Protein AF-0000000072626184 (afdb_homodimer)

Radius of gyration: 29.31 Å; Cα contacts (8 Å, |Δi|>4): 1467; chains: 2; bounding box: 95×82×70 Å

Organism: Meloidogyne incognita (NCBI:txid6306)

Structure (mmCIF, N/CA/C/O backbone):
data_AF-0000000072626184-model_v1
#
loop_
_entity.id
_entity.type
_entity.pdbx_description
1 polymer 'tRNA (guanine(26)-N(2))-dimethyltransferase'
#
loop_
_atom_site.group_PDB
_atom_site.id
_atom_site.type_symbol
_atom_site.label_atom_id
_atom_site.label_alt_id
_atom_site.label_comp_id
_atom_site.label_asym_id
_atom_site.label_entity_id
_atom_site.label_seq_id
_atom_site.pdbx_PDB_ins_code
_atom_site.Cartn_x
_atom_site.Cartn_y
_atom_site.Cartn_z
_atom_site.occupancy
_atom_site.B_iso_or_equiv
_atom_site.auth_seq_id
_atom_site.auth_comp_id
_atom_site.auth_asym_id
_atom_site.auth_atom_id
_atom_site.pdbx_PDB_model_num
ATOM 1 N N . MET A 1 1 ? -29.438 4.004 7.414 1 40.53 1 MET A N 1
ATOM 2 C CA . MET A 1 1 ? -28.516 4.281 6.312 1 40.53 1 MET A CA 1
ATOM 3 C C . MET A 1 1 ? -28.656 3.223 5.219 1 40.53 1 MET A C 1
ATOM 5 O O . MET A 1 1 ? -28.75 3.555 4.039 1 40.53 1 MET A O 1
ATOM 9 N N . ASN A 1 2 ? -28.719 1.87 5.488 1 45.78 2 ASN A N 1
ATOM 10 C CA . ASN A 1 2 ? -28.797 0.812 4.488 1 45.78 2 ASN A CA 1
ATOM 11 C C . ASN A 1 2 ? -30.109 0.854 3.723 1 45.78 2 ASN A C 1
ATOM 13 O O . ASN A 1 2 ? -30.172 0.475 2.553 1 45.78 2 ASN A O 1
ATOM 17 N N . GLU A 1 3 ? -31.094 1.286 4.285 1 46.28 3 GLU A N 1
ATOM 18 C CA . GLU A 1 3 ? -32.438 1.381 3.678 1 46.28 3 GLU A CA 1
ATOM 19 C C . GLU A 1 3 ? -32.5 2.576 2.732 1 46.28 3 GLU A C 1
ATOM 21 O O . GLU A 1 3 ? -33.406 2.641 1.889 1 46.28 3 GLU A O 1
ATOM 26 N N . HIS A 1 4 ? -31.688 3.512 2.84 1 41.91 4 HIS A N 1
ATOM 27 C CA . HIS A 1 4 ? -31.797 4.762 2.098 1 41.91 4 HIS A CA 1
ATOM 28 C C . HIS A 1 4 ? -30.781 4.824 0.971 1 41.91 4 HIS A C 1
ATOM 30 O O . HIS A 1 4 ? -30.125 5.859 0.771 1 41.91 4 HIS A O 1
ATOM 36 N N . ARG A 1 5 ? -30.594 3.789 0.261 1 46.75 5 ARG A N 1
ATOM 37 C CA . ARG A 1 5 ? -29.672 3.725 -0.878 1 46.75 5 ARG A CA 1
ATOM 38 C C . ARG A 1 5 ? -30.344 4.25 -2.143 1 46.75 5 ARG A C 1
ATOM 40 O O . ARG A 1 5 ? -29.672 4.578 -3.119 1 46.75 5 ARG A O 1
ATOM 47 N N . LYS A 1 6 ? -31.75 4.332 -2 1 47.84 6 LYS A N 1
ATOM 48 C CA . LYS A 1 6 ? -32.469 4.898 -3.145 1 47.84 6 LYS A CA 1
ATOM 49 C C . LYS A 1 6 ? -32.219 6.406 -3.242 1 47.84 6 LYS A C 1
ATOM 51 O O . LYS A 1 6 ? -32.281 7.113 -2.234 1 47.84 6 LYS A O 1
ATOM 56 N N . PHE A 1 7 ? -31.891 6.949 -4.379 1 54.44 7 PHE A N 1
ATOM 57 C CA . PHE A 1 7 ? -31.547 8.328 -4.684 1 54.44 7 PHE A CA 1
ATOM 58 C C . PHE A 1 7 ? -32.5 9.297 -3.998 1 54.44 7 PHE A C 1
ATOM 60 O O . PHE A 1 7 ? -32.094 10.336 -3.488 1 54.44 7 PHE A O 1
ATOM 67 N N . SER A 1 8 ? -33.719 8.977 -3.973 1 53.25 8 SER A N 1
ATOM 68 C CA . SER A 1 8 ? -34.75 9.883 -3.494 1 53.25 8 SER A CA 1
ATOM 69 C C . SER A 1 8 ? -34.719 10.016 -1.976 1 53.25 8 SER A C 1
ATOM 71 O O . SER A 1 8 ? -35.281 10.961 -1.414 1 53.25 8 SER A O 1
ATOM 73 N N . LYS A 1 9 ? -33.906 9.234 -1.295 1 63.5 9 LYS A N 1
ATOM 74 C CA . LYS A 1 9 ? -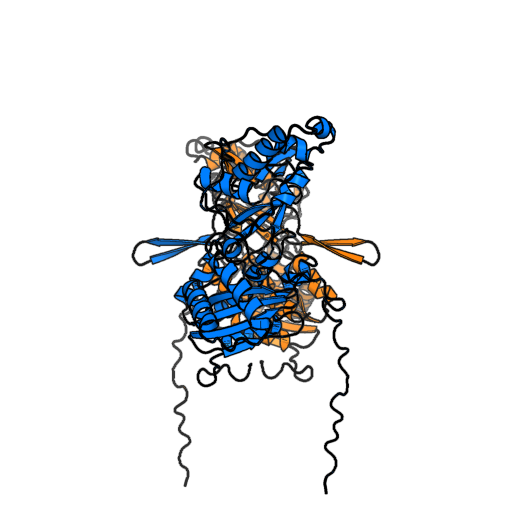33.969 9.227 0.164 1 63.5 9 LYS A CA 1
ATOM 75 C C . LYS A 1 9 ? -32.594 9.57 0.767 1 63.5 9 LYS A C 1
ATOM 77 O O . LYS A 1 9 ? -32.344 9.281 1.935 1 63.5 9 LYS A O 1
ATOM 82 N N . ARG A 1 10 ? -31.875 10.242 0.015 1 74.19 10 ARG A N 1
ATOM 83 C CA . ARG A 1 10 ? -30.531 10.578 0.483 1 74.19 10 ARG A CA 1
ATOM 84 C C . ARG A 1 10 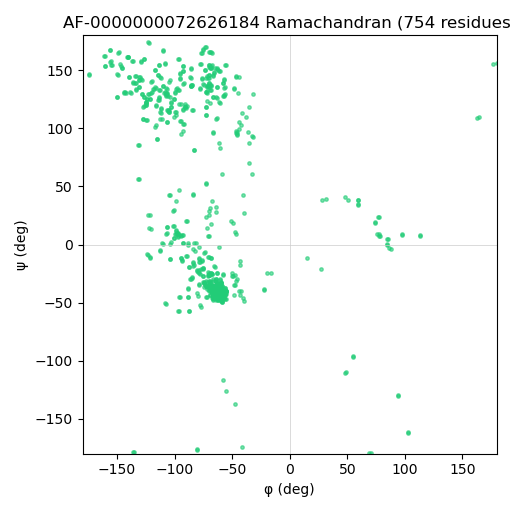? -30.562 11.844 1.338 1 74.19 10 ARG A C 1
ATOM 86 O O . ARG A 1 10 ? -31.5 12.633 1.27 1 74.19 10 ARG A O 1
ATOM 93 N N . PHE A 1 11 ? -29.594 11.984 2.316 1 78 11 PHE A N 1
ATOM 94 C CA . PHE A 1 11 ? -29.5 13.062 3.295 1 78 11 PHE A CA 1
ATOM 95 C C . PHE A 1 11 ? -28.562 14.156 2.816 1 78 11 PHE A C 1
ATOM 97 O O . PHE A 1 11 ? -27.578 13.875 2.123 1 78 11 PHE A O 1
ATOM 104 N N . HIS A 1 12 ? -28.812 15.352 3.146 1 81.44 12 HIS A N 1
ATOM 105 C CA . HIS A 1 12 ? -27.953 16.484 2.814 1 81.44 12 HIS A CA 1
ATOM 106 C C . HIS A 1 12 ? -26.703 16.516 3.686 1 81.44 12 HIS A C 1
ATOM 108 O O . HIS A 1 12 ? -25.656 17.016 3.262 1 81.44 12 HIS A O 1
ATOM 114 N N . ALA A 1 13 ? -26.922 16.062 4.824 1 86.31 13 ALA A N 1
ATOM 115 C CA . ALA A 1 13 ? -25.812 16.016 5.773 1 86.31 13 ALA A CA 1
ATOM 116 C C . ALA A 1 13 ? -25.891 14.773 6.648 1 86.31 13 ALA A C 1
ATOM 118 O O . ALA A 1 13 ? -26.969 14.375 7.082 1 86.31 13 ALA A O 1
ATOM 119 N N . ILE A 1 14 ? -24.781 14.07 6.738 1 87.31 14 ILE A N 1
ATOM 120 C CA . ILE A 1 14 ? -24.672 12.914 7.625 1 87.31 14 ILE A CA 1
ATOM 121 C C . ILE A 1 14 ? -23.531 13.133 8.617 1 87.31 14 ILE A C 1
ATOM 123 O O . ILE A 1 14 ? -22.422 13.531 8.227 1 87.31 14 ILE A O 1
ATOM 127 N N . ASP A 1 15 ? -23.812 13.023 9.875 1 87.25 15 ASP A N 1
ATOM 128 C CA . ASP A 1 15 ? -22.812 13.125 10.945 1 87.25 15 ASP A CA 1
ATOM 129 C C . ASP A 1 15 ? -22.516 11.758 11.555 1 87.25 15 ASP A C 1
ATOM 131 O O . ASP A 1 15 ? -23.359 11.18 12.234 1 87.25 15 ASP A O 1
ATOM 135 N N . LEU A 1 16 ? -21.406 11.188 11.266 1 87.75 16 LEU A N 1
ATOM 136 C CA . LEU A 1 16 ? -20.938 9.938 11.852 1 87.75 16 LEU A CA 1
ATOM 137 C C . LEU A 1 16 ? -20.031 10.211 13.047 1 87.75 16 LEU A C 1
ATOM 139 O O . LEU A 1 16 ? -18.875 10.609 12.875 1 87.75 16 LEU A O 1
ATOM 143 N N . ASP A 1 17 ? -20.516 9.977 14.281 1 84.31 17 ASP A N 1
ATOM 144 C CA . ASP A 1 17 ? -19.734 10.25 15.484 1 84.31 17 ASP A CA 1
ATOM 145 C C . ASP A 1 17 ? -19.766 9.055 16.438 1 84.31 17 ASP A C 1
ATOM 147 O O . ASP A 1 17 ? -20.172 9.188 17.594 1 84.31 17 ASP A O 1
ATOM 151 N N . PRO A 1 18 ? -19.359 7.91 15.922 1 84.31 18 PRO A N 1
ATOM 152 C CA . PRO A 1 18 ? -19.312 6.742 16.812 1 84.31 18 PRO A CA 1
ATOM 153 C C . PRO A 1 18 ? -18.141 6.805 17.797 1 84.31 18 PRO A C 1
ATOM 155 O O . PRO A 1 18 ? -17.188 7.539 17.578 1 84.31 18 PRO A O 1
ATOM 158 N N . TYR A 1 19 ? -18.406 6.188 18.953 1 85.25 19 TYR A N 1
ATOM 159 C CA . TYR A 1 19 ? -17.234 5.938 19.781 1 85.25 19 TYR A CA 1
ATOM 160 C C . TYR A 1 19 ? -16.312 4.93 19.125 1 85.25 19 TYR A C 1
ATOM 162 O O . TYR A 1 19 ? -16.75 3.895 18.625 1 85.25 19 TYR A O 1
ATOM 170 N N . GLY A 1 20 ? -15.094 5.324 19.016 1 91.19 20 GLY A N 1
ATOM 171 C CA . GLY A 1 20 ? -14.141 4.438 18.359 1 91.19 20 GLY A CA 1
ATOM 172 C C . GLY A 1 20 ? -13.977 4.719 16.875 1 91.19 20 GLY A C 1
ATOM 173 O O . GLY A 1 20 ? -13.781 5.871 16.484 1 91.19 20 GLY A O 1
ATOM 174 N N . SER A 1 21 ? -14.086 3.643 16.062 1 94.25 21 SER A N 1
ATOM 175 C CA . SER A 1 21 ? -13.805 3.742 14.641 1 94.25 21 SER A CA 1
ATOM 176 C C . SER A 1 21 ? -15.094 3.885 13.828 1 94.25 21 SER A C 1
ATOM 178 O O . SER A 1 21 ? -16.062 3.15 14.055 1 94.25 21 SER A O 1
ATOM 180 N N . PRO A 1 22 ? -15.164 4.781 12.906 1 95.31 22 PRO A N 1
ATOM 181 C CA . PRO A 1 22 ? -16.312 4.914 12.016 1 95.31 22 PRO A CA 1
ATOM 182 C C . PRO A 1 22 ? -16.281 3.934 10.852 1 95.31 22 PRO A C 1
ATOM 184 O O . PRO A 1 22 ? -17.156 3.959 9.984 1 95.31 22 PRO A O 1
ATOM 187 N N . SER A 1 23 ? -15.312 3.059 10.727 1 94.06 23 SER A N 1
ATOM 188 C CA . SER A 1 23 ? -14.977 2.268 9.547 1 94.06 23 SER A CA 1
ATOM 189 C C . SER A 1 23 ? -16.156 1.437 9.078 1 94.06 23 SER A C 1
ATOM 191 O O . SER A 1 23 ? -16.422 1.333 7.879 1 94.06 23 SER A O 1
ATOM 193 N N . ILE A 1 24 ? -16.969 0.866 9.977 1 92.62 24 ILE A N 1
ATOM 194 C CA . ILE A 1 24 ? -18.031 -0.073 9.609 1 92.62 24 ILE A CA 1
ATOM 195 C C . ILE A 1 24 ? -19.234 0.69 9.07 1 92.62 24 ILE A C 1
ATOM 197 O O . ILE A 1 24 ? -20.125 0.1 8.453 1 92.62 24 ILE A O 1
ATOM 201 N N . PHE A 1 25 ? -19.266 2.061 9.242 1 94 25 PHE A N 1
ATOM 202 C CA . PHE A 1 25 ? -20.422 2.852 8.852 1 94 25 PHE A CA 1
ATOM 203 C C . PHE A 1 25 ? -20.156 3.602 7.555 1 94 25 PHE A C 1
ATOM 205 O O . PHE A 1 25 ? -21.078 4.148 6.949 1 94 25 PHE A O 1
ATOM 212 N N . LEU A 1 26 ? -18.891 3.623 7.148 1 95.88 26 LEU A N 1
ATOM 213 C CA . LEU A 1 26 ? -18.5 4.492 6.043 1 95.88 26 LEU A CA 1
ATOM 214 C C . LEU A 1 26 ? -19.188 4.062 4.746 1 95.88 26 LEU A C 1
ATOM 216 O O . LEU A 1 26 ? -19.594 4.906 3.949 1 95.88 26 LEU A O 1
ATOM 220 N N . ASP A 1 27 ? -19.266 2.748 4.535 1 93.25 27 ASP A N 1
ATOM 221 C CA . ASP A 1 27 ? -19.844 2.24 3.297 1 93.25 27 ASP A CA 1
ATOM 222 C C . ASP A 1 27 ? -21.281 2.729 3.129 1 93.25 27 ASP A C 1
ATOM 224 O O . ASP A 1 27 ? -21.656 3.236 2.066 1 93.25 27 ASP A O 1
ATOM 228 N N . SER A 1 28 ? -22.094 2.586 4.133 1 92.12 28 SER A N 1
ATOM 229 C CA . SER A 1 28 ? -23.484 3.033 4.086 1 92.12 28 SER A CA 1
ATOM 230 C C . SER A 1 28 ? -23.578 4.555 4.023 1 92.12 28 SER A C 1
ATOM 232 O O . SER A 1 28 ? -24.422 5.105 3.324 1 92.12 28 SER A O 1
ATOM 234 N N . ALA A 1 29 ? -22.688 5.254 4.73 1 94.5 29 ALA A N 1
ATOM 235 C CA . ALA A 1 29 ? -22.719 6.711 4.824 1 94.5 29 ALA A CA 1
ATOM 236 C C . ALA A 1 29 ? -22.5 7.355 3.459 1 94.5 29 ALA A C 1
ATOM 238 O O . ALA A 1 29 ? -23.234 8.25 3.061 1 94.5 29 ALA A O 1
ATOM 239 N N . VAL A 1 30 ? -21.547 6.855 2.713 1 95.75 30 VAL A N 1
ATOM 240 C CA . VAL A 1 30 ? -21.188 7.484 1.448 1 95.75 30 VAL A CA 1
ATOM 241 C C . VAL A 1 30 ? -22.297 7.254 0.422 1 95.75 30 VAL A C 1
ATOM 243 O O . VAL A 1 30 ? -22.438 8.023 -0.533 1 95.75 30 VAL A O 1
ATOM 246 N N . GLN A 1 31 ? -23.031 6.191 0.578 1 92.38 31 GLN A N 1
ATOM 247 C CA . GLN A 1 31 ? -24.141 5.898 -0.334 1 92.38 31 GLN A CA 1
ATOM 248 C C . GLN A 1 31 ? -25.375 6.719 0.017 1 92.38 31 GLN A C 1
ATOM 250 O O . GLN A 1 31 ? -26.234 6.953 -0.837 1 92.38 31 GLN A O 1
ATOM 255 N N . SER A 1 32 ? -25.438 7.141 1.244 1 92.94 32 SER A N 1
ATOM 256 C CA . SER A 1 32 ? -26.656 7.742 1.753 1 92.94 32 SER A CA 1
ATOM 257 C C . SER A 1 32 ? -26.625 9.258 1.625 1 92.94 32 SER A C 1
ATOM 259 O O . SER A 1 32 ? -27.641 9.93 1.855 1 92.94 32 SER A O 1
ATOM 261 N N . VAL A 1 33 ? -25.531 9.82 1.334 1 93.94 33 VAL A N 1
ATOM 262 C CA . VAL A 1 33 ? -25.406 11.266 1.177 1 93.94 33 VAL A CA 1
ATOM 263 C C . VAL A 1 33 ? -25.781 11.664 -0.25 1 93.94 33 VAL A C 1
ATOM 265 O O . VAL A 1 33 ? -25.391 10.992 -1.21 1 93.94 33 VAL A O 1
ATOM 268 N N . ILE A 1 34 ? -26.547 12.727 -0.424 1 93 34 ILE A N 1
ATOM 269 C CA . ILE A 1 34 ? -26.891 13.211 -1.757 1 93 34 ILE A CA 1
ATOM 270 C C . ILE A 1 34 ? -25.656 13.797 -2.428 1 93 34 ILE A C 1
ATOM 272 O O . ILE A 1 34 ? -24.656 14.102 -1.759 1 93 34 ILE A O 1
ATOM 276 N N . ASP A 1 35 ? -25.766 13.984 -3.719 1 93.94 35 ASP A N 1
ATOM 277 C CA . ASP A 1 35 ? -24.672 14.625 -4.434 1 93.94 35 ASP A CA 1
ATOM 278 C C . ASP A 1 35 ? -24.469 16.062 -3.949 1 93.94 35 ASP A C 1
ATOM 280 O O . ASP A 1 35 ? -25.406 16.844 -3.904 1 93.94 35 ASP A O 1
ATOM 284 N N . GLY A 1 36 ? -23.281 16.344 -3.588 1 94.56 36 GLY A N 1
ATOM 285 C CA . GLY A 1 36 ? -22.984 17.672 -3.068 1 94.56 36 GLY A CA 1
ATOM 286 C C . GLY A 1 36 ? -23.281 17.797 -1.585 1 94.56 36 GLY A C 1
ATOM 287 O O . GLY A 1 36 ? -23.031 18.859 -0.997 1 94.56 36 GLY A O 1
ATOM 288 N N . GLY A 1 37 ? -23.75 16.719 -1.042 1 95.5 37 GLY A N 1
ATOM 289 C CA . GLY A 1 37 ? -24.016 16.734 0.386 1 95.5 37 GLY A CA 1
ATOM 290 C C . GLY A 1 37 ? -22.766 16.656 1.234 1 95.5 37 GLY A C 1
ATOM 291 O O . GLY A 1 37 ? -21.672 16.406 0.718 1 95.5 37 GLY A O 1
ATOM 292 N N . ILE A 1 38 ? -22.953 16.938 2.602 1 96.38 38 ILE A N 1
ATOM 293 C CA . ILE A 1 38 ? -21.812 16.984 3.512 1 96.38 38 ILE A CA 1
ATOM 294 C C . ILE A 1 38 ? -21.828 15.742 4.406 1 96.38 38 ILE A C 1
ATOM 296 O O . ILE A 1 38 ? -22.859 15.344 4.934 1 96.38 38 ILE A O 1
ATOM 300 N N . LEU A 1 39 ? -20.703 15.102 4.453 1 97.38 39 LEU A N 1
ATOM 301 C CA . LEU A 1 39 ? -20.469 13.992 5.363 1 97.38 39 LEU A CA 1
ATOM 302 C C . LEU A 1 39 ? -19.453 14.367 6.441 1 97.38 39 LEU A C 1
ATOM 304 O O . LEU A 1 39 ? -18.344 14.797 6.129 1 97.38 39 LEU A O 1
ATOM 308 N N . MET A 1 40 ? -19.891 14.352 7.711 1 97.31 40 MET A N 1
ATOM 309 C CA . MET A 1 40 ? -19.031 14.617 8.859 1 97.31 40 MET A CA 1
ATOM 310 C C . MET A 1 40 ? -18.672 13.32 9.57 1 97.31 40 MET A C 1
ATOM 312 O O . MET A 1 40 ? -19.547 12.555 9.977 1 97.31 40 MET A O 1
ATOM 316 N N . VAL A 1 41 ? -17.375 13.055 9.672 1 97.88 41 VAL A N 1
ATOM 317 C CA . VAL A 1 41 ? -16.922 11.797 10.242 1 97.88 41 VAL A CA 1
ATOM 318 C C . VAL A 1 41 ? -15.969 12.062 11.398 1 97.88 41 VAL A C 1
ATOM 320 O O . VAL A 1 41 ? -14.953 12.742 11.234 1 97.88 41 VAL A O 1
ATOM 323 N N . THR A 1 42 ? -16.297 11.57 12.594 1 96.69 42 THR A N 1
ATOM 324 C CA . THR A 1 42 ? -15.453 11.656 13.781 1 96.69 42 THR A CA 1
ATOM 325 C C . THR A 1 42 ? -14.844 10.297 14.117 1 96.69 42 THR A C 1
ATOM 327 O O . THR A 1 42 ? -15.508 9.266 13.984 1 96.69 42 THR A O 1
ATOM 330 N N . SER A 1 43 ? -13.617 10.25 14.398 1 97.38 43 SER A N 1
ATOM 331 C CA . SER A 1 43 ? -12.977 9.047 14.906 1 97.38 43 SER A CA 1
ATOM 332 C C . SER A 1 43 ? -12.266 9.312 16.234 1 97.38 43 SER A C 1
ATOM 334 O O . SER A 1 43 ? -11.445 10.234 16.328 1 97.38 43 SER A O 1
ATOM 336 N N . THR A 1 44 ? -12.617 8.578 17.297 1 95.88 44 THR A N 1
ATOM 337 C CA . THR A 1 44 ? -11.922 8.648 18.578 1 95.88 44 THR A CA 1
ATOM 338 C C . THR A 1 44 ? -10.891 7.527 18.688 1 95.88 44 THR A C 1
ATOM 340 O O . THR A 1 44 ? -10.352 7.285 19.766 1 95.88 44 THR A O 1
ATOM 343 N N . ASP A 1 45 ? -10.703 6.855 17.562 1 94.56 45 ASP A N 1
ATOM 344 C CA . ASP A 1 45 ? -9.75 5.754 17.469 1 94.56 45 ASP A CA 1
ATOM 345 C C . ASP A 1 45 ? -8.336 6.273 17.203 1 94.56 45 ASP A C 1
ATOM 347 O O . ASP A 1 45 ? -7.629 5.754 16.344 1 94.56 45 ASP A O 1
ATOM 351 N N . THR A 1 46 ? -7.926 7.309 17.859 1 93.94 46 THR A N 1
ATOM 352 C CA . THR A 1 46 ? -6.688 8.008 17.547 1 93.94 46 THR A CA 1
ATOM 353 C C . THR A 1 46 ? -5.473 7.141 17.859 1 93.94 46 THR A C 1
ATOM 355 O O . THR A 1 46 ? -4.453 7.211 17.172 1 93.94 46 THR A O 1
ATOM 358 N N . ALA A 1 47 ? -5.527 6.328 18.906 1 93.94 47 ALA A N 1
ATOM 359 C CA . ALA A 1 47 ? -4.402 5.449 19.219 1 93.94 47 ALA A CA 1
ATOM 360 C C . ALA A 1 47 ? -4.066 4.543 18.047 1 93.94 47 ALA A C 1
ATOM 362 O O . ALA A 1 47 ? -2.895 4.336 17.719 1 93.94 47 ALA A O 1
ATOM 363 N N . VAL A 1 48 ? -5.094 4.035 17.359 1 95.75 48 VAL A N 1
ATOM 364 C CA . VAL A 1 48 ? -4.93 3.164 16.203 1 95.75 48 VAL A CA 1
ATOM 365 C C . VAL A 1 48 ? -4.434 3.979 15.016 1 95.75 48 VAL A C 1
ATOM 367 O O . VAL A 1 48 ? -3.463 3.598 14.352 1 95.75 48 VAL A O 1
ATOM 370 N N . LEU A 1 49 ? -5.012 5.105 14.797 1 97.06 49 LEU A N 1
ATOM 371 C CA . LEU A 1 49 ? -4.703 5.941 13.641 1 97.06 49 LEU A CA 1
ATOM 372 C C . LEU A 1 49 ? -3.307 6.543 13.766 1 97.06 49 LEU A C 1
ATOM 374 O O . LEU A 1 49 ? -2.646 6.797 12.75 1 97.06 49 LEU A O 1
ATOM 378 N N . CYS A 1 50 ? -2.852 6.688 14.953 1 95.31 50 CYS A N 1
ATOM 379 C CA . CYS A 1 50 ? -1.553 7.312 15.172 1 95.31 50 CYS A CA 1
ATOM 380 C C . CYS A 1 50 ? -0.449 6.266 15.242 1 95.31 50 CYS A C 1
ATOM 382 O O . CYS A 1 50 ? 0.714 6.598 15.477 1 95.31 50 CYS A O 1
ATOM 384 N N . GLY A 1 51 ? -0.734 5.004 15.078 1 92.25 51 GLY A N 1
ATOM 385 C CA . GLY A 1 51 ? 0.323 4.051 14.781 1 92.25 51 GLY A CA 1
ATOM 386 C C . GLY A 1 51 ? 0.566 3.057 15.898 1 92.25 51 GLY A C 1
ATOM 387 O O . GLY A 1 51 ? 1.492 2.244 15.828 1 92.25 51 GLY A O 1
ATOM 388 N N . ASN A 1 52 ? -0.265 3.004 16.953 1 91.75 52 ASN A N 1
ATOM 389 C CA . ASN A 1 52 ? -0.033 2.09 18.078 1 91.75 52 ASN A CA 1
ATOM 390 C C . ASN A 1 52 ? -0.325 0.645 17.688 1 91.75 52 ASN A C 1
ATOM 392 O O . ASN A 1 52 ? 0.314 -0.28 18.188 1 91.75 52 ASN A O 1
ATOM 396 N N . THR A 1 53 ? -1.258 0.45 16.906 1 94.56 53 THR A N 1
ATOM 397 C CA . THR A 1 53 ? -1.655 -0.871 16.438 1 94.56 53 THR A CA 1
ATOM 398 C C . THR A 1 53 ? -1.82 -0.875 14.914 1 94.56 53 THR A C 1
ATOM 400 O O . THR A 1 53 ? -2.941 -0.806 14.406 1 94.56 53 THR A O 1
ATOM 403 N N . PRO A 1 54 ? -0.702 -1.091 14.219 1 96.69 54 PRO A N 1
ATOM 404 C CA . PRO A 1 54 ? -0.748 -0.98 12.758 1 96.69 54 PRO A CA 1
ATOM 405 C C . PRO A 1 54 ? -1.669 -2.016 12.117 1 96.69 54 PRO A C 1
ATOM 407 O O . PRO A 1 54 ? -2.309 -1.731 11.102 1 96.69 54 PRO A O 1
ATOM 410 N N . GLU A 1 55 ? -1.77 -3.23 12.695 1 96.44 55 GLU A N 1
ATOM 411 C CA . GLU A 1 55 ? -2.648 -4.266 12.164 1 96.44 55 GLU A CA 1
ATOM 412 C C . GLU A 1 55 ? -4.113 -3.844 12.242 1 96.44 55 GLU A C 1
ATOM 414 O O . GLU A 1 55 ? -4.883 -4.082 11.312 1 96.44 55 GLU A O 1
ATOM 419 N N . ALA A 1 56 ? -4.477 -3.246 13.352 1 96.62 56 ALA A N 1
ATOM 420 C CA . ALA A 1 56 ? -5.848 -2.773 13.523 1 96.62 56 ALA A CA 1
ATOM 421 C C . ALA A 1 56 ? -6.16 -1.625 12.57 1 96.62 56 ALA A C 1
ATOM 423 O O . ALA A 1 56 ? -7.258 -1.553 12.016 1 96.62 56 ALA A O 1
ATOM 424 N N . CYS A 1 57 ? -5.203 -0.745 12.438 1 97.81 57 CYS A N 1
ATOM 425 C CA . CYS A 1 57 ? -5.406 0.382 11.531 1 97.81 57 CYS A CA 1
ATOM 426 C C . CYS A 1 57 ? -5.625 -0.098 10.102 1 97.81 57 CYS A C 1
ATOM 428 O O . CYS A 1 57 ? -6.504 0.406 9.406 1 97.81 57 CYS A O 1
ATOM 430 N N . PHE A 1 58 ? -4.832 -1.024 9.727 1 97.94 58 PHE A N 1
ATOM 431 C CA . PHE A 1 58 ? -4.977 -1.551 8.375 1 97.94 58 PHE A CA 1
ATOM 432 C C . PHE A 1 58 ? -6.336 -2.211 8.188 1 97.94 58 PHE A C 1
ATOM 434 O O . PHE A 1 58 ? -6.988 -2.023 7.16 1 97.94 58 PHE A O 1
ATOM 441 N N . ASN A 1 59 ? -6.773 -3.008 9.094 1 96.88 59 ASN A N 1
ATOM 442 C CA . ASN A 1 59 ? -8.055 -3.705 9.008 1 96.88 59 ASN A CA 1
ATOM 443 C C . ASN A 1 59 ? -9.219 -2.727 8.93 1 96.88 59 ASN A C 1
ATOM 445 O O . ASN A 1 59 ? -10.172 -2.949 8.188 1 96.88 59 ASN A O 1
ATOM 449 N N . LYS A 1 60 ? -9.117 -1.676 9.648 1 96.69 60 LYS A N 1
ATOM 450 C CA . LYS A 1 60 ? -10.242 -0.755 9.781 1 96.69 60 LYS A CA 1
ATOM 451 C C . LYS A 1 60 ? -10.234 0.294 8.672 1 96.69 60 LYS A C 1
ATOM 453 O O . LYS A 1 60 ? -11.289 0.662 8.148 1 96.69 60 LYS A O 1
ATOM 458 N N . TYR A 1 61 ? -9.023 0.736 8.336 1 97.69 61 TYR A N 1
ATOM 459 C CA . TYR A 1 61 ? -8.961 1.927 7.5 1 97.69 61 TYR A CA 1
ATOM 460 C C . TYR A 1 61 ? -8.219 1.637 6.199 1 97.69 61 TYR A C 1
ATOM 462 O O . TYR A 1 61 ? -8.203 2.469 5.285 1 97.69 61 TYR A O 1
ATOM 470 N N . GLY A 1 62 ? -7.562 0.473 6.086 1 96.62 62 GLY A N 1
ATOM 471 C CA . GLY A 1 62 ? -6.855 0.105 4.871 1 96.62 62 GLY A CA 1
ATOM 472 C C . GLY A 1 62 ? -5.523 0.817 4.715 1 96.62 62 GLY A C 1
ATOM 473 O O . GLY A 1 62 ? -5.051 1.019 3.596 1 96.62 62 GLY A O 1
ATOM 474 N N . SER A 1 63 ? -4.977 1.245 5.762 1 97.88 63 SER A N 1
ATOM 475 C CA . SER A 1 63 ? -3.711 1.971 5.738 1 97.88 63 SER A CA 1
ATOM 476 C C . SER A 1 63 ? -2.811 1.547 6.895 1 97.88 63 SER A C 1
ATOM 478 O O . SER A 1 63 ? -3.297 1.237 7.984 1 97.88 63 SER A O 1
ATOM 480 N N . ILE A 1 64 ? -1.525 1.504 6.613 1 97.44 64 ILE A N 1
ATOM 481 C CA . ILE A 1 64 ? -0.545 1.275 7.668 1 97.44 64 ILE A CA 1
ATOM 482 C C . ILE A 1 64 ? -0.058 2.615 8.219 1 97.44 64 ILE A C 1
ATOM 484 O O . ILE A 1 64 ? 0.591 3.385 7.508 1 97.44 64 ILE A O 1
ATOM 488 N N . PRO A 1 65 ? -0.32 2.885 9.453 1 96.69 65 PRO A N 1
ATOM 489 C CA . PRO A 1 65 ? 0.123 4.152 10.039 1 96.69 65 PRO A CA 1
ATOM 490 C C . PRO A 1 65 ? 1.611 4.156 10.375 1 96.69 65 PRO A C 1
ATOM 492 O O . PRO A 1 65 ? 2.227 3.094 10.484 1 96.69 65 PRO A O 1
ATOM 495 N N . ILE A 1 66 ? 2.191 5.309 10.422 1 93.12 66 ILE A N 1
ATOM 496 C CA . ILE A 1 66 ? 3.59 5.492 10.797 1 93.12 66 ILE A CA 1
ATOM 497 C C . ILE A 1 66 ? 3.676 6.254 12.117 1 93.12 66 ILE A C 1
ATOM 499 O O . ILE A 1 66 ? 2.977 7.254 12.312 1 93.12 66 ILE A O 1
ATOM 503 N N . LYS A 1 67 ? 4.496 5.727 12.984 1 92.31 67 LYS A N 1
ATOM 504 C CA . LYS A 1 67 ? 4.766 6.469 14.211 1 92.31 67 LYS A CA 1
ATOM 505 C C . LYS A 1 67 ? 5.656 7.68 13.945 1 92.31 67 LYS A C 1
ATOM 507 O O . LYS A 1 67 ? 6.824 7.527 13.57 1 92.31 67 LYS A O 1
ATOM 512 N N . HIS A 1 68 ? 5.133 8.773 14.07 1 94 68 HIS A N 1
ATOM 513 C CA . HIS A 1 68 ? 5.781 10.039 13.75 1 94 68 HIS A CA 1
ATOM 514 C C . HIS A 1 68 ? 5.16 11.188 14.539 1 94 68 HIS A C 1
ATOM 516 O O . HIS A 1 68 ? 4.043 11.062 15.047 1 94 68 HIS A O 1
ATOM 522 N N . LYS A 1 69 ? 5.902 12.281 14.711 1 94.94 69 LYS A N 1
ATOM 523 C CA . LYS A 1 69 ? 5.375 13.445 15.414 1 94.94 69 LYS A CA 1
ATOM 524 C C . LYS A 1 69 ? 4.188 14.047 14.672 1 94.94 69 LYS A C 1
ATOM 526 O O . LYS A 1 69 ? 3.314 14.672 15.273 1 94.94 69 LYS A O 1
ATOM 531 N N . ALA A 1 70 ? 4.129 13.82 13.43 1 96.69 70 ALA A N 1
ATOM 532 C CA . ALA A 1 70 ? 3.014 14.312 12.625 1 96.69 70 ALA A CA 1
ATOM 533 C C . ALA A 1 70 ? 1.876 13.297 12.586 1 96.69 70 ALA A C 1
ATOM 535 O O . ALA A 1 70 ? 1.049 13.312 11.672 1 96.69 70 ALA A O 1
ATOM 536 N N . CYS A 1 71 ? 1.81 12.391 13.5 1 96.38 71 CYS A N 1
ATOM 537 C CA . CYS A 1 71 ? 0.883 11.266 13.477 1 96.38 71 CYS A CA 1
ATOM 538 C C . CYS A 1 71 ? -0.562 11.75 13.469 1 96.38 71 CYS A C 1
ATOM 540 O O . CYS A 1 71 ? -1.436 11.102 12.891 1 96.38 71 CYS A O 1
ATOM 542 N N . HIS A 1 72 ? -0.857 12.906 14.078 1 97.31 72 HIS A N 1
ATOM 543 C CA . HIS A 1 72 ? -2.234 13.391 14.094 1 97.31 72 HIS A CA 1
ATOM 544 C C . HIS A 1 72 ? -2.682 13.836 12.711 1 97.31 72 HIS A C 1
ATOM 546 O O . HIS A 1 72 ? -3.848 13.664 12.344 1 97.31 72 HIS A O 1
ATOM 552 N N . GLU A 1 73 ? -1.818 14.469 12.008 1 97.94 73 GLU A N 1
ATOM 553 C CA . GLU A 1 73 ? -2.174 14.781 10.633 1 97.94 73 GLU A CA 1
ATOM 554 C C . GLU A 1 73 ? -2.252 13.516 9.781 1 97.94 73 GLU A C 1
ATOM 556 O O . GLU A 1 73 ? -3.113 13.406 8.906 1 97.94 73 GLU A O 1
ATOM 561 N N . ILE A 1 74 ? -1.307 12.609 10.016 1 98.19 74 ILE A N 1
ATOM 562 C CA . ILE A 1 74 ? -1.365 11.328 9.312 1 98.19 74 ILE A CA 1
ATOM 563 C C . ILE A 1 74 ? -2.717 10.664 9.562 1 98.19 74 ILE A C 1
ATOM 565 O O . ILE A 1 74 ? -3.322 10.109 8.641 1 98.19 74 ILE A O 1
ATOM 569 N N . ALA A 1 75 ? -3.178 10.773 10.797 1 98.38 75 ALA A N 1
ATOM 570 C CA . ALA A 1 75 ? -4.477 10.211 11.164 1 98.38 75 ALA A CA 1
ATOM 571 C C . ALA A 1 75 ? -5.598 10.82 10.328 1 98.38 75 ALA A C 1
ATOM 573 O O . ALA A 1 75 ? -6.461 10.102 9.82 1 98.38 75 ALA A O 1
ATOM 574 N N . LEU A 1 76 ? -5.617 12.133 10.203 1 98.62 76 LEU A N 1
ATOM 575 C CA . LEU A 1 76 ? -6.605 12.82 9.375 1 98.62 76 LEU A CA 1
ATOM 576 C C . LEU A 1 76 ? -6.562 12.312 7.938 1 98.62 76 LEU A C 1
ATOM 578 O O . LEU A 1 76 ? -7.605 12.039 7.34 1 98.62 76 LEU A O 1
ATOM 582 N N . ARG A 1 77 ? -5.41 12.164 7.469 1 98.81 77 ARG A N 1
ATOM 583 C CA . ARG A 1 77 ? -5.219 11.812 6.066 1 98.81 77 ARG A CA 1
ATOM 584 C C . ARG A 1 77 ? -5.562 10.344 5.816 1 98.81 77 ARG A C 1
ATOM 586 O O . ARG A 1 77 ? -6.043 9.992 4.738 1 98.81 77 ARG A O 1
ATOM 593 N N . ILE A 1 78 ? -5.324 9.477 6.797 1 98.69 78 ILE A N 1
ATOM 594 C CA . ILE A 1 78 ? -5.766 8.086 6.707 1 98.69 78 ILE A CA 1
ATOM 595 C C . ILE A 1 78 ? -7.293 8.031 6.691 1 98.69 78 ILE A C 1
ATOM 597 O O . ILE A 1 78 ? -7.887 7.289 5.906 1 98.69 78 ILE A O 1
ATOM 601 N N . LEU A 1 79 ? -7.91 8.805 7.551 1 98.69 79 LEU A N 1
ATOM 602 C CA . LEU A 1 79 ? -9.367 8.836 7.609 1 98.69 79 LEU A CA 1
ATOM 603 C C . LEU A 1 79 ? -9.953 9.336 6.293 1 98.69 79 LEU A C 1
ATOM 605 O O . LEU A 1 79 ? -10.906 8.742 5.773 1 98.69 79 LEU A O 1
ATOM 609 N N . LEU A 1 80 ? -9.398 10.375 5.777 1 98.81 80 LEU A N 1
ATOM 610 C CA . LEU A 1 80 ? -9.859 10.906 4.504 1 98.81 80 LEU A CA 1
ATOM 611 C C . LEU A 1 80 ? -9.742 9.859 3.4 1 98.81 80 LEU A C 1
ATOM 613 O O . LEU A 1 80 ? -10.664 9.695 2.592 1 98.81 80 LEU A O 1
ATOM 617 N N . ARG A 1 81 ? -8.609 9.203 3.344 1 98.56 81 ARG A N 1
ATOM 618 C CA . ARG A 1 81 ? -8.422 8.141 2.359 1 98.56 81 ARG A CA 1
ATOM 619 C C . ARG A 1 81 ? -9.484 7.059 2.51 1 98.56 81 ARG A C 1
ATOM 621 O O . ARG A 1 81 ? -10.031 6.578 1.516 1 98.56 81 ARG A O 1
ATOM 628 N N . SER A 1 82 ? -9.727 6.648 3.721 1 98.38 82 SER A N 1
ATOM 629 C CA . SER A 1 82 ? -10.711 5.609 3.988 1 98.38 82 SER A CA 1
ATOM 630 C C . SER A 1 82 ? -12.094 6.016 3.486 1 98.38 82 SER A C 1
ATOM 632 O O . SER A 1 82 ? -12.773 5.234 2.816 1 98.38 82 SER A O 1
ATOM 634 N N . ILE A 1 83 ? -12.539 7.254 3.785 1 98.5 83 ILE A N 1
ATOM 635 C CA . ILE A 1 83 ? -13.828 7.758 3.32 1 98.5 83 ILE A CA 1
ATOM 636 C C . ILE A 1 83 ? -13.859 7.754 1.793 1 98.5 83 ILE A C 1
ATOM 638 O O . ILE A 1 83 ? -14.828 7.277 1.19 1 98.5 83 ILE A O 1
ATOM 642 N N . ASP A 1 84 ? -12.797 8.273 1.238 1 98.56 84 ASP A N 1
ATOM 643 C CA . ASP A 1 84 ? -12.719 8.375 -0.216 1 98.56 84 ASP A CA 1
ATOM 644 C C . ASP A 1 84 ? -12.781 6.996 -0.865 1 98.56 84 ASP A C 1
ATOM 646 O O . ASP A 1 84 ? -13.438 6.812 -1.89 1 98.56 84 ASP A O 1
ATOM 650 N N . SER A 1 85 ? -12.07 6.062 -0.338 1 97.75 85 SER A N 1
ATOM 651 C CA . SER A 1 85 ? -12.039 4.703 -0.871 1 97.75 85 SER A CA 1
ATOM 652 C C . SER A 1 85 ? -13.438 4.086 -0.89 1 97.75 85 SER A C 1
ATOM 654 O O . SER A 1 85 ? -13.805 3.398 -1.846 1 97.75 85 SER A O 1
ATOM 656 N N . HIS A 1 86 ? -14.18 4.238 0.149 1 97.44 86 HIS A N 1
ATOM 657 C CA . HIS A 1 86 ? -15.547 3.736 0.198 1 97.44 86 HIS A CA 1
ATOM 658 C C . HIS A 1 86 ? -16.422 4.398 -0.864 1 97.44 86 HIS A C 1
ATOM 660 O O . HIS A 1 86 ? -17.25 3.74 -1.492 1 97.44 86 HIS A O 1
ATOM 666 N N . ALA A 1 87 ? -16.219 5.668 -1.041 1 97.88 87 ALA A N 1
ATOM 667 C CA . ALA A 1 87 ? -16.984 6.395 -2.051 1 97.88 87 ALA A CA 1
ATOM 668 C C . ALA A 1 87 ? -16.625 5.93 -3.457 1 97.88 87 ALA A C 1
ATOM 670 O O . ALA A 1 87 ? -17.5 5.73 -4.297 1 97.88 87 ALA A O 1
ATOM 671 N N . ASN A 1 88 ? -15.359 5.73 -3.672 1 97.62 88 ASN A N 1
ATOM 672 C CA . ASN A 1 88 ? -14.852 5.402 -5 1 97.62 88 ASN A CA 1
ATOM 673 C C . ASN A 1 88 ? -15.461 4.105 -5.527 1 97.62 88 ASN A C 1
ATOM 675 O O . ASN A 1 88 ? -15.664 3.961 -6.734 1 97.62 88 ASN A O 1
ATOM 679 N N . ARG A 1 89 ? -15.719 3.166 -4.719 1 94.31 89 ARG A N 1
ATOM 680 C CA . ARG A 1 89 ? -16.297 1.889 -5.129 1 94.31 89 ARG A CA 1
ATOM 681 C C . ARG A 1 89 ? -17.625 2.09 -5.836 1 94.31 89 ARG A C 1
ATOM 683 O O . ARG A 1 89 ? -18.031 1.262 -6.652 1 94.31 89 ARG A O 1
ATOM 690 N N . TYR A 1 90 ? -18.312 3.174 -5.539 1 94.56 90 TYR A N 1
ATOM 691 C CA . TYR A 1 90 ? -19.641 3.443 -6.086 1 94.56 90 TYR A CA 1
ATOM 692 C C . TYR A 1 90 ? -19.578 4.547 -7.137 1 94.56 90 TYR A C 1
ATOM 694 O O . TYR A 1 90 ? -20.594 5.16 -7.457 1 94.56 90 TYR A O 1
ATOM 702 N N . GLY A 1 91 ? -18.391 4.82 -7.578 1 95.62 91 GLY A N 1
ATOM 703 C CA . GLY A 1 91 ? -18.234 5.867 -8.578 1 95.62 91 GLY A CA 1
ATOM 704 C C . GLY A 1 91 ? -18.391 7.262 -8.008 1 95.62 91 GLY A C 1
ATOM 705 O O . GLY A 1 91 ? -18.766 8.195 -8.727 1 95.62 91 GLY A O 1
ATOM 706 N N . ARG A 1 92 ? -18.266 7.383 -6.723 1 97.69 92 ARG A N 1
ATOM 707 C CA . ARG A 1 92 ? -18.344 8.672 -6.035 1 97.69 92 ARG A CA 1
ATOM 708 C C . ARG A 1 92 ? -16.984 9.086 -5.492 1 97.69 92 ARG A C 1
ATOM 710 O O . ARG A 1 92 ? -16.016 8.336 -5.582 1 97.69 92 ARG A O 1
ATOM 717 N N . TYR A 1 93 ? -16.859 10.367 -5.078 1 98.25 93 TYR A N 1
ATOM 718 C CA . TYR A 1 93 ? -15.602 10.883 -4.555 1 98.25 93 TYR A CA 1
ATOM 719 C C . TYR A 1 93 ? -15.852 11.969 -3.512 1 98.25 93 TYR A C 1
ATOM 721 O O . TYR A 1 93 ? -16.969 12.477 -3.389 1 98.25 93 TYR A O 1
ATOM 729 N N . ILE A 1 94 ? -14.828 12.266 -2.785 1 98.5 94 ILE A N 1
ATOM 730 C CA . ILE A 1 94 ? -15 13.258 -1.727 1 98.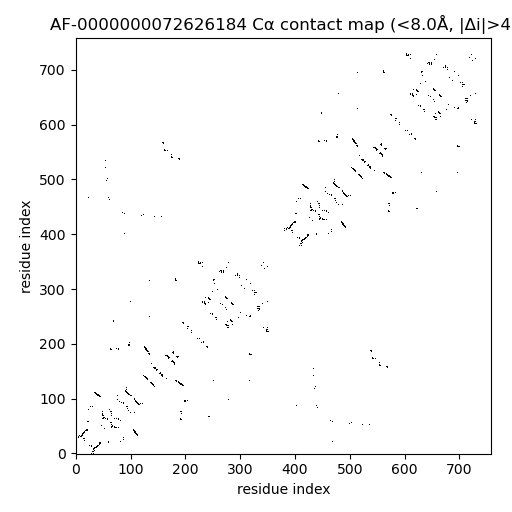5 94 ILE A CA 1
ATOM 731 C C . ILE A 1 94 ? -14.195 14.508 -2.057 1 98.5 94 ILE A C 1
ATOM 733 O O . ILE A 1 94 ? -13.219 14.445 -2.801 1 98.5 94 ILE A O 1
ATOM 737 N N . VAL A 1 95 ? -14.617 15.602 -1.536 1 98.25 95 VAL A N 1
ATOM 738 C CA . VAL A 1 95 ? -13.906 16.875 -1.517 1 98.25 95 VAL A CA 1
ATOM 739 C C . VAL A 1 95 ? -13.766 17.359 -0.078 1 98.25 95 VAL A C 1
ATOM 741 O O . VAL A 1 95 ? -14.734 17.828 0.523 1 98.25 95 VAL A O 1
ATOM 744 N N . PRO A 1 96 ? -12.57 17.281 0.457 1 98.44 96 PRO A N 1
ATOM 745 C CA . PRO A 1 96 ? -12.391 17.734 1.838 1 98.44 96 PRO A CA 1
ATOM 746 C C . PRO A 1 96 ? -12.672 19.234 2.01 1 98.44 96 PRO A C 1
ATOM 748 O O . PRO A 1 96 ? -12.203 20.047 1.207 1 98.44 96 PRO A O 1
ATOM 751 N N . ILE A 1 97 ? -13.391 19.547 3.053 1 97.88 97 ILE A N 1
ATOM 752 C CA . ILE A 1 97 ? -13.727 20.922 3.373 1 97.88 97 ILE A CA 1
ATOM 753 C C . ILE A 1 97 ? -12.93 21.375 4.594 1 97.88 97 ILE A C 1
ATOM 755 O O . ILE A 1 97 ? -12.312 22.453 4.582 1 97.88 97 ILE A O 1
ATOM 759 N N . LEU A 1 98 ? -12.977 20.625 5.598 1 97.69 98 LEU A N 1
ATOM 760 C CA . LEU A 1 98 ? -12.281 20.906 6.852 1 97.69 98 LEU A CA 1
ATOM 761 C C . LEU A 1 98 ? -11.906 19.609 7.562 1 97.69 98 LEU A C 1
ATOM 763 O O . LEU A 1 98 ? -12.742 18.719 7.73 1 97.69 98 LEU A O 1
ATOM 767 N N . SER A 1 99 ? -10.656 19.422 7.918 1 98.38 99 SER A N 1
ATOM 768 C CA . SER A 1 99 ? -10.148 18.281 8.672 1 98.38 99 SER A CA 1
ATOM 769 C C . SER A 1 99 ? -9.367 18.734 9.898 1 98.38 99 SER A C 1
ATOM 771 O O . SER A 1 99 ? -8.328 19.375 9.773 1 98.38 99 SER A O 1
ATOM 773 N N . VAL A 1 100 ? -9.836 18.328 11.125 1 96.94 100 VAL A N 1
ATOM 774 C CA . VAL A 1 100 ? -9.211 18.891 12.312 1 96.94 100 VAL A CA 1
ATOM 775 C C . VAL A 1 100 ? -8.914 17.781 13.32 1 96.94 100 VAL A C 1
ATOM 777 O O . VAL A 1 100 ? -9.672 16.812 13.43 1 96.94 100 VAL A O 1
ATOM 780 N N . SER A 1 101 ? -7.828 17.859 13.906 1 96.06 101 SER A N 1
ATOM 781 C CA . SER A 1 101 ? -7.465 17.078 15.078 1 96.06 101 SER A CA 1
ATOM 782 C C . SER A 1 101 ? -7.648 17.891 16.359 1 96.06 101 SER A C 1
ATOM 784 O O . SER A 1 101 ? -6.992 18.922 16.547 1 96.06 101 SER A O 1
ATOM 786 N N . ILE A 1 102 ? -8.57 17.484 17.172 1 87.88 102 ILE A N 1
ATOM 787 C CA . ILE A 1 102 ? -8.883 18.219 18.391 1 87.88 102 ILE A CA 1
ATOM 788 C C . ILE A 1 102 ? -8.766 17.297 19.594 1 87.88 102 ILE A C 1
ATOM 790 O O . ILE A 1 102 ? -9.477 16.281 19.688 1 87.88 102 ILE A O 1
ATOM 794 N N . ASP A 1 103 ? -7.902 17.625 20.5 1 83.56 103 ASP A N 1
ATOM 795 C CA . ASP A 1 103 ? -7.688 16.891 21.734 1 83.56 103 ASP A CA 1
ATOM 796 C C . ASP A 1 103 ? -7.391 15.422 21.453 1 83.56 103 ASP A C 1
ATOM 798 O O . ASP A 1 103 ? -6.297 15.078 21 1 83.56 103 ASP A O 1
ATOM 802 N N . PHE A 1 104 ? -8.531 14.586 21.547 1 86.25 104 PHE A N 1
ATOM 803 C CA . PHE A 1 104 ? -8.25 13.156 21.453 1 86.25 104 PHE A CA 1
ATOM 804 C C . PHE A 1 104 ? -9.016 12.539 20.297 1 86.25 104 PHE A C 1
ATOM 806 O O . PHE A 1 104 ? -9.195 11.32 20.234 1 86.25 104 PHE A O 1
ATOM 813 N N . TYR A 1 105 ? -9.523 13.367 19.453 1 93.25 105 TYR A N 1
ATOM 814 C CA . TYR A 1 105 ? -10.219 12.797 18.297 1 93.25 105 TYR A CA 1
ATOM 815 C C . TYR A 1 105 ? -9.922 13.586 17.031 1 93.25 105 TYR A C 1
ATOM 817 O O . TYR A 1 105 ? -9.414 14.703 17.094 1 93.25 105 TYR A O 1
ATOM 825 N N . VAL A 1 106 ? -10.164 12.969 15.93 1 97.06 106 VAL A N 1
ATOM 826 C CA . VAL A 1 106 ? -10.062 13.617 14.625 1 97.06 106 VAL A CA 1
ATOM 827 C C . VAL A 1 106 ? -11.438 13.695 13.977 1 97.06 106 VAL A C 1
ATOM 829 O O . VAL A 1 106 ? -12.281 12.82 14.18 1 97.06 106 VAL A O 1
ATOM 832 N N . ARG A 1 107 ? -11.641 14.766 13.25 1 96.69 107 ARG A N 1
ATOM 833 C CA . ARG A 1 107 ? -12.922 14.984 12.578 1 96.69 107 ARG A CA 1
ATOM 834 C C . ARG A 1 107 ? -12.711 15.539 11.172 1 96.69 107 ARG A C 1
ATOM 836 O O . ARG A 1 107 ? -11.953 16.484 10.984 1 96.69 107 ARG A O 1
ATOM 843 N N . CYS A 1 108 ? -13.391 14.906 10.227 1 98.31 108 CYS A N 1
ATOM 844 C CA . CYS A 1 108 ? -13.289 15.328 8.836 1 98.31 108 CYS A CA 1
ATOM 845 C C . CYS A 1 108 ? -14.656 15.734 8.289 1 98.31 108 CYS A C 1
ATOM 847 O O . CYS A 1 108 ? -15.648 15.039 8.523 1 98.31 108 CYS A O 1
ATOM 849 N N . PHE A 1 109 ? -14.727 16.891 7.672 1 97.75 109 PHE A N 1
ATOM 850 C CA . PHE A 1 109 ? -15.875 17.375 6.914 1 97.75 109 PHE A CA 1
ATOM 851 C C . PHE A 1 109 ? -15.609 17.281 5.414 1 97.75 109 PHE A C 1
ATOM 853 O O . PHE A 1 109 ? -14.695 17.938 4.902 1 97.75 109 PHE A O 1
ATOM 860 N N . VAL A 1 110 ? -16.406 16.438 4.75 1 98.56 110 VAL A N 1
ATOM 861 C CA . VAL A 1 110 ? -16.172 16.266 3.32 1 98.56 110 VAL A CA 1
ATOM 862 C C . VAL A 1 110 ? -17.484 16.422 2.553 1 98.56 110 VAL A C 1
ATOM 864 O O . VAL A 1 110 ? -18.547 16.078 3.064 1 98.56 110 VAL A O 1
ATOM 867 N N . ARG A 1 111 ? -17.359 17 1.401 1 98.12 111 ARG A N 1
ATOM 868 C CA . ARG A 1 111 ? -18.453 16.938 0.436 1 98.12 111 ARG A CA 1
ATOM 869 C C . ARG A 1 111 ? -18.375 15.664 -0.404 1 98.12 111 ARG A C 1
ATOM 871 O O . ARG A 1 111 ? -17.297 15.266 -0.835 1 98.12 111 ARG A O 1
ATOM 878 N N . VAL A 1 112 ? -19.516 15.008 -0.617 1 97.75 112 VAL A N 1
ATOM 879 C CA . VAL A 1 112 ? -19.547 13.789 -1.412 1 97.75 112 VAL A CA 1
ATOM 880 C C . VAL A 1 112 ? -20.203 14.07 -2.766 1 97.75 112 VAL A C 1
ATOM 882 O O . VAL A 1 112 ? -21.281 14.672 -2.832 1 97.75 112 VAL A O 1
ATOM 885 N N . GLU A 1 113 ? -19.531 13.695 -3.795 1 97.5 113 GLU A N 1
ATOM 886 C CA . GLU A 1 113 ? -20 13.922 -5.156 1 97.5 113 GLU A CA 1
ATOM 887 C C . GLU A 1 113 ? -19.969 12.641 -5.977 1 97.5 113 GLU A C 1
ATOM 889 O O . GLU A 1 113 ? -19.266 11.688 -5.629 1 97.5 113 GLU A O 1
ATOM 894 N N . SER A 1 114 ? -20.797 12.609 -7.059 1 96.31 114 SER A N 1
ATOM 895 C CA . SER A 1 114 ? -20.797 11.492 -7.992 1 96.31 114 SER A CA 1
ATOM 896 C C . SER A 1 114 ? -20.094 11.859 -9.289 1 96.31 114 SER A C 1
ATOM 898 O O . SER A 1 114 ? -20.203 12.984 -9.773 1 96.31 114 SER A O 1
ATOM 900 N N . GLY A 1 115 ? -19.359 10.977 -9.812 1 96.12 115 GLY A N 1
ATOM 901 C CA . GLY A 1 115 ? -18.641 11.109 -11.07 1 96.12 115 GLY A CA 1
ATOM 902 C C . GLY A 1 115 ? -17.547 10.062 -11.258 1 96.12 115 GLY A C 1
ATOM 903 O O . GLY A 1 115 ? -16.484 10.156 -10.656 1 96.12 115 GLY A O 1
ATOM 904 N N . ALA A 1 116 ? -17.812 9.172 -12.18 1 91.19 116 ALA A N 1
ATOM 905 C CA . ALA A 1 116 ? -16.906 8.039 -12.359 1 91.19 116 ALA A CA 1
ATOM 906 C C . ALA A 1 116 ? -15.523 8.508 -12.82 1 91.19 116 ALA A C 1
ATOM 908 O O . ALA A 1 116 ? -14.5 7.996 -12.367 1 91.19 116 ALA A O 1
ATOM 909 N N . SER A 1 117 ? -15.5 9.445 -13.625 1 91.44 117 SER A N 1
ATOM 910 C CA . SER A 1 117 ? -14.234 9.945 -14.156 1 91.44 117 SER A CA 1
ATOM 911 C C . SER A 1 117 ? -13.398 10.609 -13.07 1 91.44 117 SER A C 1
ATOM 913 O O . SER A 1 117 ? -12.203 10.344 -12.945 1 91.44 117 SER A O 1
ATOM 915 N N . VAL A 1 118 ? -14.047 11.438 -12.281 1 94.12 118 VAL A N 1
ATOM 916 C CA . VAL A 1 118 ? -13.344 12.141 -11.211 1 94.12 118 VAL A CA 1
ATOM 917 C C . VAL A 1 118 ? -12.953 11.156 -10.109 1 94.12 118 VAL A C 1
ATOM 919 O O . VAL A 1 118 ? -11.898 11.297 -9.484 1 94.12 118 VAL A O 1
ATOM 922 N N . ALA A 1 119 ? -13.812 10.188 -9.891 1 96 119 ALA A N 1
ATOM 923 C CA . ALA A 1 119 ? -13.508 9.172 -8.891 1 96 119 ALA A CA 1
ATOM 924 C C . ALA A 1 119 ? -12.227 8.43 -9.242 1 96 119 ALA A C 1
ATOM 926 O O . ALA A 1 119 ? -11.461 8.039 -8.352 1 96 119 ALA A O 1
ATOM 927 N N . LYS A 1 120 ? -11.953 8.266 -10.5 1 94.56 120 LYS A N 1
ATOM 928 C CA . LYS A 1 120 ? -10.734 7.586 -10.938 1 94.56 120 LYS A CA 1
ATOM 929 C C . LYS A 1 120 ? -9.492 8.406 -10.586 1 94.56 120 LYS A C 1
ATOM 931 O O . LYS A 1 120 ? -8.414 7.848 -10.383 1 94.56 120 LYS A O 1
ATOM 936 N N . ASP A 1 121 ? -9.664 9.664 -10.469 1 95.5 121 ASP A N 1
ATOM 937 C CA . ASP A 1 121 ? -8.555 10.562 -10.148 1 95.5 121 ASP A CA 1
ATOM 938 C C . ASP A 1 121 ? -8.188 10.477 -8.672 1 95.5 121 ASP A C 1
ATOM 940 O O . ASP A 1 121 ? -7.125 10.953 -8.266 1 95.5 121 ASP A O 1
ATOM 944 N N . SER A 1 122 ? -9.023 9.883 -7.879 1 96.94 122 SER A N 1
ATOM 945 C CA . SER A 1 122 ? -8.812 9.859 -6.434 1 96.94 122 SER A CA 1
ATOM 946 C C . SER A 1 122 ? -7.488 9.195 -6.078 1 96.94 122 SER A C 1
ATOM 948 O O . SER A 1 122 ? -6.789 9.641 -5.164 1 96.94 122 SER A O 1
ATOM 950 N N . VAL A 1 123 ? -7.125 8.203 -6.816 1 97.38 123 VAL A N 1
ATOM 951 C CA . VAL A 1 123 ? -5.93 7.43 -6.5 1 97.38 123 VAL A CA 1
ATOM 952 C C . VAL A 1 123 ? -4.684 8.281 -6.715 1 97.38 123 VAL A C 1
ATOM 954 O O . VAL A 1 123 ? -3.635 8.023 -6.125 1 97.38 123 VAL A O 1
ATOM 957 N N . THR A 1 124 ? -4.738 9.312 -7.578 1 97.19 124 THR A N 1
ATOM 958 C CA . THR A 1 124 ? -3.607 10.203 -7.824 1 97.19 124 THR A CA 1
ATOM 959 C C . THR A 1 124 ? -3.336 11.086 -6.609 1 97.19 124 THR A C 1
ATOM 961 O O . THR A 1 124 ? -2.283 11.719 -6.516 1 97.19 124 THR A O 1
ATOM 964 N N . LYS A 1 125 ? -4.254 11.086 -5.656 1 97.94 125 LYS A N 1
ATOM 965 C CA . LYS A 1 125 ? -4.129 11.898 -4.453 1 97.94 125 LYS A CA 1
ATOM 966 C C . LYS A 1 125 ? -3.582 11.086 -3.285 1 97.94 125 LYS A C 1
ATOM 968 O O . LYS A 1 125 ? -3.639 11.516 -2.135 1 97.94 125 LYS A O 1
ATOM 973 N N . LEU A 1 126 ? -3.119 9.898 -3.541 1 98.12 126 LEU A N 1
ATOM 974 C CA . LEU A 1 126 ? -2.664 8.992 -2.492 1 98.12 126 LEU A CA 1
ATOM 975 C C . LEU A 1 126 ? -1.178 8.688 -2.643 1 98.12 126 LEU A C 1
ATOM 977 O O . LEU A 1 126 ? -0.647 8.695 -3.756 1 98.12 126 LEU A O 1
ATOM 981 N N . ALA A 1 127 ? -0.538 8.438 -1.517 1 97.44 127 ALA A N 1
ATOM 982 C CA . ALA A 1 127 ? 0.864 8.031 -1.531 1 97.44 127 ALA A CA 1
ATOM 983 C C . ALA A 1 127 ? 1.183 7.117 -0.349 1 97.44 127 ALA A C 1
ATOM 985 O O . ALA A 1 127 ? 0.576 7.238 0.718 1 97.44 127 ALA A O 1
ATOM 986 N N . ASN A 1 128 ? 2.07 6.195 -0.607 1 96.38 128 ASN A N 1
ATOM 987 C CA . ASN A 1 128 ? 2.744 5.531 0.501 1 96.38 128 ASN A CA 1
ATOM 988 C C . ASN A 1 128 ? 3.82 6.422 1.119 1 96.38 128 ASN A C 1
ATOM 990 O O . ASN A 1 128 ? 4.184 7.449 0.547 1 96.38 128 ASN A O 1
ATOM 994 N N . ILE A 1 129 ? 4.262 6.02 2.352 1 95.81 129 ILE A N 1
ATOM 995 C CA . ILE A 1 129 ? 5.246 6.828 3.064 1 95.81 129 ILE A CA 1
ATOM 996 C C . ILE A 1 129 ? 6.418 5.953 3.496 1 95.81 129 ILE A C 1
ATOM 998 O O . ILE A 1 129 ? 6.223 4.863 4.043 1 95.81 129 ILE A O 1
ATOM 1002 N N . PHE A 1 130 ? 7.629 6.402 3.182 1 94.75 130 PHE A N 1
ATOM 1003 C CA . PHE A 1 130 ? 8.844 5.879 3.791 1 94.75 130 PHE A CA 1
ATOM 1004 C C . PHE A 1 130 ? 9.289 6.762 4.953 1 94.75 130 PHE A C 1
ATOM 1006 O O . PHE A 1 130 ? 9.289 7.988 4.844 1 94.75 130 PHE A O 1
ATOM 1013 N N . SER A 1 131 ? 9.609 6.156 6.043 1 95.19 131 SER A N 1
ATOM 1014 C CA . SER A 1 131 ? 10.031 6.941 7.199 1 95.19 131 SER A CA 1
ATOM 1015 C C . SER A 1 131 ? 11.133 6.238 7.977 1 95.19 131 SER A C 1
ATOM 1017 O O . SER A 1 131 ? 11.039 5.043 8.258 1 95.19 131 SER A O 1
ATOM 1019 N N . CYS A 1 132 ? 12.172 6.984 8.266 1 95.56 132 CYS A N 1
ATOM 1020 C CA . CYS A 1 132 ? 13.25 6.453 9.094 1 95.56 132 CYS A CA 1
ATOM 1021 C C . CYS A 1 132 ? 12.867 6.445 10.562 1 95.56 132 CYS A C 1
ATOM 1023 O O . CYS A 1 132 ? 12.359 7.441 11.078 1 95.56 132 CYS A O 1
ATOM 1025 N N . SER A 1 133 ? 13.141 5.379 11.195 1 92.5 133 SER A N 1
ATOM 1026 C CA . SER A 1 133 ? 12.773 5.246 12.602 1 92.5 133 SER A CA 1
ATOM 1027 C C . SER A 1 133 ? 13.703 6.051 13.5 1 92.5 133 SER A C 1
ATOM 1029 O O . SER A 1 133 ? 13.344 6.371 14.633 1 92.5 133 SER A O 1
ATOM 1031 N N . ASN A 1 134 ? 14.812 6.367 13.023 1 92.62 134 ASN A N 1
ATOM 1032 C CA . ASN A 1 134 ? 15.812 7.02 13.867 1 92.62 134 ASN A CA 1
ATOM 1033 C C . ASN A 1 134 ? 15.781 8.539 13.695 1 92.62 134 ASN A C 1
ATOM 1035 O O . ASN A 1 134 ? 15.555 9.273 14.656 1 92.62 134 ASN A O 1
ATOM 1039 N N . CYS A 1 135 ? 15.953 8.977 12.516 1 93.44 135 CYS A N 1
ATOM 1040 C CA . CYS A 1 135 ? 16.031 10.422 12.312 1 93.44 135 CYS A CA 1
ATOM 1041 C C . CYS A 1 135 ? 14.664 10.992 11.953 1 93.44 135 CYS A C 1
ATOM 1043 O O . CYS A 1 135 ? 14.516 12.211 11.828 1 93.44 135 CYS A O 1
ATOM 1045 N N . GLN A 1 136 ? 13.695 10.219 11.617 1 92.25 136 GLN A N 1
ATOM 1046 C CA . GLN A 1 136 ? 12.289 10.57 11.43 1 92.25 136 GLN A CA 1
ATOM 1047 C C . GLN A 1 136 ? 12.062 11.258 10.094 1 92.25 136 GLN A C 1
ATOM 1049 O O . GLN A 1 136 ? 10.992 11.82 9.852 1 92.25 136 GLN A O 1
ATOM 1054 N N . CYS A 1 137 ? 13.109 11.266 9.305 1 95 137 CYS A N 1
ATOM 1055 C CA . CYS A 1 137 ? 12.906 11.781 7.957 1 95 137 CYS A CA 1
ATOM 1056 C C . CYS A 1 137 ? 11.961 10.883 7.164 1 95 137 CYS A C 1
ATOM 1058 O O . CYS A 1 137 ? 11.898 9.672 7.41 1 95 137 CYS A O 1
ATOM 1060 N N . TRP A 1 138 ? 11.234 11.484 6.301 1 95.25 138 TRP A N 1
ATOM 1061 C CA . TRP A 1 138 ? 10.266 10.703 5.539 1 95.25 138 TRP A CA 1
ATOM 1062 C C . TRP A 1 138 ? 10.203 11.172 4.09 1 95.25 138 TRP A C 1
ATOM 1064 O O . TRP A 1 138 ? 10.711 12.25 3.758 1 95.25 138 TRP A O 1
ATOM 1074 N N . SER A 1 139 ? 9.695 10.391 3.211 1 94.44 139 SER A N 1
ATOM 1075 C CA . SER A 1 139 ? 9.438 10.695 1.808 1 94.44 139 SER A CA 1
ATOM 1076 C C . SER A 1 139 ? 8.18 9.984 1.312 1 94.44 139 SER A C 1
ATOM 1078 O O . SER A 1 139 ? 7.789 8.945 1.851 1 94.44 139 SER A O 1
ATOM 1080 N N . PHE A 1 140 ? 7.543 10.586 0.334 1 95.5 140 PHE A N 1
ATOM 1081 C CA . PHE A 1 140 ? 6.32 10.016 -0.225 1 95.5 140 PHE A CA 1
ATOM 1082 C C . PHE A 1 140 ? 6.629 9.188 -1.463 1 95.5 140 PHE A C 1
ATOM 1084 O O . PHE A 1 140 ? 7.539 9.516 -2.227 1 95.5 140 PHE A O 1
ATOM 1091 N N . GLN A 1 141 ? 5.926 8.102 -1.631 1 94.69 141 GLN A N 1
ATOM 1092 C CA . GLN A 1 141 ? 5.824 7.316 -2.855 1 94.69 141 GLN A CA 1
ATOM 1093 C C . GLN A 1 141 ? 4.406 7.344 -3.41 1 94.69 141 GLN A C 1
ATOM 1095 O O . GLN A 1 141 ? 3.584 6.488 -3.07 1 94.69 141 GLN A O 1
ATOM 1100 N N . PRO A 1 142 ? 4.129 8.344 -4.309 1 95.75 142 PRO A N 1
ATOM 1101 C CA . PRO A 1 142 ? 2.787 8.375 -4.898 1 95.75 142 PRO A CA 1
ATOM 1102 C C . PRO A 1 142 ? 2.422 7.074 -5.602 1 95.75 142 PRO A C 1
ATOM 1104 O O . PRO A 1 142 ? 3.303 6.363 -6.094 1 95.75 142 PRO A O 1
ATOM 1107 N N . LEU A 1 143 ? 1.147 6.754 -5.715 1 96.69 143 LEU A N 1
ATOM 1108 C CA . LEU A 1 143 ? 0.718 5.453 -6.223 1 96.69 143 LEU A CA 1
ATOM 1109 C C . LEU A 1 143 ? 0.61 5.477 -7.746 1 96.69 143 LEU A C 1
ATOM 1111 O O . LEU A 1 143 ? 1.21 4.641 -8.422 1 96.69 143 LEU A O 1
ATOM 1115 N N . ILE A 1 144 ? -0.18 6.367 -8.25 1 96.5 144 ILE A N 1
ATOM 1116 C CA . ILE A 1 144 ? -0.515 6.398 -9.672 1 96.5 144 ILE A CA 1
ATOM 1117 C C . ILE A 1 144 ? -0.329 7.812 -10.219 1 96.5 144 ILE A C 1
ATOM 1119 O O . ILE A 1 144 ? -0.564 8.797 -9.508 1 96.5 144 ILE A O 1
ATOM 1123 N N . LYS A 1 145 ? 0.161 7.914 -11.406 1 94.44 145 LYS A N 1
ATOM 1124 C CA . LYS A 1 145 ? 0.26 9.18 -12.125 1 94.44 145 LYS A CA 1
ATOM 1125 C C . LYS A 1 145 ? -0.716 9.227 -13.297 1 94.44 145 LYS A C 1
ATOM 1127 O O . LYS A 1 145 ? -0.919 8.219 -13.977 1 94.44 145 LYS A O 1
ATOM 1132 N N . LYS A 1 146 ? -1.337 10.32 -13.414 1 95.19 146 LYS A N 1
ATOM 1133 C CA . LYS A 1 146 ? -2.23 10.555 -14.547 1 95.19 146 LYS A CA 1
ATOM 1134 C C . LYS A 1 146 ? -1.553 11.406 -15.617 1 95.19 146 LYS A C 1
ATOM 1136 O O . LYS A 1 146 ? -0.95 12.438 -15.312 1 95.19 146 LYS A O 1
ATOM 1141 N N . THR A 1 147 ? -1.516 10.93 -16.797 1 93.12 147 THR A N 1
ATOM 1142 C CA . THR A 1 147 ? -1.031 11.695 -17.938 1 93.12 147 THR A CA 1
ATOM 1143 C C . THR A 1 147 ? -2.166 11.977 -18.922 1 93.12 147 THR A C 1
ATOM 1145 O O . THR A 1 147 ? -2.918 11.07 -19.297 1 93.12 147 THR A O 1
ATOM 1148 N N . THR A 1 148 ? -2.348 13.203 -19.266 1 89.88 148 THR A N 1
ATOM 1149 C CA . THR A 1 148 ? -3.43 13.586 -20.156 1 89.88 148 THR A CA 1
ATOM 1150 C C . THR A 1 148 ? -2.877 14.078 -21.484 1 89.88 148 THR A C 1
ATOM 1152 O O . THR A 1 148 ? -1.997 14.945 -21.531 1 89.88 148 THR A O 1
ATOM 1155 N N . ASN A 1 149 ? -3.033 13.312 -22.484 1 85.88 149 ASN A N 1
ATOM 1156 C CA . ASN A 1 149 ? -2.729 13.75 -23.828 1 85.88 149 ASN A CA 1
ATOM 1157 C C . ASN A 1 149 ? -4 14.055 -24.625 1 85.88 149 ASN A C 1
ATOM 1159 O O . ASN A 1 149 ? -4.723 13.133 -25.016 1 85.88 149 ASN A O 1
ATOM 1163 N N . ASN A 1 150 ? -4.234 15.211 -24.984 1 79.69 150 ASN A N 1
ATOM 1164 C CA . ASN A 1 150 ? -5.418 15.656 -25.703 1 79.69 150 ASN A CA 1
ATOM 1165 C C . ASN A 1 150 ? -6.699 15.133 -25.062 1 79.69 150 ASN A C 1
ATOM 1167 O O . ASN A 1 150 ? -6.93 15.328 -23.875 1 79.69 150 ASN A O 1
ATOM 1171 N N . SER A 1 151 ? -7.406 14.219 -25.688 1 77.5 151 SER A N 1
ATOM 1172 C CA . SER A 1 151 ? -8.719 13.781 -25.219 1 77.5 151 SER A CA 1
ATOM 1173 C C . SER A 1 151 ? -8.641 12.461 -24.469 1 77.5 151 SER A C 1
ATOM 1175 O O . SER A 1 151 ? -9.633 11.984 -23.922 1 77.5 151 SER A O 1
ATOM 1177 N N . ASN A 1 152 ? -7.363 12 -24.266 1 84.69 152 ASN A N 1
ATOM 1178 C CA . ASN A 1 152 ? -7.254 10.695 -23.641 1 84.69 152 ASN A CA 1
ATOM 1179 C C . ASN A 1 152 ? -6.41 10.75 -22.375 1 84.69 152 ASN A C 1
ATOM 1181 O O . ASN A 1 152 ? -5.375 11.422 -22.344 1 84.69 152 ASN A O 1
ATOM 1185 N N . SER A 1 153 ? -6.984 10.281 -21.266 1 89.56 153 SER A N 1
ATOM 1186 C CA . SER A 1 153 ? -6.242 10.18 -20.016 1 89.56 153 SER A CA 1
ATOM 1187 C C . SER A 1 153 ? -5.746 8.758 -19.781 1 89.56 153 SER A C 1
ATOM 1189 O O . SER A 1 153 ? -6.457 7.793 -20.062 1 89.56 153 SER A O 1
ATOM 1191 N N . ARG A 1 154 ? -4.473 8.711 -19.469 1 91.31 154 ARG A N 1
ATOM 1192 C CA . ARG A 1 154 ? -3.875 7.418 -19.125 1 91.31 154 ARG A CA 1
ATOM 1193 C C . ARG A 1 154 ? -3.344 7.418 -17.703 1 91.31 154 ARG A C 1
ATOM 1195 O O . ARG A 1 154 ? -2.768 8.406 -17.234 1 91.31 154 ARG A O 1
ATOM 1202 N N . PHE A 1 155 ? -3.65 6.363 -16.953 1 94.06 155 PHE A N 1
ATOM 1203 C CA . PHE A 1 155 ? -3.162 6.168 -15.594 1 94.06 155 PHE A CA 1
ATOM 1204 C C . PHE A 1 155 ? -2.096 5.082 -15.555 1 94.06 155 PHE A C 1
ATOM 1206 O O . PHE A 1 155 ? -2.271 4.012 -16.141 1 94.06 155 PHE A O 1
ATOM 1213 N N . CYS A 1 156 ? -0.946 5.387 -14.906 1 91.94 156 CYS A N 1
ATOM 1214 C CA . CYS A 1 156 ? 0.133 4.414 -14.773 1 91.94 156 CYS A CA 1
ATOM 1215 C C . CYS A 1 156 ? 0.705 4.422 -13.359 1 91.94 156 CYS A C 1
ATOM 1217 O O . CYS A 1 156 ? 0.824 5.48 -12.742 1 91.94 156 CYS A O 1
ATOM 1219 N N . PRO A 1 157 ? 0.985 3.207 -12.883 1 91.5 157 PRO A N 1
ATOM 1220 C CA . PRO A 1 157 ? 1.689 3.199 -11.594 1 91.5 157 PRO A CA 1
ATOM 1221 C C . PRO A 1 157 ? 3.012 3.963 -11.648 1 91.5 157 PRO A C 1
ATOM 1223 O O . PRO A 1 157 ? 3.73 3.896 -12.648 1 91.5 157 PRO A O 1
ATOM 1226 N N . ILE A 1 158 ? 3.299 4.703 -10.648 1 91.25 158 ILE A N 1
ATOM 1227 C CA . ILE A 1 158 ? 4.531 5.484 -10.578 1 91.25 158 ILE A CA 1
ATOM 1228 C C . ILE A 1 158 ? 5.703 4.562 -10.25 1 91.25 158 ILE A C 1
ATOM 1230 O O . ILE A 1 158 ? 5.578 3.664 -9.414 1 91.25 158 ILE A O 1
ATOM 1234 N N . HIS A 1 159 ? 6.809 4.887 -10.883 1 91.94 159 HIS A N 1
ATOM 1235 C CA . HIS A 1 159 ? 8.023 4.125 -10.609 1 91.94 159 HIS A CA 1
ATOM 1236 C C . HIS A 1 159 ? 8.523 4.387 -9.188 1 91.94 159 HIS A C 1
ATOM 1238 O O . HIS A 1 159 ? 8.266 5.453 -8.625 1 91.94 159 HIS A O 1
ATOM 1244 N N . LEU A 1 160 ? 9.195 3.377 -8.672 1 90.69 160 LEU A N 1
ATOM 1245 C CA . LEU A 1 160 ? 9.781 3.508 -7.344 1 90.69 160 LEU A CA 1
ATOM 1246 C C . LEU A 1 160 ? 10.742 4.688 -7.289 1 90.69 160 LEU A C 1
ATOM 1248 O O . LEU A 1 160 ? 11.617 4.824 -8.148 1 90.69 160 LEU A O 1
ATOM 1252 N N . LYS A 1 161 ? 10.492 5.547 -6.262 1 85.69 161 LYS A N 1
ATOM 1253 C CA . LYS A 1 161 ? 11.352 6.703 -6.031 1 85.69 161 LYS A CA 1
ATOM 1254 C C . LYS A 1 161 ? 11.773 6.797 -4.566 1 85.69 161 LYS A C 1
ATOM 1256 O O . LYS A 1 161 ? 10.961 6.574 -3.668 1 85.69 161 LYS A O 1
ATOM 1261 N N . PHE A 1 162 ? 13.008 7.055 -4.301 1 80.19 162 PHE A N 1
ATOM 1262 C CA . PHE A 1 162 ? 13.484 7.121 -2.926 1 80.19 162 PHE A CA 1
ATOM 1263 C C . PHE A 1 162 ? 13.688 8.57 -2.49 1 80.19 162 PHE A C 1
ATOM 1265 O O . PHE A 1 162 ? 13.812 8.852 -1.296 1 80.19 162 PHE A O 1
ATOM 1272 N N . ASN A 1 163 ? 13.453 9.531 -3.264 1 75.44 163 ASN A N 1
ATOM 1273 C CA . ASN A 1 163 ? 13.531 10.969 -3.004 1 75.44 163 ASN A CA 1
ATOM 1274 C C . ASN A 1 163 ? 14.609 11.289 -1.974 1 75.44 163 ASN A C 1
ATOM 1276 O O . ASN A 1 163 ? 14.359 12.023 -1.017 1 75.44 163 ASN A O 1
ATOM 1280 N N . SER A 1 164 ? 15.75 10.703 -1.919 1 80.06 164 SER A N 1
ATOM 1281 C CA . SER A 1 164 ? 16.969 10.992 -1.166 1 80.06 164 SER A CA 1
ATOM 1282 C C . SER A 1 164 ? 16.922 10.367 0.223 1 80.06 164 SER A C 1
ATOM 1284 O O . SER A 1 164 ? 17.828 10.57 1.029 1 80.06 164 SER A O 1
ATOM 1286 N N . LEU A 1 165 ? 15.859 9.766 0.522 1 90.31 165 LEU A N 1
ATOM 1287 C CA . LEU A 1 165 ? 15.766 9.18 1.852 1 90.31 165 LEU A CA 1
ATOM 1288 C C . LEU A 1 165 ? 16.516 7.852 1.912 1 90.31 165 LEU A C 1
ATOM 1290 O O . LEU A 1 165 ? 17.062 7.488 2.957 1 90.31 165 LEU A O 1
ATOM 1294 N N . ILE A 1 166 ? 16.469 7.168 0.829 1 90.56 166 ILE A N 1
ATOM 1295 C CA . ILE A 1 166 ? 16.922 5.781 0.876 1 90.56 166 ILE A CA 1
ATOM 1296 C C . ILE A 1 166 ? 18.25 5.641 0.136 1 90.56 166 ILE A C 1
ATOM 1298 O O . ILE A 1 166 ? 18.406 6.148 -0.978 1 90.56 166 ILE A O 1
ATOM 1302 N N . ASN A 1 167 ? 19.141 5.027 0.772 1 89.38 167 ASN A N 1
ATOM 1303 C CA . ASN A 1 167 ? 20.422 4.594 0.225 1 89.38 167 ASN A CA 1
ATOM 1304 C C . ASN A 1 167 ? 20.625 3.086 0.378 1 89.38 167 ASN A C 1
ATOM 1306 O O . ASN A 1 167 ? 19.703 2.379 0.807 1 89.38 167 ASN A O 1
ATOM 1310 N N . LEU A 1 168 ? 21.719 2.586 -0.202 1 87.75 168 LEU A N 1
ATOM 1311 C CA . LEU A 1 168 ? 22 1.159 -0.081 1 87.75 168 LEU A CA 1
ATOM 1312 C C . LEU A 1 168 ? 23.344 0.927 0.6 1 87.75 168 LEU A C 1
ATOM 1314 O O . LEU A 1 168 ? 24.281 1.695 0.399 1 87.75 168 LEU A O 1
ATOM 1318 N N . LYS A 1 169 ? 23.312 -0.018 1.389 1 85.75 169 LYS A N 1
ATOM 1319 C CA . LYS A 1 169 ? 24.562 -0.516 1.976 1 85.75 169 LYS A CA 1
ATOM 1320 C C . LYS A 1 169 ? 24.75 -1.997 1.669 1 85.75 169 LYS A C 1
ATOM 1322 O O . LYS A 1 169 ? 23.812 -2.789 1.771 1 85.75 169 LYS A O 1
ATOM 1327 N N . GLU A 1 170 ? 25.906 -2.27 1.18 1 82.62 170 GLU A N 1
ATOM 1328 C CA . GLU A 1 170 ? 26.203 -3.666 0.88 1 82.62 170 GLU A CA 1
ATOM 1329 C C . GLU A 1 170 ? 26.719 -4.398 2.117 1 82.62 170 GLU A C 1
ATOM 1331 O O . GLU A 1 170 ? 27.672 -3.953 2.758 1 82.62 170 GLU A O 1
ATOM 1336 N N . GLU A 1 171 ? 26 -5.312 2.521 1 75.75 171 GLU A N 1
ATOM 1337 C CA . GLU A 1 171 ? 26.422 -6.207 3.596 1 75.75 171 GLU A CA 1
ATOM 1338 C C . GLU A 1 171 ? 26.312 -7.668 3.172 1 75.75 171 GLU A C 1
ATOM 1340 O O . GLU A 1 171 ? 25.234 -8.141 2.82 1 75.75 171 GLU A O 1
ATOM 1345 N N . ASN A 1 172 ? 27.375 -8.539 3.285 1 69.69 172 ASN A N 1
ATOM 1346 C CA . ASN A 1 172 ? 27.422 -9.953 2.941 1 69.69 172 ASN A CA 1
ATOM 1347 C C . ASN A 1 172 ? 26.844 -10.211 1.547 1 69.69 172 ASN A C 1
ATOM 1349 O O . ASN A 1 172 ? 25.984 -11.07 1.371 1 69.69 172 ASN A O 1
ATOM 1353 N N . LYS A 1 173 ? 27.156 -9.344 0.624 1 68.81 173 LYS A N 1
ATOM 1354 C CA . LYS A 1 173 ? 26.828 -9.492 -0.791 1 68.81 173 LYS A CA 1
ATOM 1355 C C . LYS A 1 173 ? 25.359 -9.203 -1.047 1 68.81 173 LYS A C 1
ATOM 1357 O O . LYS A 1 173 ? 24.812 -9.555 -2.1 1 68.81 173 LYS A O 1
ATOM 1362 N N . ILE A 1 174 ? 24.719 -8.688 0.032 1 74.38 174 ILE A N 1
ATOM 1363 C CA . ILE A 1 174 ? 23.328 -8.273 -0.17 1 74.38 174 ILE A CA 1
ATOM 1364 C C . ILE A 1 174 ? 23.203 -6.77 0.039 1 74.38 174 ILE A C 1
ATOM 1366 O O . ILE A 1 174 ? 23.781 -6.215 0.974 1 74.38 174 ILE A O 1
ATOM 1370 N N . LYS A 1 175 ? 22.562 -6.195 -0.794 1 82.38 175 LYS A N 1
ATOM 1371 C CA . LYS A 1 175 ? 22.328 -4.762 -0.674 1 82.38 175 LYS A CA 1
ATOM 1372 C C . LYS A 1 175 ? 21.031 -4.484 0.097 1 82.38 175 LYS A C 1
ATOM 1374 O O . LYS A 1 175 ? 19.969 -4.969 -0.276 1 82.38 175 LYS A O 1
ATOM 1379 N N . GLU A 1 176 ? 21.234 -3.807 1.203 1 87.75 176 GLU A N 1
ATOM 1380 C CA . GLU A 1 176 ? 20.094 -3.49 2.053 1 87.75 176 GLU A CA 1
ATOM 1381 C C . GLU A 1 176 ? 19.812 -1.988 2.078 1 87.75 176 GLU A C 1
ATOM 1383 O O . GLU A 1 176 ? 20.75 -1.184 2.039 1 87.75 176 GLU A O 1
ATOM 1388 N N . PRO A 1 177 ? 18.609 -1.649 2.135 1 90.75 177 PRO A N 1
ATOM 1389 C CA . PRO A 1 177 ? 18.281 -0.223 2.211 1 90.75 177 PRO A CA 1
ATOM 1390 C C . PRO A 1 177 ? 18.672 0.396 3.553 1 90.75 177 PRO A C 1
ATOM 1392 O O . PRO A 1 177 ? 18.484 -0.233 4.602 1 90.75 177 PRO A O 1
ATOM 1395 N N . ILE A 1 178 ? 19.188 1.559 3.523 1 92.31 178 ILE A N 1
ATOM 1396 C CA . ILE A 1 178 ? 19.516 2.332 4.715 1 92.31 178 ILE A CA 1
ATOM 1397 C C . ILE A 1 178 ? 19.094 3.787 4.52 1 92.31 178 ILE A C 1
ATOM 1399 O O . ILE A 1 178 ? 18.906 4.234 3.391 1 92.31 178 ILE A O 1
ATOM 1403 N N . CYS A 1 179 ? 18.906 4.465 5.629 1 94.25 179 CYS A N 1
ATOM 1404 C CA . CYS A 1 179 ? 18.594 5.887 5.57 1 94.25 179 CYS A CA 1
ATOM 1405 C C . CYS A 1 179 ? 19.781 6.695 5.062 1 94.25 179 CYS A C 1
ATOM 1407 O O . CYS A 1 179 ? 20.891 6.543 5.562 1 94.25 179 CYS A O 1
ATOM 1409 N N . SER A 1 180 ? 19.562 7.57 4.145 1 91.81 180 SER A N 1
ATOM 1410 C CA . SER A 1 180 ? 20.609 8.406 3.57 1 91.81 180 SER A CA 1
ATOM 1411 C C . SER A 1 180 ? 21.109 9.438 4.578 1 91.81 180 SER A C 1
ATOM 1413 O O . SER A 1 180 ? 22.219 9.938 4.465 1 91.81 180 SER A O 1
ATOM 1415 N N . PHE A 1 181 ? 20.297 9.75 5.496 1 93.06 181 PHE A N 1
ATOM 1416 C CA . PHE A 1 181 ? 20.625 10.82 6.438 1 93.06 181 PHE A CA 1
ATOM 1417 C C . PHE A 1 181 ? 21.391 10.273 7.633 1 93.06 181 PHE A C 1
ATOM 1419 O O . PHE A 1 181 ? 22.406 10.844 8.039 1 93.06 181 PHE A O 1
ATOM 1426 N N . CYS A 1 182 ? 20.938 9.141 8.203 1 93.62 182 CYS A N 1
ATOM 1427 C CA . CYS A 1 182 ? 21.531 8.719 9.461 1 93.62 182 CYS A CA 1
ATOM 1428 C C . CYS A 1 182 ? 22.094 7.309 9.352 1 93.62 182 CYS A C 1
ATOM 1430 O O . CYS A 1 182 ? 22.688 6.797 10.312 1 93.62 182 CYS A O 1
ATOM 1432 N N . GLY A 1 183 ? 21.828 6.645 8.266 1 91.75 183 GLY A N 1
ATOM 1433 C CA . GLY A 1 183 ? 22.422 5.34 8.039 1 91.75 183 GLY A CA 1
ATOM 1434 C C . GLY A 1 183 ? 21.656 4.207 8.688 1 91.75 183 GLY A C 1
ATOM 1435 O O . GLY A 1 183 ? 22.062 3.043 8.594 1 91.75 183 GLY A O 1
ATOM 1436 N N . CYS A 1 184 ? 20.609 4.52 9.227 1 92.12 184 CYS A N 1
ATOM 1437 C CA . CYS A 1 184 ? 19.812 3.516 9.922 1 92.12 184 CYS A CA 1
ATOM 1438 C C . CYS A 1 184 ? 19.172 2.547 8.938 1 92.12 184 CYS A C 1
ATOM 1440 O O . CYS A 1 184 ? 18.75 2.951 7.855 1 92.12 184 CYS A O 1
ATOM 1442 N N . LYS A 1 185 ? 19.047 1.263 9.383 1 90.88 185 LYS A N 1
ATOM 1443 C CA . LYS A 1 185 ? 18.438 0.236 8.547 1 90.88 185 LYS A CA 1
ATOM 1444 C C . LYS A 1 185 ? 16.922 0.2 8.727 1 90.88 185 LYS A C 1
ATOM 1446 O O . LYS A 1 185 ? 16.203 -0.31 7.867 1 90.88 185 LYS A O 1
ATOM 1451 N N . ALA A 1 186 ? 16.469 0.709 9.742 1 93.06 186 ALA A N 1
ATOM 1452 C CA . ALA A 1 186 ? 15.055 0.637 10.086 1 93.06 186 ALA A CA 1
ATOM 1453 C C . ALA A 1 186 ? 14.266 1.729 9.367 1 93.06 186 ALA A C 1
ATOM 1455 O O . ALA A 1 186 ? 13.938 2.758 9.961 1 93.06 186 ALA A O 1
ATOM 1456 N N . ILE A 1 187 ? 13.953 1.458 8.141 1 93.94 187 ILE A N 1
ATOM 1457 C CA . ILE A 1 187 ? 13.078 2.33 7.367 1 93.94 187 ILE A CA 1
ATOM 1458 C C . ILE A 1 187 ? 11.68 1.72 7.285 1 93.94 187 ILE A C 1
ATOM 1460 O O . ILE A 1 187 ? 11.508 0.623 6.75 1 93.94 187 ILE A O 1
ATOM 1464 N N . HIS A 1 188 ? 10.773 2.447 7.809 1 93.5 188 HIS A N 1
ATOM 1465 C CA . HIS A 1 188 ? 9.398 1.974 7.812 1 93.5 188 HIS A CA 1
ATOM 1466 C C . HIS A 1 188 ? 8.68 2.348 6.52 1 93.5 188 HIS A C 1
ATOM 1468 O O . HIS A 1 188 ? 8.977 3.383 5.922 1 93.5 188 HIS A O 1
ATOM 1474 N N . PHE A 1 189 ? 7.871 1.409 6.176 1 92.44 189 PHE A N 1
ATOM 1475 C CA . PHE A 1 189 ? 7.016 1.596 5.012 1 92.44 189 PHE A CA 1
ATOM 1476 C C . PHE A 1 189 ? 5.547 1.6 5.418 1 92.44 189 PHE A C 1
ATOM 1478 O O . PHE A 1 189 ? 5.043 0.616 5.969 1 92.44 189 PHE A O 1
ATOM 1485 N N . GLY A 1 190 ? 4.832 2.732 5.145 1 94.5 190 GLY A N 1
ATOM 1486 C CA . GLY A 1 190 ? 3.438 2.865 5.535 1 94.5 190 GLY A CA 1
ATOM 1487 C C . GLY A 1 190 ? 2.57 3.465 4.445 1 94.5 190 GLY A C 1
ATOM 1488 O O . GLY A 1 190 ? 3.051 3.75 3.346 1 94.5 190 GLY A O 1
ATOM 1489 N N . GLY A 1 191 ? 1.166 3.652 4.785 1 96.56 191 GLY A N 1
ATOM 1490 C CA . GLY A 1 191 ? 0.18 4.172 3.85 1 96.56 191 GLY A CA 1
ATOM 1491 C C . GLY A 1 191 ? -0.715 3.092 3.27 1 96.56 191 GLY A C 1
ATOM 1492 O O . GLY A 1 191 ? -0.783 1.981 3.801 1 96.56 191 GLY A O 1
ATOM 1493 N N . PRO A 1 192 ? -1.343 3.453 2.154 1 97.5 192 PRO A N 1
ATOM 1494 C CA . PRO A 1 192 ? -1.332 4.785 1.551 1 97.5 192 PRO A CA 1
ATOM 1495 C C . PRO A 1 192 ? -2.113 5.812 2.369 1 97.5 192 PRO A C 1
ATOM 1497 O O . PRO A 1 192 ? -2.98 5.441 3.164 1 97.5 192 PRO A O 1
ATOM 1500 N N . ILE A 1 193 ? -1.759 7.113 2.23 1 98.44 193 ILE A N 1
ATOM 1501 C CA . ILE A 1 193 ? -2.492 8.195 2.883 1 98.44 193 ILE A CA 1
ATOM 1502 C C . ILE A 1 193 ? -2.9 9.234 1.847 1 98.44 193 ILE A C 1
ATOM 1504 O O . ILE A 1 193 ? -2.381 9.25 0.728 1 98.44 193 ILE A O 1
ATOM 1508 N N . TYR A 1 194 ? -3.891 10.047 2.168 1 98.69 194 TYR A N 1
ATOM 1509 C CA . TYR A 1 194 ? -4.359 11.156 1.351 1 98.69 194 TYR A CA 1
ATOM 1510 C C . TYR A 1 194 ? -3.361 12.305 1.373 1 98.69 194 TYR A C 1
ATOM 1512 O O . TYR A 1 194 ? -3.078 12.875 2.432 1 98.69 194 TYR A O 1
ATOM 1520 N N . ILE A 1 195 ? -2.762 12.719 0.237 1 98.06 195 ILE A N 1
ATOM 1521 C CA . ILE A 1 195 ? -1.681 13.695 0.293 1 98.06 195 ILE A CA 1
ATOM 1522 C C . ILE A 1 195 ? -2.137 15.008 -0.35 1 98.06 195 ILE A C 1
ATOM 1524 O O . ILE A 1 195 ? -1.401 15.992 -0.346 1 98.06 195 ILE A O 1
ATOM 1528 N N . ALA A 1 196 ? -3.318 15.062 -0.931 1 98 196 ALA A N 1
ATOM 1529 C CA . ALA A 1 196 ? -3.889 16.312 -1.447 1 98 196 ALA A CA 1
ATOM 1530 C C . ALA A 1 196 ? -4.352 17.219 -0.309 1 98 196 ALA A C 1
ATOM 1532 O O . ALA A 1 196 ? -4.348 16.812 0.856 1 98 196 ALA A O 1
ATOM 1533 N N . PRO A 1 197 ? -4.707 18.484 -0.627 1 98.25 197 PRO A N 1
ATOM 1534 C CA . PRO A 1 197 ? -5.152 19.406 0.416 1 98.25 197 PRO A CA 1
ATOM 1535 C C . PRO A 1 197 ? -6.352 18.875 1.203 1 98.25 197 PRO A C 1
ATOM 1537 O O . PRO A 1 197 ? -7.254 18.266 0.625 1 98.25 197 PRO A O 1
ATOM 1540 N N . ILE A 1 198 ? -6.309 19.156 2.467 1 98.38 198 ILE A N 1
ATOM 1541 C CA . ILE A 1 198 ? -7.328 18.547 3.314 1 98.38 198 ILE A CA 1
ATOM 1542 C C . ILE A 1 198 ? -8.289 19.625 3.82 1 98.38 198 ILE A C 1
ATOM 1544 O O . ILE A 1 198 ? -9.211 19.328 4.578 1 98.38 198 ILE A O 1
ATOM 1548 N N . HIS A 1 199 ? -8.086 20.906 3.416 1 98.06 199 HIS A N 1
ATOM 1549 C CA . HIS A 1 199 ? -8.945 22.031 3.766 1 98.06 199 HIS A CA 1
ATOM 1550 C C . HIS A 1 199 ? -9.352 22.812 2.525 1 98.06 199 HIS A C 1
ATOM 1552 O O . HIS A 1 199 ? -8.562 22.953 1.586 1 98.06 199 HIS A O 1
ATOM 1558 N N . ASP A 1 200 ? -10.531 23.25 2.539 1 97.75 200 ASP A N 1
ATOM 1559 C CA . ASP A 1 200 ? -10.969 24.312 1.632 1 97.75 200 ASP A CA 1
ATOM 1560 C C . ASP A 1 200 ? -10.82 25.688 2.279 1 97.75 200 ASP A C 1
ATOM 1562 O O . ASP A 1 200 ? -11.703 26.125 3.018 1 97.75 200 ASP A O 1
ATOM 1566 N N . LYS A 1 201 ? -9.805 26.391 1.878 1 97 201 LYS A N 1
ATOM 1567 C CA . LYS A 1 201 ? -9.453 27.641 2.543 1 97 201 LYS A CA 1
ATOM 1568 C C . LYS A 1 201 ? -10.555 28.688 2.361 1 97 201 LYS A C 1
ATOM 1570 O O . LYS A 1 201 ? -10.781 29.516 3.246 1 97 201 LYS A O 1
ATOM 1575 N N . ILE A 1 202 ? -11.148 28.656 1.228 1 96.88 202 ILE A N 1
ATOM 1576 C CA . ILE A 1 202 ? -12.234 29.609 0.969 1 96.88 202 ILE A CA 1
ATOM 1577 C C . ILE A 1 202 ? -13.375 29.359 1.949 1 96.88 202 ILE A C 1
ATOM 1579 O O . ILE A 1 202 ? -13.883 30.297 2.57 1 96.88 202 ILE A O 1
ATOM 1583 N N . PHE A 1 203 ? -13.719 28.172 2.07 1 95.88 20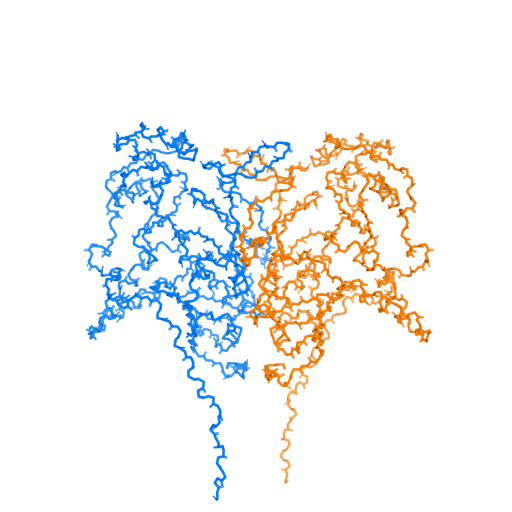3 PHE A N 1
ATOM 1584 C CA . PHE A 1 203 ? -14.773 27.812 3.002 1 95.88 203 PHE A CA 1
ATOM 1585 C C . PHE A 1 203 ? -14.398 28.203 4.426 1 95.88 203 PHE A C 1
ATOM 1587 O O . PHE A 1 203 ? -15.219 28.766 5.16 1 95.88 203 PHE A O 1
ATOM 1594 N N . VAL A 1 204 ? -13.18 27.875 4.832 1 96.12 204 VAL A N 1
ATOM 1595 C CA . VAL A 1 204 ? -12.719 28.125 6.191 1 96.12 204 VAL A CA 1
ATOM 1596 C C . VAL A 1 204 ? -12.727 29.625 6.461 1 96.12 204 VAL A C 1
ATOM 1598 O O . VAL A 1 204 ? -13.133 30.078 7.539 1 96.12 204 VAL A O 1
ATOM 1601 N N . LYS A 1 205 ? -12.312 30.391 5.539 1 95.94 205 LYS A N 1
ATOM 1602 C CA . LYS A 1 205 ? -12.305 31.844 5.676 1 95.94 205 LYS A CA 1
ATOM 1603 C C . LYS A 1 205 ? -13.727 32.375 5.867 1 95.94 205 LYS A C 1
ATOM 1605 O O . LYS A 1 205 ? -13.961 33.219 6.73 1 95.94 205 LYS A O 1
ATOM 1610 N N . LYS A 1 206 ? -14.602 31.906 5.051 1 95 206 LYS A N 1
ATOM 1611 C CA . LYS A 1 206 ? -15.992 32.312 5.152 1 95 206 LYS A CA 1
ATOM 1612 C C . LYS A 1 206 ? -16.578 31.953 6.516 1 95 206 LYS A C 1
ATOM 1614 O O . LYS A 1 206 ? -17.328 32.75 7.102 1 95 206 LYS A O 1
ATOM 1619 N N . MET A 1 207 ? -16.234 30.781 6.902 1 91.69 207 MET A N 1
ATOM 1620 C CA . MET A 1 207 ? -16.719 30.328 8.211 1 91.69 207 MET A CA 1
ATOM 1621 C C . MET A 1 207 ? -16.188 31.234 9.32 1 91.69 207 MET A C 1
ATOM 1623 O O . MET A 1 207 ? -16.922 31.594 10.242 1 91.69 207 MET A O 1
ATOM 1627 N N . LEU A 1 208 ? -14.953 31.578 9.297 1 90.38 208 LEU A N 1
ATOM 1628 C CA . LEU A 1 208 ? -14.32 32.438 10.297 1 90.38 208 LEU A CA 1
ATOM 1629 C C . LEU A 1 208 ? -14.961 33.812 10.312 1 90.38 208 LEU A C 1
ATOM 1631 O O . LEU A 1 208 ? -15.203 34.375 11.375 1 90.38 208 LEU A O 1
ATOM 1635 N N . GLU A 1 209 ? -15.219 34.344 9.156 1 91.12 209 GLU A N 1
ATOM 1636 C CA . GLU A 1 209 ? -15.859 35.656 9.047 1 91.12 209 GLU A CA 1
ATOM 1637 C C . GLU A 1 209 ? -17.266 35.656 9.648 1 91.12 209 GLU A C 1
ATOM 1639 O O . GLU A 1 209 ? -17.672 36.594 10.312 1 91.12 209 GLU A O 1
ATOM 1644 N N . SER A 1 210 ? -17.906 34.562 9.391 1 88.69 210 SER A N 1
ATOM 1645 C CA . SER A 1 210 ? -19.25 34.438 9.93 1 88.69 210 SER A CA 1
ATOM 1646 C C . SER A 1 210 ? -19.234 34.344 11.453 1 88.69 210 SER A C 1
ATOM 1648 O O . SER A 1 210 ? -20.156 34.844 12.109 1 88.69 210 SER A O 1
ATOM 1650 N N . LEU A 1 211 ? -18.281 33.625 11.969 1 85.12 211 LEU A N 1
ATOM 1651 C CA . LEU A 1 211 ? -18.172 33.469 13.414 1 85.12 211 LEU A CA 1
ATOM 1652 C C . LEU A 1 211 ? -17.812 34.812 14.078 1 85.12 211 LEU A C 1
ATOM 1654 O O . LEU A 1 211 ? -18.297 35.094 15.18 1 85.12 211 LEU A O 1
ATOM 1658 N N . LYS A 1 212 ? -17.047 35.531 13.461 1 80.88 212 LYS A N 1
ATOM 1659 C CA . LYS A 1 212 ? -16.625 36.812 14.023 1 80.88 212 LYS A CA 1
ATOM 1660 C C . LYS A 1 212 ? -17.766 37.812 14.031 1 80.88 212 LYS A C 1
ATOM 1662 O O . LYS A 1 212 ? -17.844 38.688 14.906 1 80.88 212 LYS A O 1
ATOM 1667 N N . LYS A 1 213 ? -18.625 37.75 13.125 1 78.56 213 LYS A N 1
ATOM 1668 C CA . LYS A 1 213 ? -19.766 38.656 13.047 1 78.56 213 LYS A CA 1
ATOM 1669 C C . LYS A 1 213 ? -20.812 38.312 14.094 1 78.56 213 LYS A C 1
ATOM 1671 O O . LYS A 1 213 ? -21.531 39.188 14.57 1 78.56 213 LYS A O 1
ATOM 1676 N N . GLU A 1 214 ? -20.922 37.031 14.289 1 69.5 214 GLU A N 1
ATOM 1677 C CA . GLU A 1 214 ? -21.953 36.594 15.227 1 69.5 214 GLU A CA 1
ATOM 1678 C C . GLU A 1 214 ? -21.547 36.906 16.672 1 69.5 214 GLU A C 1
ATOM 1680 O O . GLU A 1 214 ? -20.609 36.312 17.188 1 69.5 214 GLU A O 1
ATOM 1685 N N . ASN A 1 215 ? -21.172 38.125 17.047 1 57.97 215 ASN A N 1
ATOM 1686 C CA . ASN A 1 215 ? -20.766 38.688 18.328 1 57.97 215 ASN A CA 1
ATOM 1687 C C . ASN A 1 215 ? -21.281 37.875 19.516 1 57.97 215 ASN A C 1
ATOM 1689 O O . ASN A 1 215 ? -20.875 38.094 20.656 1 57.97 215 ASN A O 1
ATOM 1693 N N . ASN A 1 216 ? -22.422 37.344 19.531 1 51.97 216 ASN A N 1
ATOM 1694 C CA . ASN A 1 216 ? -22.969 36.75 20.75 1 51.97 216 ASN A CA 1
ATOM 1695 C C . ASN A 1 216 ? -22.219 35.469 21.141 1 51.97 216 ASN A C 1
ATOM 1697 O O . ASN A 1 216 ? -22.828 34.438 21.359 1 51.97 216 ASN A O 1
ATOM 1701 N N . PHE A 1 217 ? -21.062 35.469 20.828 1 51.38 217 PHE A N 1
ATOM 1702 C CA . PHE A 1 217 ? -20.156 34.344 21.016 1 51.38 217 PHE A CA 1
ATOM 1703 C C . PHE A 1 217 ? -19.969 34.031 22.484 1 51.38 217 PHE A C 1
ATOM 1705 O O . PHE A 1 217 ? -18.953 34.406 23.078 1 51.38 217 PHE A O 1
ATOM 1712 N N . SER A 1 218 ? -20.906 34.312 23.25 1 48.34 218 SER A N 1
ATOM 1713 C CA . SER A 1 218 ? -20.734 34.062 24.672 1 48.34 218 SER A CA 1
ATOM 1714 C C . SER A 1 218 ? -20.078 32.688 24.906 1 48.34 218 SER A C 1
ATOM 1716 O O . SER A 1 218 ? -19.75 32.344 26.047 1 48.34 218 SER A O 1
ATOM 1718 N N . PHE A 1 219 ? -20 31.797 23.969 1 55.53 219 PHE A N 1
ATOM 1719 C CA . PHE A 1 219 ? -19.672 30.453 24.453 1 55.53 219 PHE A CA 1
ATOM 1720 C C . PHE A 1 219 ? -18.203 30.141 24.25 1 55.53 219 PHE A C 1
ATOM 1722 O O . PHE A 1 219 ? -17.625 30.5 23.219 1 55.53 219 PHE A O 1
ATOM 1729 N N . GLY A 1 220 ? -17.344 30.062 25.406 1 59.44 220 GLY A N 1
ATOM 1730 C CA . GLY A 1 220 ? -15.984 29.547 25.547 1 59.44 220 GLY A CA 1
ATOM 1731 C C . GLY A 1 220 ? -15.547 28.672 24.391 1 59.44 220 GLY A C 1
ATOM 1732 O O . GLY A 1 220 ? -14.43 28.797 23.875 1 59.44 220 GLY A O 1
ATOM 1733 N N . THR A 1 221 ? -16.422 28.141 23.781 1 73.31 221 THR A N 1
ATOM 1734 C CA . THR A 1 221 ? -16.172 27.188 22.703 1 73.31 221 THR A CA 1
ATOM 1735 C C . THR A 1 221 ? -15.922 27.906 21.391 1 73.31 221 THR A C 1
ATOM 1737 O O . THR A 1 221 ? -15.148 27.453 20.547 1 73.31 221 THR A O 1
ATOM 1740 N N . ILE A 1 222 ? -16.328 29.188 21.297 1 78.69 222 ILE A N 1
ATOM 1741 C CA . ILE A 1 222 ? -16.203 29.922 20.047 1 78.69 222 ILE A CA 1
ATOM 1742 C C . ILE A 1 222 ? -14.773 30.438 19.875 1 78.69 222 ILE A C 1
ATOM 1744 O O . ILE A 1 222 ? -14.219 30.422 18.781 1 78.69 222 ILE A O 1
ATOM 1748 N N . LYS A 1 223 ? -14.227 30.938 21.016 1 81.25 223 LYS A N 1
ATOM 1749 C CA . LYS A 1 223 ? -12.844 31.391 20.953 1 81.25 223 LYS A CA 1
ATOM 1750 C C . LYS A 1 223 ? -11.906 30.281 20.5 1 81.25 223 LYS A C 1
ATOM 1752 O O . LYS A 1 223 ? -11 30.516 19.688 1 81.25 223 LYS A O 1
ATOM 1757 N N . ARG A 1 224 ? -12.211 29.172 20.984 1 83.81 224 ARG A N 1
ATOM 1758 C CA . ARG A 1 224 ? -11.398 28.016 20.609 1 83.81 224 ARG A CA 1
ATOM 1759 C C . ARG A 1 224 ? -11.57 27.688 19.125 1 83.81 224 ARG A C 1
ATOM 1761 O O . ARG A 1 224 ? -10.594 27.375 18.438 1 83.81 224 ARG A O 1
ATOM 1768 N N . LEU A 1 225 ? -12.75 27.766 18.75 1 86.75 225 LEU A N 1
ATOM 1769 C CA . LEU A 1 225 ? -13.047 27.453 17.359 1 86.75 225 LEU A CA 1
ATOM 1770 C C . LEU A 1 225 ? -12.383 28.453 16.422 1 86.75 225 LEU A C 1
ATOM 1772 O O . LEU A 1 225 ? -11.82 28.078 15.391 1 86.75 225 LEU A O 1
ATOM 1776 N N . VAL A 1 226 ? -12.445 29.688 16.812 1 88.06 226 VAL A N 1
ATOM 1777 C CA . VAL A 1 226 ? -11.812 30.734 16.031 1 88.06 226 VAL A CA 1
ATOM 1778 C C . VAL A 1 226 ? -10.305 30.5 15.969 1 88.06 226 VAL A C 1
ATOM 1780 O O . VAL A 1 226 ? -9.68 30.672 14.922 1 88.06 226 VAL A O 1
ATOM 1783 N N . GLY A 1 227 ? -9.773 30.109 17.078 1 89.06 227 GLY A N 1
ATOM 1784 C CA . GLY A 1 227 ? -8.352 29.812 17.141 1 89.06 227 GLY A CA 1
ATOM 1785 C C . GLY A 1 227 ? -7.941 28.703 16.188 1 89.06 227 GLY A C 1
ATOM 1786 O O . GLY A 1 227 ? -7 28.859 15.406 1 89.06 227 GLY A O 1
ATOM 1787 N N . VAL A 1 228 ? -8.703 27.641 16.234 1 91.44 228 VAL A N 1
ATOM 1788 C CA . VAL A 1 228 ? -8.383 26.484 15.406 1 91.44 228 VAL A CA 1
ATOM 1789 C C . VAL A 1 228 ? -8.523 26.844 13.93 1 91.44 228 VAL A C 1
ATOM 1791 O O . VAL A 1 228 ? -7.652 26.516 13.125 1 91.44 228 VAL A O 1
ATOM 1794 N N . LEU A 1 229 ? -9.594 27.531 13.594 1 93.69 229 LEU A N 1
ATOM 1795 C CA . LEU A 1 229 ? -9.844 27.891 12.195 1 93.69 229 LEU A CA 1
ATOM 1796 C C . LEU A 1 229 ? -8.781 28.875 11.695 1 93.69 229 LEU A C 1
ATOM 1798 O O . LEU A 1 229 ? -8.383 28.812 10.531 1 93.69 229 LEU A O 1
ATOM 1802 N N . THR A 1 230 ? -8.336 29.75 12.547 1 93.81 230 THR A N 1
ATOM 1803 C CA . THR A 1 230 ? -7.285 30.688 12.18 1 93.81 230 THR A CA 1
ATOM 1804 C C . THR A 1 230 ? -5.98 29.953 11.883 1 93.81 230 THR A C 1
ATOM 1806 O O . THR A 1 230 ? -5.297 30.25 10.906 1 93.81 230 THR A O 1
ATOM 1809 N N . LEU A 1 231 ? -5.676 29 12.695 1 94.19 231 LEU A N 1
ATOM 1810 C CA . LEU A 1 231 ? -4.477 28.203 12.477 1 94.19 231 LEU A CA 1
ATOM 1811 C C . LEU A 1 231 ? -4.566 27.438 11.156 1 94.19 231 LEU A C 1
ATOM 1813 O O . LEU A 1 231 ? -3.588 27.359 10.414 1 94.19 231 LEU A O 1
ATOM 1817 N N . VAL A 1 232 ? -5.73 26.906 10.898 1 96.31 232 VAL A N 1
ATOM 1818 C CA . VAL A 1 232 ? -5.957 26.141 9.672 1 96.31 232 VAL A CA 1
ATOM 1819 C C . VAL A 1 232 ? -5.742 27.047 8.461 1 96.31 232 VAL A C 1
ATOM 1821 O O . VAL A 1 232 ? -5.141 26.641 7.469 1 96.31 232 VAL A O 1
ATOM 1824 N N . LEU A 1 233 ? -6.172 28.25 8.578 1 95.25 233 LEU A N 1
ATOM 1825 C CA . LEU A 1 233 ? -6.031 29.203 7.48 1 95.25 233 LEU A CA 1
ATOM 1826 C C . LEU A 1 233 ? -4.566 29.578 7.262 1 95.25 233 LEU A C 1
ATOM 1828 O O . LEU A 1 233 ? -4.148 29.844 6.133 1 95.25 233 LEU A O 1
ATOM 1832 N N . GLU A 1 234 ? -3.795 29.578 8.297 1 94.94 234 GLU A N 1
ATOM 1833 C CA . GLU A 1 234 ? -2.385 29.953 8.234 1 94.94 234 GLU A CA 1
ATOM 1834 C C . GLU A 1 234 ? -1.533 28.797 7.723 1 94.94 234 GLU A C 1
ATOM 1836 O O . GLU A 1 234 ? -0.412 29 7.254 1 94.94 234 GLU A O 1
ATOM 1841 N N . GLU A 1 235 ? -2.014 27.609 7.84 1 96.31 235 GLU A N 1
ATOM 1842 C CA . GLU A 1 235 ? -1.261 26.406 7.484 1 96.31 235 GLU A CA 1
ATOM 1843 C C . GLU A 1 235 ? -1.049 26.312 5.977 1 96.31 235 GLU A C 1
ATOM 1845 O O . GLU A 1 235 ? -1.951 26.625 5.195 1 96.31 235 GLU A O 1
ATOM 1850 N N . LEU A 1 236 ? 0.191 25.922 5.594 1 97.31 236 LEU A N 1
ATOM 1851 C CA . LEU A 1 236 ? 0.407 25.625 4.184 1 97.31 236 LEU A CA 1
ATOM 1852 C C . LEU A 1 236 ? -0.561 24.547 3.699 1 97.31 236 LEU A C 1
ATOM 1854 O O . LEU A 1 236 ? -0.662 23.484 4.305 1 97.31 236 LEU A O 1
ATOM 1858 N N . ASN A 1 237 ? -1.238 24.797 2.621 1 95.19 237 ASN A N 1
ATOM 1859 C CA . ASN A 1 237 ? -2.338 23.953 2.164 1 95.19 237 ASN A CA 1
ATOM 1860 C C . ASN A 1 237 ? -1.834 22.781 1.332 1 95.19 237 ASN A C 1
ATOM 1862 O O . ASN A 1 237 ? -2.486 21.734 1.266 1 95.19 237 ASN A O 1
ATOM 1866 N N . ASP A 1 238 ? -0.755 22.953 0.675 1 95.19 238 ASP A N 1
ATOM 1867 C CA . ASP A 1 238 ? -0.307 21.969 -0.297 1 95.19 238 ASP A CA 1
ATOM 1868 C C . ASP A 1 238 ? 0.893 21.188 0.231 1 95.19 238 ASP A C 1
ATOM 1870 O O . ASP A 1 238 ? 1.577 20.5 -0.532 1 95.19 238 ASP A O 1
ATOM 1874 N N . GLU A 1 239 ? 1.216 21.328 1.457 1 97 239 GLU A N 1
ATOM 1875 C CA . GLU A 1 239 ? 2.35 20.641 2.051 1 97 239 GLU A CA 1
ATOM 1876 C C . GLU A 1 239 ? 1.896 19.688 3.158 1 97 239 GLU A C 1
ATOM 1878 O O . GLU A 1 239 ? 1.74 20.094 4.309 1 97 239 GLU A O 1
ATOM 1883 N N . PRO A 1 240 ? 1.837 18.422 2.809 1 97.44 240 PRO A N 1
ATOM 1884 C CA . PRO A 1 240 ? 1.402 17.453 3.814 1 97.44 240 PRO A CA 1
ATOM 1885 C C . PRO A 1 240 ? 2.453 17.219 4.898 1 97.44 240 PRO A C 1
ATOM 1887 O O . PRO A 1 240 ? 3.654 17.266 4.617 1 97.44 240 PRO A O 1
ATOM 1890 N N . LEU A 1 241 ? 1.989 17 6.117 1 97.62 241 LEU A N 1
ATOM 1891 C CA . LEU A 1 241 ? 2.756 16.609 7.293 1 97.62 241 LEU A CA 1
ATOM 1892 C C . LEU A 1 241 ? 3.664 17.734 7.758 1 97.62 241 LEU A C 1
ATOM 1894 O O . LEU A 1 241 ? 3.48 18.891 7.359 1 97.62 241 LEU A O 1
ATOM 1898 N N . PHE A 1 242 ? 4.41 17.453 8.812 1 97.81 242 PHE A N 1
ATOM 1899 C CA . PHE A 1 242 ? 5.262 18.469 9.414 1 97.81 242 PHE A CA 1
ATOM 1900 C C . PHE A 1 242 ? 6.344 17.828 10.273 1 97.81 242 PHE A C 1
ATOM 1902 O O . PHE A 1 242 ? 6.309 16.625 10.531 1 97.81 242 PHE A O 1
ATOM 1909 N N . TYR A 1 243 ? 7.359 18.609 10.555 1 96.88 243 TYR A N 1
ATOM 1910 C CA . TYR A 1 243 ? 8.398 18.25 11.516 1 96.88 243 TYR A CA 1
ATOM 1911 C C . TYR A 1 243 ? 8.266 19.078 12.789 1 96.88 243 TYR A C 1
ATOM 1913 O O . TYR A 1 243 ? 7.602 20.125 12.797 1 96.88 243 TYR A O 1
ATOM 1921 N N . GLU A 1 244 ? 8.773 18.547 13.82 1 95.88 244 GLU A N 1
ATOM 1922 C CA . GLU A 1 244 ? 9.055 19.328 15.016 1 95.88 244 GLU A CA 1
ATOM 1923 C C . GLU A 1 244 ? 10.555 19.562 15.18 1 95.88 244 GLU A C 1
ATOM 1925 O O . GLU A 1 244 ? 11.32 18.625 15.398 1 95.88 244 GLU A O 1
ATOM 1930 N N . PHE A 1 245 ? 10.875 20.781 15.094 1 93.94 245 PHE A N 1
ATOM 1931 C CA . PHE A 1 245 ? 12.297 21.109 15.062 1 93.94 245 PHE A CA 1
ATOM 1932 C C . PHE A 1 245 ? 12.984 20.672 16.359 1 93.94 245 PHE A C 1
ATOM 1934 O O . PHE A 1 245 ? 14.141 20.266 16.328 1 93.94 245 PHE A O 1
ATOM 1941 N N . GLU A 1 246 ? 12.289 20.781 17.484 1 92.88 246 GLU A N 1
ATOM 1942 C CA . GLU A 1 246 ? 12.836 20.328 18.75 1 92.88 246 GLU A CA 1
ATOM 1943 C C . GLU A 1 246 ? 13.258 18.859 18.672 1 92.88 246 GLU A C 1
ATOM 1945 O O . GLU A 1 246 ? 14.281 18.469 19.25 1 92.88 246 GLU A O 1
ATOM 1950 N N . GLN A 1 247 ? 12.453 18.141 18.078 1 92.88 247 GLN A N 1
ATOM 1951 C CA . GLN A 1 247 ? 12.766 16.719 17.922 1 92.88 247 GLN A CA 1
ATOM 1952 C C . GLN A 1 247 ? 14.031 16.516 17.094 1 92.88 247 GLN A C 1
ATOM 1954 O O . GLN A 1 247 ? 14.852 15.648 17.391 1 92.88 247 GLN A O 1
ATOM 1959 N N . LEU A 1 248 ? 14.203 17.25 16.047 1 93.81 248 LEU A N 1
ATOM 1960 C CA . LEU A 1 248 ? 15.398 17.156 15.219 1 93.81 248 LEU A CA 1
ATOM 1961 C C . LEU A 1 248 ? 16.641 17.5 16.031 1 93.81 248 LEU A C 1
ATOM 1963 O O . LEU A 1 248 ? 17.672 16.812 15.922 1 93.81 248 LEU A O 1
ATOM 1967 N N . MET A 1 249 ? 16.531 18.484 16.844 1 92.75 249 MET A N 1
ATOM 1968 C CA . MET A 1 249 ? 17.656 18.875 17.688 1 92.75 249 MET A CA 1
ATOM 1969 C C . MET A 1 249 ? 18 17.781 18.688 1 92.75 249 MET A C 1
ATOM 1971 O O . MET A 1 249 ? 19.172 17.562 18.984 1 92.75 249 MET A O 1
ATOM 1975 N N . ARG A 1 250 ? 16.969 17.141 19.188 1 90.81 250 ARG A N 1
ATOM 1976 C CA . ARG A 1 250 ? 17.188 16.062 20.141 1 90.81 250 ARG A CA 1
ATOM 1977 C C . ARG A 1 250 ? 17.938 14.906 19.484 1 90.81 250 ARG A C 1
ATOM 1979 O O . ARG A 1 250 ? 18.766 14.242 20.125 1 90.81 250 ARG A O 1
ATOM 1986 N N . ILE A 1 251 ? 17.688 14.648 18.266 1 91 251 ILE A N 1
ATOM 1987 C CA . ILE A 1 251 ? 18.297 13.555 17.531 1 91 251 ILE A CA 1
ATOM 1988 C C . ILE A 1 251 ? 19.812 13.781 17.453 1 91 251 ILE A C 1
ATOM 1990 O O . ILE A 1 251 ? 20.594 12.836 17.547 1 91 251 ILE A O 1
ATOM 1994 N N . ILE A 1 252 ? 20.234 15.039 17.359 1 90.38 252 ILE A N 1
ATOM 1995 C CA . ILE A 1 252 ? 21.656 15.328 17.266 1 90.38 252 ILE A CA 1
ATOM 1996 C C . ILE A 1 252 ? 22.188 15.734 18.656 1 90.38 252 ILE A C 1
ATOM 1998 O O . ILE A 1 252 ? 23.281 16.281 18.766 1 90.38 252 ILE A O 1
ATOM 2002 N N . LYS A 1 253 ? 21.359 15.57 19.719 1 87.38 253 LYS A N 1
ATOM 2003 C CA . LYS A 1 253 ? 21.703 15.758 21.125 1 87.38 253 LYS A CA 1
ATOM 2004 C C . LYS A 1 253 ? 22.188 17.188 21.375 1 87.38 253 LYS A C 1
ATOM 2006 O O . LYS A 1 253 ? 23.156 17.391 22.109 1 87.38 253 LYS A O 1
ATOM 2011 N N . CYS A 1 254 ? 21.578 18 20.656 1 86.19 254 CYS A N 1
ATOM 2012 C CA . CYS A 1 254 ? 21.828 19.406 20.922 1 86.19 254 CYS A CA 1
ATOM 2013 C C . CYS A 1 254 ? 20.828 19.953 21.938 1 86.19 254 CYS A C 1
ATOM 2015 O O . CYS A 1 254 ? 19.625 19.922 21.703 1 86.19 254 CYS A O 1
ATOM 2017 N N . SER A 1 255 ? 21.234 20.406 23.031 1 82.06 255 SER A N 1
ATOM 2018 C CA . SER A 1 255 ? 20.375 20.812 24.125 1 82.06 255 SER A CA 1
ATOM 2019 C C . SER A 1 255 ? 19.719 22.156 23.844 1 82.06 255 SER A C 1
ATOM 2021 O O . SER A 1 255 ? 18.672 22.469 24.406 1 82.06 255 SER A O 1
ATOM 2023 N N . SER A 1 256 ? 20.375 22.953 23.047 1 86.5 256 SER A N 1
ATOM 2024 C CA . SER A 1 256 ? 19.812 24.25 22.719 1 86.5 256 SER A CA 1
ATOM 2025 C C . SER A 1 256 ? 18.922 24.188 21.484 1 86.5 256 SER A C 1
ATOM 2027 O O . SER A 1 256 ? 19.391 23.828 20.406 1 86.5 256 SER A O 1
ATOM 2029 N N . THR A 1 257 ? 17.719 24.5 21.609 1 89.81 257 THR A N 1
ATOM 2030 C CA . THR A 1 257 ? 16.797 24.562 20.484 1 89.81 257 THR A CA 1
ATOM 2031 C C . THR A 1 257 ? 16.516 26 20.078 1 89.81 257 THR A C 1
ATOM 2033 O O . THR A 1 257 ? 16.219 26.844 20.938 1 89.81 257 THR A O 1
ATOM 2036 N N . PRO A 1 258 ? 16.703 26.266 18.891 1 91.44 258 PRO A N 1
ATOM 2037 C CA . PRO A 1 258 ? 16.375 27.625 18.453 1 91.44 258 PRO A CA 1
ATOM 2038 C C . PRO A 1 258 ? 14.898 27.953 18.609 1 91.44 258 PRO A C 1
ATOM 2040 O O . PRO A 1 258 ? 14.047 27.062 18.531 1 91.44 258 PRO A O 1
ATOM 2043 N N . LYS A 1 259 ? 14.641 29.234 18.797 1 91.56 259 LYS A N 1
ATOM 2044 C CA . LYS A 1 259 ? 13.258 29.688 18.766 1 91.56 259 LYS A CA 1
ATOM 2045 C C . LYS A 1 259 ? 12.617 29.422 17.406 1 91.56 259 LYS A C 1
ATOM 2047 O O . LYS A 1 259 ? 13.289 29.469 16.391 1 91.56 259 LYS A O 1
ATOM 2052 N N . ASN A 1 260 ? 11.367 29.203 17.469 1 93.19 260 ASN A N 1
ATOM 2053 C CA . ASN A 1 260 ? 10.625 28.922 16.25 1 93.19 260 ASN A CA 1
ATOM 2054 C C . ASN A 1 260 ? 10.789 30.047 15.227 1 93.19 260 ASN A C 1
ATOM 2056 O O . ASN A 1 260 ? 10.875 29.797 14.023 1 93.19 260 ASN A O 1
ATOM 2060 N N . THR A 1 261 ? 10.828 31.266 15.719 1 94.75 261 THR A N 1
ATOM 2061 C CA . THR A 1 261 ? 10.922 32.438 14.852 1 94.75 261 THR A CA 1
ATOM 2062 C C . THR A 1 261 ? 12.242 32.406 14.078 1 94.75 261 THR A C 1
ATOM 2064 O O . THR A 1 261 ? 12.297 32.844 12.922 1 94.75 261 THR A O 1
ATOM 2067 N N . LEU A 1 262 ? 13.289 31.953 14.703 1 95.62 262 LEU A N 1
ATOM 2068 C CA . LEU A 1 262 ? 14.594 31.891 14.055 1 95.62 262 LEU A CA 1
ATOM 2069 C C . LEU A 1 262 ? 14.609 30.828 12.969 1 95.62 262 LEU A C 1
ATOM 2071 O O . LEU A 1 262 ? 15.148 31.047 11.883 1 95.62 262 LEU A O 1
ATOM 2075 N N . VAL A 1 263 ? 14.031 29.719 13.312 1 97.19 263 VAL A N 1
ATOM 2076 C CA . VAL A 1 263 ? 13.969 28.625 12.336 1 97.19 263 VAL A CA 1
ATOM 2077 C C . VAL A 1 263 ? 13.141 29.062 11.133 1 97.19 263 VAL A C 1
ATOM 2079 O O . VAL A 1 263 ? 13.547 28.844 9.984 1 97.19 263 VAL A O 1
ATOM 2082 N N . ARG A 1 264 ? 11.992 29.656 11.375 1 97.5 264 ARG A N 1
ATOM 2083 C CA . ARG A 1 264 ? 11.133 30.141 10.305 1 97.5 264 ARG A CA 1
ATOM 2084 C C . ARG A 1 264 ? 11.859 31.188 9.461 1 97.5 264 ARG A C 1
ATOM 2086 O O . ARG A 1 264 ? 11.727 31.203 8.234 1 97.5 264 ARG A O 1
ATOM 2093 N N . SER A 1 265 ? 12.617 32.062 10.125 1 98.12 265 SER A N 1
ATOM 2094 C CA . SER A 1 265 ? 13.375 33.062 9.406 1 98.12 265 SER A CA 1
ATOM 2095 C C . SER A 1 265 ? 14.414 32.438 8.484 1 98.12 265 SER A C 1
ATOM 2097 O O . SER A 1 265 ? 14.602 32.875 7.348 1 98.12 265 SER A O 1
ATOM 2099 N N . ALA A 1 266 ? 15.109 31.438 9.016 1 98.19 266 ALA A N 1
ATOM 2100 C CA . ALA A 1 266 ? 16.109 30.734 8.203 1 98.19 266 ALA A CA 1
ATOM 2101 C C . ALA A 1 266 ? 15.469 30.141 6.949 1 98.19 266 ALA A C 1
ATOM 2103 O O . ALA A 1 266 ? 16.031 30.234 5.859 1 98.19 266 ALA A O 1
ATOM 2104 N N . LEU A 1 267 ? 14.281 29.562 7.102 1 98.31 267 LEU A N 1
ATOM 2105 C CA . LEU A 1 267 ? 13.562 28.969 5.98 1 98.31 267 LEU A CA 1
ATOM 2106 C C . LEU A 1 267 ? 13.125 30.031 4.988 1 98.31 267 LEU A C 1
ATOM 2108 O O . LEU A 1 267 ? 13.367 29.906 3.785 1 98.31 267 LEU A O 1
ATOM 2112 N N . LEU A 1 268 ? 12.531 31.109 5.488 1 98.31 268 LEU A N 1
ATOM 2113 C CA . LEU A 1 268 ? 12.008 32.188 4.652 1 98.31 268 LEU A CA 1
ATOM 2114 C C . LEU A 1 268 ? 13.141 32.906 3.932 1 98.31 268 LEU A C 1
ATOM 2116 O O . LEU A 1 268 ? 13.016 33.25 2.754 1 98.31 268 LEU A O 1
ATOM 2120 N N . ASN A 1 269 ? 14.219 33.125 4.605 1 98.25 269 ASN A N 1
ATOM 2121 C CA . ASN A 1 269 ? 15.375 33.781 4 1 98.25 269 ASN A CA 1
ATOM 2122 C C . ASN A 1 269 ? 15.969 32.938 2.869 1 98.25 269 ASN A C 1
ATOM 2124 O O . ASN A 1 269 ? 16.562 33.469 1.938 1 98.25 269 ASN A O 1
ATOM 2128 N N . ALA A 1 270 ? 15.828 31.656 2.988 1 98.19 270 ALA A N 1
ATOM 2129 C CA . ALA A 1 270 ? 16.328 30.75 1.951 1 98.19 270 ALA A CA 1
ATOM 2130 C C . ALA A 1 270 ? 15.336 30.625 0.804 1 98.19 270 ALA A C 1
ATOM 2132 O O . ALA A 1 270 ? 15.594 29.922 -0.176 1 98.19 270 ALA A O 1
ATOM 2133 N N . GLY A 1 271 ? 14.141 31.234 0.931 1 97.56 271 GLY A N 1
ATOM 2134 C CA . GLY A 1 271 ? 13.172 31.266 -0.153 1 97.56 271 GLY A CA 1
ATOM 2135 C C . GLY A 1 271 ? 12.109 30.188 -0.033 1 97.56 271 GLY A C 1
ATOM 2136 O O . GLY A 1 271 ? 11.32 29.984 -0.958 1 97.56 271 GLY A O 1
ATOM 2137 N N . PHE A 1 272 ? 12.078 29.516 1.057 1 98.12 272 PHE A N 1
ATOM 2138 C CA . PHE A 1 272 ? 11.07 28.469 1.256 1 98.12 272 PHE A CA 1
ATOM 2139 C C . PHE A 1 272 ? 9.891 29 2.047 1 98.12 272 PHE A C 1
ATOM 2141 O O . PHE A 1 272 ? 9.984 30.047 2.695 1 98.12 272 PHE A O 1
ATOM 2148 N N . LYS A 1 273 ? 8.797 28.328 1.932 1 98 273 LYS A N 1
ATOM 2149 C CA . LYS A 1 273 ? 7.609 28.656 2.719 1 98 273 LYS A CA 1
ATOM 2150 C C . LYS A 1 273 ? 7.574 27.844 4.012 1 98 273 LYS A C 1
ATOM 2152 O O . LYS A 1 273 ? 8.188 26.781 4.102 1 98 273 LYS A O 1
ATOM 2157 N N . CYS A 1 274 ? 6.938 28.359 5.012 1 97.31 274 CYS A N 1
ATOM 2158 C CA . CYS A 1 274 ? 6.754 27.609 6.246 1 97.31 274 CYS A CA 1
ATOM 2159 C C . CYS A 1 274 ? 5.516 28.078 6.996 1 97.31 274 CYS A C 1
ATOM 2161 O O . CYS A 1 274 ? 5.051 29.203 6.789 1 97.31 274 CYS A O 1
ATOM 2163 N N . SER A 1 275 ? 4.941 27.266 7.781 1 97.06 275 SER A N 1
ATOM 2164 C CA . SER A 1 275 ? 3.805 27.562 8.648 1 97.06 275 SER A CA 1
ATOM 2165 C C . SER A 1 275 ? 3.75 26.594 9.828 1 97.06 275 SER A C 1
ATOM 2167 O O . SER A 1 275 ? 4.516 25.625 9.891 1 97.06 275 SER A O 1
ATOM 2169 N N . GLY A 1 276 ? 2.918 26.938 10.805 1 95.5 276 GLY A N 1
ATOM 2170 C CA . GLY A 1 276 ? 2.547 25.969 11.82 1 95.5 276 GLY A CA 1
ATOM 2171 C C . GLY A 1 276 ? 1.462 25.016 11.367 1 95.5 276 GLY A C 1
ATOM 2172 O O . GLY A 1 276 ? 1.146 24.953 10.18 1 95.5 276 GLY A O 1
ATOM 2173 N N . SER A 1 277 ? 1.036 24.172 12.242 1 96.06 277 SER A N 1
ATOM 2174 C CA . SER A 1 277 ? -0.099 23.281 12.039 1 96.06 277 SER A CA 1
ATOM 2175 C C . SER A 1 277 ? -1.039 23.297 13.242 1 96.06 277 SER A C 1
ATOM 2177 O O . SER A 1 277 ? -0.593 23.422 14.383 1 96.06 277 SER A O 1
ATOM 2179 N N . HIS A 1 278 ? -2.334 23.172 13.016 1 95.5 278 HIS A N 1
ATOM 2180 C CA . HIS A 1 278 ? -3.299 23.109 14.109 1 95.5 278 HIS A CA 1
ATOM 2181 C C . HIS A 1 278 ? -3.146 21.812 14.891 1 95.5 278 HIS A C 1
ATOM 2183 O O . HIS A 1 278 ? -3.674 21.688 16 1 95.5 278 HIS A O 1
ATOM 2189 N N . CYS A 1 279 ? -2.361 20.844 14.328 1 94.69 279 CYS A N 1
ATOM 2190 C CA . CYS A 1 279 ? -2.199 19.531 14.945 1 94.69 279 CYS A CA 1
ATOM 2191 C C . CYS A 1 279 ? -1.212 19.594 16.109 1 94.69 279 CYS A C 1
ATOM 2193 O O . CYS A 1 279 ? -1.128 18.656 16.906 1 94.69 279 CYS A O 1
ATOM 2195 N N . GLY A 1 280 ? -0.446 20.672 16.203 1 91.88 280 GLY A N 1
ATOM 2196 C CA . GLY A 1 280 ? 0.499 20.766 17.297 1 91.88 280 GLY A CA 1
ATOM 2197 C C . GLY A 1 280 ? 1.211 22.109 17.359 1 91.88 280 GLY A C 1
ATOM 2198 O O . GLY A 1 280 ? 1.514 22.703 16.328 1 91.88 280 GLY A O 1
ATOM 2199 N N . PRO A 1 281 ? 1.513 22.531 18.578 1 90.94 281 PRO A N 1
ATOM 2200 C CA . PRO A 1 281 ? 2.125 23.859 18.719 1 90.94 281 PRO A CA 1
ATOM 2201 C C . PRO A 1 281 ? 3.559 23.906 18.188 1 90.94 281 PRO A C 1
ATOM 2203 O O . PRO A 1 281 ? 4.043 24.969 17.812 1 90.94 281 PRO A O 1
ATOM 2206 N N . GLN A 1 282 ? 4.242 22.766 18.172 1 93.75 282 GLN A N 1
ATOM 2207 C CA . GLN A 1 282 ? 5.641 22.75 17.75 1 93.75 282 GLN A CA 1
ATOM 2208 C C . GLN A 1 282 ? 5.766 22.344 16.297 1 93.75 282 GLN A C 1
ATOM 2210 O O . GLN A 1 282 ? 6.875 22.188 15.773 1 93.75 282 GLN A O 1
ATOM 2215 N N . ALA A 1 283 ? 4.641 22.234 15.664 1 96.19 283 ALA A N 1
ATOM 2216 C CA . ALA A 1 283 ? 4.633 21.75 14.289 1 96.19 283 ALA A CA 1
ATOM 2217 C C . ALA A 1 283 ? 5.219 22.781 13.336 1 96.19 283 ALA A C 1
ATOM 2219 O O . ALA A 1 283 ? 4.941 23.984 13.461 1 96.19 283 ALA A O 1
ATOM 2220 N N . LEU A 1 284 ? 6.051 22.328 12.414 1 97 284 LEU A N 1
ATOM 2221 C CA . LEU A 1 284 ? 6.625 23.156 11.359 1 97 284 LEU A CA 1
ATOM 2222 C C . LEU A 1 284 ? 6.379 22.531 9.992 1 97 284 LEU A C 1
ATOM 2224 O O . LEU A 1 284 ? 6.98 21.516 9.648 1 97 284 LEU A O 1
ATOM 2228 N N . LYS A 1 285 ? 5.492 23.141 9.234 1 97.75 285 LYS A N 1
ATOM 2229 C CA . LYS A 1 285 ? 5.27 22.766 7.844 1 97.75 285 LYS A CA 1
ATOM 2230 C C . LYS A 1 285 ? 6.145 23.594 6.906 1 97.75 285 LYS A C 1
ATOM 2232 O O . LYS A 1 285 ? 6.301 24.812 7.102 1 97.75 285 LYS A O 1
ATOM 2237 N N . THR A 1 286 ? 6.723 22.969 5.887 1 98.19 286 THR A N 1
ATOM 2238 C CA . THR A 1 286 ? 7.555 23.703 4.941 1 98.19 286 THR A CA 1
ATOM 2239 C C . THR A 1 286 ? 7.707 22.938 3.635 1 98.19 286 THR A C 1
ATOM 2241 O O . THR A 1 286 ? 7.48 21.719 3.596 1 98.19 286 THR A O 1
ATOM 2244 N N . ASP A 1 287 ? 7.938 23.656 2.598 1 97.44 287 ASP A N 1
ATOM 2245 C CA . ASP A 1 287 ? 8.25 23.016 1.319 1 97.44 287 ASP A CA 1
ATOM 2246 C C . ASP A 1 287 ? 9.758 22.875 1.137 1 97.44 287 ASP A C 1
ATOM 2248 O O . ASP A 1 287 ? 10.227 22.484 0.066 1 97.44 287 ASP A O 1
ATOM 2252 N N . ALA A 1 288 ? 10.531 23.172 2.176 1 97.19 288 ALA A N 1
ATOM 2253 C CA . ALA A 1 288 ? 11.977 23 2.113 1 97.19 288 ALA A CA 1
ATOM 2254 C C . ALA A 1 288 ? 12.344 21.516 2.096 1 97.19 288 ALA A C 1
ATOM 2256 O O . ALA A 1 288 ? 11.711 20.703 2.768 1 97.19 288 ALA A O 1
ATOM 2257 N N . PRO A 1 289 ? 13.422 21.188 1.306 1 94.56 289 PRO A N 1
ATOM 2258 C CA . PRO A 1 289 ? 13.906 19.812 1.39 1 94.56 289 PRO A CA 1
ATOM 2259 C C . PRO A 1 289 ? 14.422 19.453 2.781 1 94.56 289 PRO A C 1
ATOM 2261 O O . PRO A 1 289 ? 14.93 20.328 3.498 1 94.56 289 PRO A O 1
ATOM 2264 N N . THR A 1 290 ? 14.32 18.219 3.111 1 94 290 THR A N 1
ATOM 2265 C CA . THR A 1 290 ? 14.742 17.75 4.426 1 94 290 THR A CA 1
ATOM 2266 C C . THR A 1 290 ? 16.219 18.031 4.645 1 94 290 THR A C 1
ATOM 2268 O O . THR A 1 290 ? 16.656 18.297 5.77 1 94 290 THR A O 1
ATOM 2271 N N . GLU A 1 291 ? 16.969 17.969 3.619 1 93.5 291 GLU A N 1
ATOM 2272 C CA . GLU A 1 291 ? 18.406 18.281 3.686 1 93.5 291 GLU A CA 1
ATOM 2273 C C . GLU A 1 291 ? 18.641 19.672 4.27 1 93.5 291 GLU A C 1
ATOM 2275 O O . GLU A 1 291 ? 19.547 19.859 5.066 1 93.5 291 GLU A O 1
ATOM 2280 N N . PHE A 1 292 ? 17.828 20.578 3.896 1 96.62 292 PHE A N 1
ATOM 2281 C CA . PHE A 1 292 ? 18.016 21.938 4.371 1 96.62 292 PHE A CA 1
ATOM 2282 C C . PHE A 1 292 ? 17.609 22.062 5.836 1 96.62 292 PHE A C 1
ATOM 2284 O O . PHE A 1 292 ? 18.203 22.859 6.578 1 96.62 292 PHE A O 1
ATOM 2291 N N . LEU A 1 293 ? 16.609 21.359 6.27 1 96.81 293 LEU A N 1
ATOM 2292 C CA . LEU A 1 293 ? 16.281 21.344 7.691 1 96.81 293 LEU A CA 1
ATOM 2293 C C . LEU A 1 293 ? 17.469 20.906 8.523 1 96.81 293 LEU A C 1
ATOM 2295 O O . LEU A 1 293 ? 17.75 21.5 9.578 1 96.81 293 LEU A O 1
ATOM 2299 N N . TRP A 1 294 ? 18.125 19.922 8.055 1 95.44 294 TRP A N 1
ATOM 2300 C CA . TRP A 1 294 ? 19.312 19.453 8.766 1 95.44 294 TRP A CA 1
ATOM 2301 C C . TRP A 1 294 ? 20.438 20.484 8.68 1 95.44 294 TRP A C 1
ATOM 2303 O O . TRP A 1 294 ? 21.234 20.625 9.609 1 95.44 294 TRP A O 1
ATOM 2313 N N . ASP A 1 295 ? 20.516 21.219 7.531 1 97.12 295 ASP A N 1
ATOM 2314 C CA . ASP A 1 295 ? 21.469 22.312 7.457 1 97.12 295 ASP A CA 1
ATOM 2315 C C . ASP A 1 295 ? 21.234 23.312 8.594 1 97.12 295 ASP A C 1
ATOM 2317 O O . ASP A 1 295 ? 22.188 23.797 9.211 1 97.12 295 ASP A O 1
ATOM 2321 N N . ILE A 1 296 ? 20.062 23.672 8.789 1 97.25 296 ILE A N 1
ATOM 2322 C CA . ILE A 1 296 ? 19.703 24.609 9.844 1 97.25 296 ILE A CA 1
ATOM 2323 C C . ILE A 1 296 ? 20.109 24.047 11.203 1 97.25 296 ILE A C 1
ATOM 2325 O O . ILE A 1 296 ? 20.688 24.75 12.031 1 97.25 296 ILE A O 1
ATOM 2329 N N . CYS A 1 297 ? 19.844 22.75 11.43 1 95.19 297 CYS A N 1
ATOM 2330 C CA . CYS A 1 297 ? 20.203 22.109 12.68 1 95.19 297 CYS A CA 1
ATOM 2331 C C . CYS A 1 297 ? 21.703 22.156 12.906 1 95.19 297 CYS A C 1
ATOM 2333 O O . CYS A 1 297 ? 22.172 22.484 14 1 95.19 297 CYS A O 1
ATOM 2335 N N . ARG A 1 298 ? 22.438 21.859 11.875 1 93.81 298 ARG A N 1
ATOM 2336 C CA . ARG A 1 298 ? 23.891 21.844 11.969 1 93.81 298 ARG A CA 1
ATOM 2337 C C . ARG A 1 298 ? 24.438 23.25 12.273 1 93.81 298 ARG A C 1
ATOM 2339 O O . ARG A 1 298 ? 25.297 23.406 13.133 1 93.81 298 ARG A O 1
ATOM 2346 N N . GLU A 1 299 ? 23.953 24.156 11.555 1 94.75 299 GLU A N 1
ATOM 2347 C CA . GLU A 1 299 ? 24.406 25.516 11.734 1 94.75 299 GLU A CA 1
ATOM 2348 C C . GLU A 1 299 ? 24.094 26.031 13.141 1 94.75 299 GLU A C 1
ATOM 2350 O O . GLU A 1 299 ? 24.906 26.719 13.758 1 94.75 299 GLU A O 1
ATOM 2355 N N . TRP A 1 300 ? 22.922 25.734 13.586 1 94.38 300 TRP A N 1
ATOM 2356 C CA . TRP A 1 300 ? 22.547 26.156 14.938 1 94.38 300 TRP A CA 1
ATOM 2357 C C . TRP A 1 300 ? 23.406 25.469 15.984 1 94.38 300 TRP A C 1
ATOM 2359 O O . TRP A 1 300 ? 23.812 26.078 16.969 1 94.38 300 TRP A O 1
ATOM 2369 N N . ALA A 1 301 ? 23.609 24.188 15.789 1 90.81 301 ALA A N 1
ATOM 2370 C CA . ALA A 1 301 ? 24.469 23.438 16.719 1 90.81 301 ALA A CA 1
ATOM 2371 C C . ALA A 1 301 ? 25.859 24.062 16.781 1 90.81 301 ALA A C 1
ATOM 2373 O O . ALA A 1 301 ? 26.453 24.141 17.875 1 90.81 301 ALA A O 1
ATOM 2374 N N . LYS A 1 302 ? 26.406 24.453 15.68 1 88.31 302 LYS A N 1
ATOM 2375 C CA . LYS A 1 302 ? 27.703 25.109 15.633 1 88.31 302 LYS A CA 1
ATOM 2376 C C . LYS A 1 302 ? 27.688 26.438 16.375 1 88.31 302 LYS A C 1
ATOM 2378 O O . LYS A 1 302 ? 28.625 26.766 17.094 1 88.31 302 LYS A O 1
ATOM 2383 N N . LYS A 1 303 ? 26.703 27.188 16.141 1 88.06 303 LYS A N 1
ATOM 2384 C CA . LYS A 1 303 ? 26.562 28.516 16.734 1 88.06 303 LYS A CA 1
ATOM 2385 C C . LYS A 1 303 ? 26.359 28.422 18.25 1 88.06 303 LYS A C 1
ATOM 2387 O O . LYS A 1 303 ? 26.812 29.297 19 1 88.06 303 LYS A O 1
ATOM 2392 N N . SER A 1 304 ? 25.609 27.578 18.5 1 81.88 304 SER A N 1
ATOM 2393 C CA . SER A 1 304 ? 25.297 27.453 19.906 1 81.88 304 SER A CA 1
ATOM 2394 C C . SER A 1 304 ? 26.469 26.859 20.688 1 81.88 304 SER A C 1
ATOM 2396 O O . SER A 1 304 ? 26.469 26.844 21.922 1 81.88 304 SER A O 1
ATOM 2398 N N . ASN A 1 305 ? 27.828 26.969 20.156 1 62.41 305 ASN A N 1
ATOM 2399 C CA . ASN A 1 305 ? 29.156 26.609 20.641 1 62.41 305 ASN A CA 1
ATOM 2400 C C . ASN A 1 305 ? 29.078 25.656 21.828 1 62.41 305 ASN A C 1
ATOM 2402 O O . ASN A 1 305 ? 30.047 25.516 22.578 1 62.41 305 ASN A O 1
ATOM 2406 N N . LYS A 1 306 ? 27.938 25.469 22.406 1 51.81 306 LYS A N 1
ATOM 2407 C CA . LYS A 1 306 ? 28.156 24.625 23.578 1 51.81 306 LYS A CA 1
ATOM 2408 C C . LYS A 1 306 ? 28.859 23.328 23.188 1 51.81 306 LYS A C 1
ATOM 2410 O O . LYS A 1 306 ? 28.906 22.969 22 1 51.81 306 LYS A O 1
ATOM 2415 N N . ASN A 1 307 ? 28.656 22 23.328 1 47.06 307 ASN A N 1
ATOM 2416 C CA . ASN A 1 307 ? 29.406 20.766 23.5 1 47.06 307 ASN A CA 1
ATOM 2417 C C . ASN A 1 307 ? 29.625 20.062 22.156 1 47.06 307 ASN A C 1
ATOM 2419 O O . ASN A 1 307 ? 28.812 19.219 21.75 1 47.06 307 ASN A O 1
ATOM 2423 N N . PRO A 1 308 ? 30.062 20.812 21.109 1 47.34 308 PRO A N 1
ATOM 2424 C CA . PRO A 1 308 ? 30.297 19.719 20.141 1 47.34 308 PRO A CA 1
ATOM 2425 C C . PRO A 1 308 ? 31 18.516 20.781 1 47.34 308 PRO A C 1
ATOM 2427 O O . PRO A 1 308 ? 31.047 17.453 20.172 1 47.34 308 PRO A O 1
ATOM 2430 N N . ASN A 1 309 ? 31.891 18.922 21.484 1 43.69 309 ASN A N 1
ATOM 2431 C CA . ASN A 1 309 ? 32.562 17.906 22.266 1 43.69 309 ASN A CA 1
ATOM 2432 C C . ASN A 1 309 ? 31.594 16.953 22.953 1 43.69 309 ASN A C 1
ATOM 2434 O O . ASN A 1 309 ? 31.984 15.938 23.5 1 43.69 309 ASN A O 1
ATOM 2438 N N . GLY A 1 310 ? 30.484 17.531 23.234 1 46.38 310 GLY A N 1
ATOM 2439 C CA . GLY A 1 310 ? 29.422 16.609 23.625 1 46.38 310 GLY A CA 1
ATOM 2440 C C . GLY A 1 310 ? 28.984 15.68 22.5 1 46.38 310 GLY A C 1
ATOM 2441 O O . GLY A 1 310 ? 28.078 14.875 22.688 1 46.38 310 GLY A O 1
ATOM 2442 N N . ILE A 1 311 ? 29.328 16.078 21.312 1 50.06 311 ILE A N 1
ATOM 2443 C CA . ILE A 1 311 ? 29.312 15.234 20.109 1 50.06 311 ILE A CA 1
ATOM 2444 C C . ILE A 1 311 ? 29.984 13.898 20.406 1 50.06 311 ILE A C 1
ATOM 2446 O O . ILE A 1 311 ? 29.797 12.922 19.688 1 50.06 311 ILE A O 1
ATOM 2450 N N . GLN A 1 312 ? 31 14.07 21.281 1 48.81 312 GLN A N 1
ATOM 2451 C CA . GLN A 1 312 ? 31.719 12.852 21.641 1 48.81 312 GLN A CA 1
ATOM 2452 C C . GLN A 1 312 ? 30.75 11.75 22.062 1 48.81 312 GLN A C 1
ATOM 2454 O O . GLN A 1 312 ? 31.062 10.562 21.938 1 48.81 312 GLN A O 1
ATOM 2459 N N . LYS A 1 313 ? 29.547 12.344 22.516 1 55.41 313 LYS A N 1
ATOM 2460 C CA . LYS A 1 313 ? 28.641 11.305 23.016 1 55.41 313 LYS A CA 1
ATOM 2461 C C . LYS A 1 313 ? 27.562 10.984 21.984 1 55.41 313 LYS A C 1
ATOM 2463 O O . LYS A 1 313 ? 26.547 10.367 22.312 1 55.41 313 LYS A O 1
ATOM 2468 N N . LEU A 1 314 ? 27.938 11.477 20.781 1 63.28 314 LEU A N 1
ATOM 2469 C CA . LEU A 1 314 ? 26.938 11.234 19.75 1 63.28 314 LEU A CA 1
ATOM 2470 C C . LEU A 1 314 ? 26.922 9.766 19.344 1 63.28 314 LEU A C 1
ATOM 2472 O O . LEU A 1 314 ? 27.969 9.141 19.203 1 63.28 314 LEU A O 1
ATOM 2476 N N . ASN A 1 315 ? 25.734 9.305 19.344 1 74.19 315 ASN A N 1
ATOM 2477 C CA . ASN A 1 315 ? 25.578 7.98 18.75 1 74.19 315 ASN A CA 1
ATOM 2478 C C . ASN A 1 315 ? 25.828 8.023 17.234 1 74.19 315 ASN A C 1
ATOM 2480 O O . ASN A 1 315 ? 26.109 9.078 16.688 1 74.19 315 ASN A O 1
ATOM 2484 N N . SER A 1 316 ? 25.984 7.027 16.656 1 79.81 316 SER A N 1
ATOM 2485 C CA . SER A 1 316 ? 26.328 6.867 15.242 1 79.81 316 SER A CA 1
ATOM 2486 C C . SER A 1 316 ? 25.406 7.699 14.352 1 79.81 316 SER A C 1
ATOM 2488 O O . SER A 1 316 ? 25.844 8.305 13.383 1 79.81 316 SER A O 1
ATOM 2490 N N . VAL A 1 317 ? 24.234 7.949 14.812 1 84.25 317 VAL A N 1
ATOM 2491 C CA . VAL A 1 317 ? 23.25 8.688 14.047 1 84.25 317 VAL A CA 1
ATOM 2492 C C . VAL A 1 317 ? 23.562 10.18 14.086 1 84.25 317 VAL A C 1
ATOM 2494 O O . VAL A 1 317 ? 23.688 10.82 13.039 1 84.25 317 VAL A O 1
ATOM 2497 N N . GLY A 1 318 ? 23.734 10.672 15.266 1 85.19 318 GLY A N 1
ATOM 2498 C CA . GLY A 1 318 ? 24.062 12.078 15.422 1 85.19 318 GLY A CA 1
ATOM 2499 C C . GLY A 1 318 ? 25.359 12.469 14.734 1 85.19 318 GLY A C 1
ATOM 2500 O O . GLY A 1 318 ? 25.438 13.539 14.125 1 85.19 318 GLY A O 1
ATOM 2501 N N . LEU A 1 319 ? 26.266 11.555 14.805 1 86.06 319 LEU A N 1
ATOM 2502 C CA . LEU A 1 319 ? 27.562 11.812 14.203 1 86.06 319 LEU A CA 1
ATOM 2503 C C . LEU A 1 319 ? 27.453 11.922 12.688 1 86.06 319 LEU A C 1
ATOM 2505 O O . LEU A 1 319 ? 28.031 12.828 12.078 1 86.06 319 LEU A O 1
ATOM 2509 N N . MET A 1 320 ? 26.75 11.047 12.094 1 89.25 320 MET A N 1
ATOM 2510 C CA . MET A 1 320 ? 26.594 11.07 10.641 1 89.25 320 MET A CA 1
ATOM 2511 C C . MET A 1 320 ? 25.875 12.344 10.195 1 89.25 320 MET A C 1
ATOM 2513 O O . MET A 1 320 ? 26.281 12.969 9.211 1 89.25 320 MET A O 1
ATOM 2517 N N . LEU A 1 321 ? 24.922 12.719 10.922 1 91.12 321 LEU A N 1
ATOM 2518 C CA . LEU A 1 321 ? 24.141 13.906 10.586 1 91.12 321 LEU A CA 1
ATOM 2519 C C . LEU A 1 321 ? 24.969 15.164 10.711 1 91.12 321 LEU A C 1
ATOM 2521 O O . LEU A 1 321 ? 24.906 16.062 9.859 1 91.12 321 LEU A O 1
ATOM 2525 N N . MET A 1 322 ? 25.812 15.172 11.711 1 90.94 322 MET A N 1
ATOM 2526 C CA . MET A 1 322 ? 26.625 16.359 11.969 1 90.94 322 MET A CA 1
ATOM 2527 C C . MET A 1 322 ? 27.797 16.438 11.016 1 90.94 322 MET A C 1
ATOM 2529 O O . MET A 1 322 ? 28.281 17.531 10.703 1 90.94 322 MET A O 1
ATOM 2533 N N . ASN A 1 323 ? 28.188 15.297 10.539 1 89.94 323 ASN A N 1
ATOM 2534 C CA . ASN A 1 323 ? 29.359 15.266 9.68 1 89.94 323 ASN A CA 1
ATOM 2535 C C . ASN A 1 323 ? 29 15.461 8.219 1 89.94 323 ASN A C 1
ATOM 2537 O O . ASN A 1 323 ? 29.875 15.625 7.367 1 89.94 323 ASN A O 1
ATOM 2541 N N . THR A 1 324 ? 27.75 15.422 7.953 1 90.69 324 THR A N 1
ATOM 2542 C CA . THR A 1 324 ? 27.312 15.641 6.578 1 90.69 324 THR A CA 1
ATOM 2543 C C . THR A 1 324 ? 27.484 17.109 6.188 1 90.69 324 THR A C 1
ATOM 2545 O O . THR A 1 324 ? 27.188 18 6.977 1 90.69 324 THR A O 1
ATOM 2548 N N . GLU A 1 325 ? 28 17.328 4.969 1 91.38 325 GLU A N 1
ATOM 2549 C CA . GLU A 1 325 ? 28.203 18.688 4.488 1 91.38 325 GLU A CA 1
ATOM 2550 C C . GLU A 1 325 ? 26.859 19.375 4.191 1 91.38 325 GLU A C 1
ATOM 2552 O O . GLU A 1 325 ? 25.969 18.766 3.6 1 91.38 325 GLU A O 1
ATOM 2557 N N . SER A 1 326 ? 26.781 20.625 4.652 1 93.5 326 SER A N 1
ATOM 2558 C CA . SER A 1 326 ? 25.547 21.375 4.41 1 93.5 326 SER A CA 1
ATOM 2559 C C . SER A 1 326 ? 25.359 21.656 2.926 1 93.5 326 SER A C 1
ATOM 2561 O O . SER A 1 326 ? 26.328 21.922 2.209 1 93.5 326 SER A O 1
ATOM 2563 N N . THR A 1 327 ? 24.141 21.641 2.498 1 91.12 327 THR A N 1
ATOM 2564 C CA . THR A 1 327 ? 23.812 21.828 1.09 1 91.12 327 THR A CA 1
ATOM 2565 C C . THR A 1 327 ? 23.703 23.312 0.751 1 91.12 327 THR A C 1
ATOM 2567 O O . THR A 1 327 ? 23.938 23.719 -0.395 1 91.12 327 THR A O 1
ATOM 2570 N N . ARG A 1 328 ? 23.312 24.156 1.731 1 93.75 328 ARG A N 1
ATOM 2571 C CA . ARG A 1 328 ? 23.109 25.594 1.531 1 93.75 328 ARG A CA 1
ATOM 2572 C C . ARG A 1 328 ? 23.469 26.375 2.789 1 93.75 328 ARG A C 1
ATOM 2574 O O . ARG A 1 328 ? 23.422 25.844 3.896 1 93.75 328 ARG A O 1
ATOM 2581 N N . PRO A 1 329 ? 23.812 27.641 2.508 1 95.25 329 PRO A N 1
ATOM 2582 C CA . PRO A 1 329 ? 24.047 28.484 3.688 1 95.25 329 PRO A CA 1
ATOM 2583 C C . PRO A 1 329 ? 22.766 28.797 4.453 1 95.25 329 PRO A C 1
ATOM 2585 O O . PRO A 1 329 ? 21.688 28.875 3.852 1 95.25 329 PRO A O 1
ATOM 2588 N N . VAL A 1 330 ? 22.922 29.031 5.758 1 97.56 330 VAL A N 1
ATOM 2589 C CA . VAL A 1 330 ? 21.781 29.297 6.621 1 97.56 330 VAL A CA 1
ATOM 2590 C C . VAL A 1 330 ? 21.859 30.719 7.148 1 97.56 330 VAL A C 1
ATOM 2592 O O . VAL A 1 330 ? 22.891 31.156 7.668 1 97.56 330 VAL A O 1
ATOM 2595 N N . ASP A 1 331 ? 20.828 31.484 6.926 1 97.94 331 ASP A N 1
ATOM 2596 C CA . ASP A 1 331 ? 20.703 32.844 7.398 1 97.94 331 ASP A CA 1
ATOM 2597 C C . ASP A 1 331 ? 19.609 32.969 8.461 1 97.94 331 ASP A C 1
ATOM 2599 O O . ASP A 1 331 ? 18.422 32.906 8.156 1 97.94 331 ASP A O 1
ATOM 2603 N N . PHE A 1 332 ? 19.984 33.281 9.703 1 96.38 332 PHE A N 1
ATOM 2604 C CA . PHE A 1 332 ? 19.062 33.312 10.82 1 96.38 332 PHE A CA 1
ATOM 2605 C C . PHE A 1 332 ? 18.531 34.719 11.039 1 96.38 332 PHE A C 1
ATOM 2607 O O . PHE A 1 332 ? 17.875 35 12.039 1 96.38 332 PHE A O 1
ATOM 2614 N N . THR A 1 333 ? 18.844 35.625 10.141 1 97.25 333 THR A N 1
ATOM 2615 C CA . THR A 1 333 ? 18.328 36.969 10.266 1 97.25 333 THR A CA 1
ATOM 2616 C C . THR A 1 333 ? 16.812 36.969 10.328 1 97.25 333 THR A C 1
ATOM 2618 O O . THR A 1 333 ? 16.156 36.312 9.539 1 97.25 333 THR A O 1
ATOM 2621 N N . LEU A 1 334 ? 16.281 37.75 11.242 1 96.38 334 LEU A N 1
ATOM 2622 C CA . LEU A 1 334 ? 14.844 37.781 11.477 1 96.38 334 LEU A CA 1
ATOM 2623 C C . LEU A 1 334 ? 14.102 38.219 10.219 1 96.38 334 LEU A C 1
ATOM 2625 O O . LEU A 1 334 ? 14.375 39.281 9.672 1 96.38 334 LEU A O 1
ATOM 2629 N N . HIS A 1 335 ? 13.266 37.406 9.789 1 96.44 335 HIS A N 1
ATOM 2630 C CA . HIS A 1 335 ? 12.438 37.719 8.625 1 96.44 335 HIS A CA 1
ATOM 2631 C C . HIS A 1 335 ? 11.109 38.344 9.039 1 96.44 335 HIS A C 1
ATOM 2633 O O . HIS A 1 335 ? 10.516 37.969 10.047 1 96.44 335 HIS A O 1
ATOM 2639 N N . LYS A 1 336 ? 10.523 39.219 8.242 1 92.81 336 LYS A N 1
ATOM 2640 C CA . LYS A 1 336 ? 9.305 39.938 8.547 1 92.81 336 LYS A CA 1
ATOM 2641 C C . LYS A 1 336 ? 8.109 39 8.695 1 92.81 336 LYS A C 1
ATOM 2643 O O . LYS A 1 336 ? 7.199 39.281 9.477 1 92.81 336 LYS A O 1
ATOM 2648 N N . GLU A 1 337 ? 8.109 37.906 7.98 1 92.38 337 GLU A N 1
ATOM 2649 C CA . GLU A 1 337 ? 6.969 37 7.953 1 92.38 337 GLU A CA 1
ATOM 2650 C C . GLU A 1 337 ? 7.184 35.812 8.891 1 92.38 337 GLU A C 1
ATOM 2652 O O . GLU A 1 337 ? 6.434 34.844 8.852 1 92.38 337 GLU A O 1
ATOM 2657 N N . ALA A 1 338 ? 8.156 35.875 9.727 1 92.44 338 ALA A N 1
ATOM 2658 C CA . ALA A 1 338 ? 8.508 34.75 10.586 1 92.44 338 ALA A CA 1
ATOM 2659 C C . ALA A 1 338 ? 7.48 34.562 11.695 1 92.44 338 ALA A C 1
ATOM 2661 O O . ALA A 1 338 ? 7.285 33.438 12.195 1 92.44 338 ALA A O 1
ATOM 2662 N N . VAL A 1 339 ? 6.875 35.594 12.148 1 87.44 339 VAL A N 1
ATOM 2663 C CA . VAL A 1 339 ? 5.859 35.531 13.195 1 87.44 339 VAL A CA 1
ATOM 2664 C C . VAL A 1 339 ? 4.469 35.469 12.562 1 87.44 339 VAL A C 1
ATOM 2666 O O . VAL A 1 339 ? 4.078 36.406 11.844 1 87.44 339 VAL A O 1
ATOM 2669 N N . PRO A 1 340 ? 3.76 34.438 12.867 1 85.88 340 PRO A N 1
ATOM 2670 C CA . PRO A 1 340 ? 2.43 34.312 12.258 1 85.88 340 PRO A CA 1
ATOM 2671 C C . PRO A 1 340 ? 1.461 35.375 12.773 1 85.88 340 PRO A C 1
ATOM 2673 O O . PRO A 1 340 ? 1.571 35.812 13.922 1 85.88 340 PRO A O 1
ATOM 2676 N N . ALA A 1 341 ? 0.517 35.688 11.969 1 79.38 341 ALA A N 1
ATOM 2677 C CA . ALA A 1 341 ? -0.462 36.719 12.289 1 79.38 341 ALA A CA 1
ATOM 2678 C C . ALA A 1 341 ? -1.269 36.344 13.531 1 79.38 341 ALA A C 1
ATOM 2680 O O . ALA A 1 341 ? -1.613 37.219 14.344 1 79.38 341 ALA A O 1
ATOM 2681 N N . SER A 1 342 ? -1.544 35.125 13.68 1 80.56 342 SER A N 1
ATOM 2682 C CA . SER A 1 342 ? -2.346 34.688 14.812 1 80.56 342 SER A CA 1
ATOM 2683 C C . SER A 1 342 ? -1.642 34.969 16.141 1 80.56 342 SER A C 1
ATOM 2685 O O . SER A 1 342 ? -2.293 35.219 17.156 1 80.56 342 SER A O 1
ATOM 2687 N N . LYS A 1 343 ? -0.391 34.812 16.109 1 78.62 343 LYS A N 1
ATOM 2688 C CA . LYS A 1 343 ? 0.374 35.094 17.312 1 78.62 343 LYS A CA 1
ATOM 2689 C C . LYS A 1 343 ? 0.396 36.594 17.594 1 78.62 343 LYS A C 1
ATOM 2691 O O . LYS A 1 343 ? 0.263 37.031 18.75 1 78.62 343 LYS A O 1
ATOM 2696 N N . ILE A 1 344 ? 0.468 37.281 16.578 1 72.81 344 ILE A N 1
ATOM 2697 C CA . ILE A 1 344 ? 0.498 38.719 16.688 1 72.81 344 ILE A CA 1
ATOM 2698 C C . ILE A 1 344 ? -0.828 39.219 17.266 1 72.81 344 ILE A C 1
ATOM 2700 O O . ILE A 1 344 ? -0.848 40.094 18.125 1 72.81 344 ILE A O 1
ATOM 2704 N N . GLU A 1 345 ? -1.884 38.562 16.828 1 75.31 345 GLU A N 1
ATOM 2705 C CA . GLU A 1 345 ? -3.225 39 17.219 1 75.31 345 GLU A CA 1
ATOM 2706 C C . GLU A 1 345 ? -3.66 38.344 18.531 1 75.31 345 GLU A C 1
ATOM 2708 O O . GLU A 1 345 ? -4.777 38.562 19 1 75.31 345 GLU A O 1
ATOM 2713 N N . ASN A 1 346 ? -2.885 37.531 19.172 1 76.25 346 ASN A N 1
ATOM 2714 C CA . ASN A 1 346 ? -3.111 36.875 20.453 1 76.25 346 ASN A CA 1
ATOM 2715 C C . ASN A 1 346 ? -4.359 36 20.422 1 76.25 346 ASN A C 1
ATOM 2717 O O . ASN A 1 346 ? -5.18 36.031 21.344 1 76.25 346 ASN A O 1
ATOM 2721 N N . ILE A 1 347 ? -4.504 35.406 19.359 1 74.12 347 ILE A N 1
ATOM 2722 C CA . ILE A 1 347 ? -5.609 34.469 19.219 1 74.12 347 ILE A CA 1
ATOM 2723 C C . ILE A 1 347 ? -5.289 33.156 19.984 1 74.12 347 ILE A C 1
ATOM 2725 O O . ILE A 1 347 ? -4.137 32.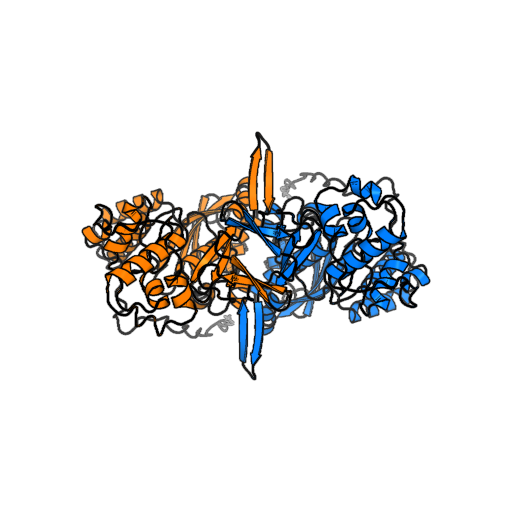719 20 1 74.12 347 ILE A O 1
ATOM 2729 N N . LEU A 1 348 ? -6.289 32.562 20.719 1 72.06 348 LEU A N 1
ATOM 2730 C CA . LEU A 1 348 ? -6.102 31.297 21.406 1 72.06 348 LEU A CA 1
ATOM 2731 C C . LEU A 1 348 ? -5.848 30.172 20.422 1 72.06 348 LEU A C 1
ATOM 2733 O O . LEU A 1 348 ? -6.746 29.781 19.656 1 72.06 348 LEU A O 1
ATOM 2737 N N . ARG A 1 349 ? -4.727 29.719 20.375 1 74.56 349 ARG A N 1
ATOM 2738 C CA . ARG A 1 349 ? -4.312 28.781 19.344 1 74.56 349 ARG A CA 1
ATOM 2739 C C . ARG A 1 349 ? -4.441 27.344 19.828 1 74.56 349 ARG A C 1
ATOM 2741 O O . ARG A 1 349 ? -4.867 26.453 19.094 1 74.56 349 ARG A O 1
ATOM 2748 N N . PHE A 1 350 ? -4.004 27.016 21.047 1 75.56 350 PHE A N 1
ATOM 2749 C CA . PHE A 1 350 ? -4.027 25.656 21.594 1 75.56 350 PHE A CA 1
ATOM 2750 C C . PHE A 1 350 ? -4.574 25.656 23.016 1 75.56 350 PHE A C 1
ATOM 2752 O O . PHE A 1 350 ? -4.363 26.609 23.766 1 75.56 350 PHE A O 1
ATOM 2759 N N . GLN A 1 351 ? -5.508 24.703 23.328 1 63.06 351 GLN A N 1
ATOM 2760 C CA . GLN A 1 351 ? -6.078 24.625 24.672 1 63.06 351 GLN A CA 1
ATOM 2761 C C . GLN A 1 351 ? -5.051 24.094 25.672 1 63.06 351 GLN A C 1
ATOM 2763 O O . GLN A 1 351 ? -4.262 23.203 25.344 1 63.06 351 GLN A O 1
ATOM 2768 N N . ASP A 1 352 ? -4.738 24.797 26.75 1 53.66 352 ASP A N 1
ATOM 2769 C CA . ASP A 1 352 ? -3.887 24.344 27.844 1 53.66 352 ASP A CA 1
ATOM 2770 C C . ASP A 1 352 ? -4.543 23.203 28.594 1 53.66 352 ASP A C 1
ATOM 2772 O O . ASP A 1 352 ? -5.715 23.297 28.984 1 53.66 352 ASP A O 1
ATOM 2776 N N . ASN A 1 353 ? -4.242 21.906 28.328 1 49.09 353 ASN A N 1
ATOM 2777 C CA . ASN A 1 353 ? -4.77 20.688 28.938 1 49.09 353 ASN A CA 1
ATOM 2778 C C . ASN A 1 353 ? -4.762 20.781 30.453 1 49.09 353 ASN A C 1
ATOM 2780 O O . ASN A 1 353 ? -4.617 19.766 31.141 1 49.09 353 ASN A O 1
ATOM 2784 N N . LYS A 1 354 ? -4.539 21.812 31.188 1 45.56 354 LYS A N 1
ATOM 2785 C CA . LYS A 1 354 ? -4.328 21.781 32.625 1 45.56 354 LYS A CA 1
ATOM 2786 C C . LYS A 1 354 ? -5.625 21.453 33.375 1 45.56 354 LYS A C 1
ATOM 2788 O O . LYS A 1 354 ? -5.684 21.531 34.594 1 45.56 354 LYS A O 1
ATOM 2793 N N . GLY A 1 355 ? -6.727 21.094 32.688 1 44 355 GLY A N 1
ATOM 2794 C CA . GLY A 1 355 ? -7.812 20.812 33.625 1 44 355 GLY A CA 1
ATOM 2795 C C . GLY A 1 355 ? -7.793 19.391 34.156 1 44 355 GLY A C 1
ATOM 2796 O O . GLY A 1 355 ? -7.203 18.5 33.531 1 44 355 GLY A O 1
ATOM 2797 N N . LYS A 1 356 ? -8.031 19.062 35.531 1 44.25 356 LYS A N 1
ATOM 2798 C CA . LYS A 1 356 ? -7.992 17.812 36.281 1 44.25 356 LYS A CA 1
ATOM 2799 C C . LYS A 1 356 ? -8.602 16.656 35.5 1 44.25 356 LYS A C 1
ATOM 2801 O O . LYS A 1 356 ? -8.148 15.523 35.594 1 44.25 356 LYS A O 1
ATOM 2806 N N . ASN A 1 357 ? -9.758 16.641 34.812 1 43.09 357 ASN A N 1
ATOM 2807 C CA . ASN A 1 357 ? -10.516 15.555 34.219 1 43.09 357 ASN A CA 1
ATOM 2808 C C . ASN A 1 357 ? -10.281 15.484 32.719 1 43.09 357 ASN A C 1
ATOM 2810 O O . ASN A 1 357 ? -11.172 15.062 31.969 1 43.09 357 ASN A O 1
ATOM 2814 N N . TRP A 1 358 ? -9.203 15.867 32.156 1 41.22 358 TRP A N 1
ATOM 2815 C CA . TRP A 1 358 ? -8.773 15.938 30.766 1 41.22 358 TRP A CA 1
ATOM 2816 C C . TRP A 1 358 ? -8.039 14.664 30.359 1 41.22 358 TRP A C 1
ATOM 2818 O O . TRP A 1 358 ? -7.125 14.219 31.062 1 41.22 358 TRP A O 1
ATOM 2828 N N . GLY A 1 359 ? -8.695 13.656 29.688 1 47.12 359 GLY A N 1
ATOM 2829 C CA . GLY A 1 359 ? -8.305 12.398 29.078 1 47.12 359 GLY A CA 1
ATOM 2830 C C . GLY A 1 359 ? -9.477 11.602 28.531 1 47.12 359 GLY A C 1
ATOM 2831 O O . GLY A 1 359 ? -10.633 12.008 28.688 1 47.12 359 GLY A O 1
ATOM 2832 N N . PRO A 1 360 ? -9.188 10.711 27.516 1 47.47 360 PRO A N 1
ATOM 2833 C CA . PRO A 1 360 ? -10.289 9.883 27.016 1 47.47 360 PRO A CA 1
ATOM 2834 C C . PRO A 1 360 ? -11.109 9.266 28.156 1 47.47 360 PRO A C 1
ATOM 2836 O O . PRO A 1 360 ? -10.547 8.68 29.078 1 47.47 360 PRO A O 1
ATOM 2839 N N . LYS A 1 361 ? -12.219 9.828 28.578 1 46.09 361 LYS A N 1
ATOM 2840 C CA . LYS A 1 361 ? -13.062 9.156 29.562 1 46.09 361 LYS A CA 1
ATOM 2841 C C . LYS A 1 361 ? -13.312 7.703 29.172 1 46.09 361 LYS A C 1
ATOM 2843 O O . LYS A 1 361 ? -13.258 7.355 28 1 46.09 361 LYS A O 1
ATOM 2848 N N . SER A 1 362 ? -13.164 6.816 30.172 1 42.31 362 SER A N 1
ATOM 2849 C CA . SER A 1 362 ? -13.398 5.387 29.984 1 42.31 362 SER A CA 1
ATOM 2850 C C . SER A 1 362 ? -14.703 5.141 29.234 1 42.31 362 SER A C 1
ATOM 2852 O O . SER A 1 362 ? -15.633 5.945 29.297 1 42.31 362 SER A O 1
ATOM 2854 N N . LYS A 1 363 ? -14.781 4.219 28.438 1 41.69 363 LYS A N 1
ATOM 2855 C CA . LYS A 1 363 ? -16 3.734 27.797 1 41.69 363 LYS A CA 1
ATOM 2856 C C . LYS A 1 363 ? -17.156 3.66 28.781 1 41.69 363 LYS A C 1
ATOM 2858 O O . LYS A 1 363 ? -17.031 3.07 29.859 1 41.69 363 LYS A O 1
ATOM 2863 N N . ALA A 1 364 ? -18.094 4.57 28.781 1 31.7 364 ALA A N 1
ATOM 2864 C CA . ALA A 1 364 ? -19.266 4.273 29.594 1 31.7 364 ALA A CA 1
ATOM 2865 C C . ALA A 1 364 ? -19.641 2.793 29.516 1 31.7 364 ALA A C 1
ATOM 2867 O O . ALA A 1 364 ? -19.719 2.229 28.422 1 31.7 364 ALA A O 1
ATOM 2868 N N . LYS A 1 365 ? -19.5 1.962 30.5 1 31.97 365 LYS A N 1
ATOM 2869 C CA . LYS A 1 365 ? -20.031 0.605 30.578 1 31.97 365 LYS A CA 1
ATOM 2870 C C . LYS A 1 365 ? -21.484 0.551 30.094 1 31.97 365 LYS A C 1
ATOM 2872 O O . LYS A 1 365 ? -22.312 1.362 30.516 1 31.97 365 LYS A O 1
ATOM 2877 N N . GLY A 1 366 ? -21.75 0.128 28.828 1 30.39 366 GLY A N 1
ATOM 2878 C CA . GLY A 1 366 ? -23.094 -0.169 28.344 1 30.39 366 GLY A CA 1
ATOM 2879 C C . GLY A 1 366 ? -24 -0.734 29.406 1 30.39 366 GLY A C 1
ATOM 2880 O O . GLY A 1 366 ? -23.625 -1.653 30.141 1 30.39 366 GLY A O 1
ATOM 2881 N N . SER A 1 367 ? -24.781 0.074 30.109 1 29.75 367 SER A N 1
ATOM 2882 C CA . SER A 1 367 ? -25.906 -0.511 30.828 1 29.75 367 SER A CA 1
ATOM 2883 C C . SER A 1 367 ? -26.672 -1.493 29.938 1 29.75 367 SER A C 1
ATOM 2885 O O . SER A 1 367 ? -27.031 -1.166 28.797 1 29.75 367 SER A O 1
ATOM 2887 N N . ILE A 1 368 ? -26.375 -2.742 30.016 1 27.31 368 ILE A N 1
ATOM 2888 C CA . ILE A 1 368 ? -27.078 -3.857 29.406 1 27.31 368 ILE A CA 1
ATOM 2889 C C . ILE A 1 368 ? -28.578 -3.754 29.703 1 27.31 368 ILE A C 1
ATOM 2891 O O . ILE A 1 368 ? -29.188 -4.711 30.188 1 27.31 368 ILE A O 1
ATOM 2895 N N . SER A 1 369 ? -29.172 -2.621 30.094 1 28.95 369 SER A N 1
ATOM 2896 C CA . SER A 1 369 ? -30.609 -2.812 30.141 1 28.95 369 SER A CA 1
ATOM 2897 C C . SER A 1 369 ? -31.172 -3.234 28.797 1 28.95 369 SER A C 1
ATOM 2899 O O . SER A 1 369 ? -31.188 -2.441 27.844 1 28.95 369 SER A O 1
ATOM 2901 N N . SER A 1 370 ? -30.734 -4.391 28.266 1 23.28 370 SER A N 1
ATOM 2902 C CA . SER A 1 370 ? -31.328 -4.984 27.062 1 23.28 370 SER A CA 1
ATOM 2903 C C . SER A 1 370 ? -32.844 -4.871 27.078 1 23.28 370 SER A C 1
ATOM 2905 O O . SER A 1 370 ? -33.438 -4.586 28.125 1 23.28 370 SER A O 1
ATOM 2907 N N . ALA A 1 371 ? -33.5 -5.5 26.062 1 25.45 371 ALA A N 1
ATOM 2908 C CA . ALA A 1 371 ? -34.781 -5.691 25.391 1 25.45 371 ALA A CA 1
ATOM 2909 C C . ALA A 1 371 ? -35.812 -6.297 26.344 1 25.45 371 ALA A C 1
ATOM 2911 O O . ALA A 1 371 ? -36.906 -6.691 25.922 1 25.45 371 ALA A O 1
ATOM 2912 N N . LYS A 1 372 ? -35.594 -6.641 27.562 1 25.94 372 LYS A N 1
ATOM 2913 C CA . LYS A 1 372 ? -36.812 -7.277 28.031 1 25.94 372 LYS A CA 1
ATOM 2914 C C . LYS A 1 372 ? -37.969 -6.262 28.156 1 25.94 372 LYS A C 1
ATOM 2916 O O . LYS A 1 372 ? -38.406 -5.957 29.25 1 25.94 372 LYS A O 1
ATOM 2921 N N . ALA A 1 373 ? -37.844 -5.121 27.516 1 25.64 373 ALA A N 1
ATOM 2922 C CA . ALA A 1 373 ? -39.062 -4.367 27.688 1 25.64 373 ALA A CA 1
ATOM 2923 C C . ALA A 1 373 ? -40.25 -5.125 27.094 1 25.64 373 ALA A C 1
ATOM 2925 O O . ALA A 1 373 ? -40.281 -5.434 25.891 1 25.64 373 ALA A O 1
ATOM 2926 N N . GLY A 1 374 ? -40.844 -5.957 27.859 1 23.03 374 GLY A N 1
ATOM 2927 C CA . GLY A 1 374 ? -42 -6.828 27.891 1 23.03 374 GLY A CA 1
ATOM 2928 C C . GLY A 1 374 ? -43.219 -6.25 27.156 1 23.03 374 GLY A C 1
ATOM 2929 O O . GLY A 1 374 ? -43.5 -5.066 27.297 1 23.03 374 GLY A O 1
ATOM 2930 N N . PHE A 1 375 ? -43.344 -6.488 25.734 1 24.62 375 PHE A N 1
ATOM 2931 C CA . PHE A 1 375 ? -44.688 -6.449 25.203 1 24.62 375 PHE A CA 1
ATOM 2932 C C . PHE A 1 375 ? -45.688 -6.961 26.219 1 24.62 375 PHE A C 1
ATOM 2934 O O . PHE A 1 375 ? -45.719 -8.156 26.531 1 24.62 375 PHE A O 1
ATOM 2941 N N . GLY A 1 376 ? -45.75 -6.285 27.359 1 22.3 376 GLY A N 1
ATOM 2942 C CA . GLY A 1 376 ? -46.906 -6.484 28.219 1 22.3 376 GLY A CA 1
ATOM 2943 C C . GLY A 1 376 ? -48.156 -6.785 27.438 1 22.3 376 GLY A C 1
ATOM 2944 O O . GLY A 1 376 ? -48.312 -6.391 26.281 1 22.3 376 GLY A O 1
ATOM 2945 N N . GLU A 1 377 ? -48.844 -7.852 27.828 1 23.53 377 GLU A N 1
ATOM 2946 C CA . GLU A 1 377 ? -50.188 -8.422 27.641 1 23.53 377 GLU A CA 1
ATOM 2947 C C . GLU A 1 377 ? -51.25 -7.336 27.672 1 23.53 377 GLU A C 1
ATOM 2949 O O . GLU A 1 377 ? -52.438 -7.633 27.812 1 23.53 377 GLU A O 1
ATOM 2954 N N . GLU A 1 378 ? -50.938 -6.02 27.297 1 20.8 378 GLU A N 1
ATOM 2955 C CA . GLU A 1 378 ? -52.188 -5.258 27.453 1 20.8 378 GLU A CA 1
ATOM 2956 C C . GLU A 1 378 ? -53.375 -6.016 26.859 1 20.8 378 GLU A C 1
ATOM 2958 O O . GLU A 1 378 ? -53.25 -6.621 25.797 1 20.8 378 GLU A O 1
ATOM 2963 N N . PHE A 1 379 ? -54.406 -6.082 27.703 1 22.06 379 PHE A N 1
ATOM 2964 C CA . PHE A 1 379 ? -55.875 -6.191 27.781 1 22.06 379 PHE A CA 1
ATOM 2965 C C . PHE A 1 379 ? -56.531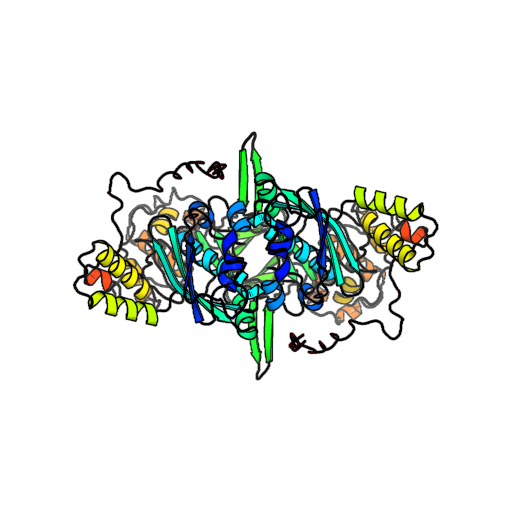 -5.281 26.766 1 22.06 379 PHE A C 1
ATOM 2967 O O . PHE A 1 379 ? -56.062 -4.172 26.5 1 22.06 379 PHE A O 1
ATOM 2974 N N . MET B 1 1 ? -29.297 -9.078 1.035 1 39.88 1 MET B N 1
ATOM 2975 C CA . MET B 1 1 ? -28.062 -9.164 1.808 1 39.88 1 MET B CA 1
ATOM 2976 C C . MET B 1 1 ? -28.031 -8.125 2.92 1 39.88 1 MET B C 1
ATOM 2978 O O . MET B 1 1 ? -27.719 -8.445 4.07 1 39.88 1 MET B O 1
ATOM 2982 N N . ASN B 1 2 ? -28.391 -6.82 2.715 1 45.16 2 ASN B N 1
ATOM 2983 C CA . ASN B 1 2 ? -28.344 -5.77 3.727 1 45.16 2 ASN B CA 1
ATOM 2984 C C . ASN B 1 2 ? -29.359 -6.016 4.836 1 45.16 2 ASN B C 1
ATOM 2986 O O . ASN B 1 2 ? -29.125 -5.633 5.988 1 45.16 2 ASN B O 1
ATOM 2990 N N . GLU B 1 3 ? -30.391 -6.582 4.57 1 46.09 3 GLU B N 1
ATOM 2991 C CA . GLU B 1 3 ? -31.453 -6.879 5.531 1 46.09 3 GLU B CA 1
ATOM 2992 C C . GLU B 1 3 ? -31.062 -8.055 6.43 1 46.09 3 GLU B C 1
ATOM 2994 O O . GLU B 1 3 ? -31.656 -8.25 7.488 1 46.09 3 GLU B O 1
ATOM 2999 N N . HIS B 1 4 ? -30.188 -8.852 6.07 1 41.31 4 HIS B N 1
ATOM 3000 C CA . HIS B 1 4 ? -29.859 -10.086 6.781 1 41.31 4 HIS B CA 1
ATOM 3001 C C . HIS B 1 4 ? -28.562 -9.953 7.566 1 41.31 4 HIS B C 1
ATOM 3003 O O . HIS B 1 4 ? -27.719 -10.859 7.535 1 41.31 4 HIS B O 1
ATOM 3009 N N . ARG B 1 5 ? -28.359 -8.891 8.219 1 46.31 5 ARG B N 1
ATOM 3010 C CA . ARG B 1 5 ? -27.172 -8.648 9.055 1 46.31 5 ARG B CA 1
ATOM 3011 C C . ARG B 1 5 ? -27.359 -9.258 10.438 1 46.31 5 ARG B C 1
ATOM 3013 O O . ARG B 1 5 ? -26.375 -9.453 11.172 1 46.31 5 ARG B O 1
ATOM 3020 N N . LYS B 1 6 ? -28.719 -9.57 10.711 1 47.41 6 LYS B N 1
ATOM 3021 C CA . LYS B 1 6 ? -28.969 -10.227 11.992 1 47.41 6 LYS B CA 1
ATOM 3022 C C . LYS B 1 6 ? -28.469 -11.672 11.977 1 47.41 6 LYS B C 1
ATOM 3024 O O . LYS B 1 6 ? -28.672 -12.391 11 1 47.41 6 LYS B O 1
ATOM 3029 N N . PHE B 1 7 ? -27.719 -12.117 12.938 1 54.31 7 PHE B N 1
ATOM 3030 C CA . PHE B 1 7 ? -27.078 -13.414 13.094 1 54.31 7 PHE B CA 1
ATOM 3031 C C . PHE B 1 7 ? -28.016 -14.539 12.688 1 54.31 7 PHE B C 1
ATOM 3033 O O . PHE B 1 7 ? -27.594 -15.516 12.062 1 54.31 7 PHE B O 1
ATOM 3040 N N . SER B 1 8 ? -29.219 -14.422 13.023 1 53.38 8 SER B N 1
ATOM 3041 C CA . SER B 1 8 ? -30.172 -15.508 12.844 1 53.38 8 SER B CA 1
ATOM 3042 C C . SER B 1 8 ? -30.562 -15.672 11.375 1 53.38 8 SER B C 1
ATOM 3044 O O . SER B 1 8 ? -31.109 -16.703 10.984 1 53.38 8 SER B O 1
ATOM 3046 N N . LYS B 1 9 ? -30.156 -14.789 10.523 1 62.88 9 LYS B N 1
ATOM 3047 C CA . LYS B 1 9 ? -30.625 -14.836 9.148 1 62.88 9 LYS B CA 1
ATOM 3048 C C . LYS B 1 9 ? -29.469 -14.969 8.164 1 62.88 9 LYS B C 1
ATOM 3050 O O . LYS B 1 9 ? -29.625 -14.664 6.977 1 62.88 9 LYS B O 1
ATOM 3055 N N . ARG B 1 10 ? -28.453 -15.492 8.641 1 73.81 10 ARG B N 1
ATOM 3056 C CA . ARG B 1 10 ? -27.266 -15.609 7.793 1 73.81 10 ARG B CA 1
ATOM 3057 C C . ARG B 1 10 ? -27.312 -16.875 6.949 1 73.81 10 ARG B C 1
ATOM 3059 O O . ARG B 1 10 ? -28.062 -17.812 7.273 1 73.81 10 ARG B O 1
ATOM 3066 N N . PHE B 1 11 ? -26.672 -16.875 5.727 1 78.19 11 PHE B N 1
ATOM 3067 C CA . PHE B 1 11 ? -26.703 -17.953 4.734 1 78.19 11 PHE B CA 1
ATOM 3068 C C . PHE B 1 11 ? -25.484 -18.859 4.887 1 78.19 11 PHE B C 1
ATOM 3070 O O . PHE B 1 11 ? -24.406 -18.406 5.27 1 78.19 11 PHE B O 1
ATOM 3077 N N . HIS B 1 12 ? -25.625 -20.094 4.609 1 81.5 12 HIS B N 1
ATOM 3078 C CA . HIS B 1 12 ? -24.547 -21.078 4.652 1 81.5 12 HIS B CA 1
ATOM 3079 C C . HIS B 1 12 ? -23.625 -20.906 3.453 1 81.5 12 HIS B C 1
ATOM 3081 O O . HIS B 1 12 ? -22.422 -21.219 3.543 1 81.5 12 HIS B O 1
ATOM 3087 N N . ALA B 1 13 ? -24.234 -20.531 2.443 1 86.25 13 ALA B N 1
ATOM 3088 C CA . ALA B 1 13 ? -23.469 -20.328 1.216 1 86.25 13 ALA B CA 1
ATOM 3089 C C . ALA B 1 13 ? -23.984 -19.125 0.433 1 86.25 13 ALA B C 1
ATOM 3091 O O . ALA B 1 13 ? -25.203 -18.906 0.344 1 86.25 13 ALA B O 1
ATOM 3092 N N . ILE B 1 14 ? -23.094 -18.25 0.033 1 87.38 14 ILE B N 1
ATOM 3093 C CA . ILE B 1 14 ? -23.422 -17.125 -0.821 1 87.38 14 ILE B CA 1
ATOM 3094 C C . ILE B 1 14 ? -22.594 -17.172 -2.105 1 87.38 14 ILE B C 1
ATOM 3096 O O . ILE B 1 14 ? -21.391 -17.391 -2.061 1 87.38 14 ILE B O 1
ATOM 3100 N N . ASP B 1 15 ? -23.25 -17.141 -3.219 1 87.31 15 ASP B N 1
ATOM 3101 C CA . ASP B 1 15 ? -22.609 -17.109 -4.531 1 87.31 15 ASP B CA 1
ATOM 3102 C C . ASP B 1 15 ? -22.719 -15.734 -5.168 1 87.31 15 ASP B C 1
ATOM 3104 O O . ASP B 1 15 ? -23.812 -15.312 -5.562 1 87.31 15 ASP B O 1
ATOM 3108 N N . LEU B 1 16 ? -21.688 -14.977 -5.211 1 87.94 16 LEU B N 1
ATOM 3109 C CA . LEU B 1 16 ? -21.625 -13.68 -5.879 1 87.94 16 LEU B CA 1
ATOM 3110 C C . LEU B 1 16 ? -21.062 -13.828 -7.293 1 87.94 16 LEU B C 1
ATOM 3112 O O . LEU B 1 16 ? -19.859 -14.031 -7.473 1 87.94 16 LEU B O 1
ATOM 3116 N N . ASP B 1 17 ? -21.922 -13.711 -8.32 1 84.44 17 ASP B N 1
ATOM 3117 C CA . ASP B 1 17 ? -21.484 -13.883 -9.711 1 84.44 17 ASP B CA 1
ATOM 3118 C C . ASP B 1 17 ? -21.984 -12.734 -10.586 1 84.44 17 ASP B C 1
ATOM 3120 O O . ASP B 1 17 ? -22.688 -12.953 -11.57 1 84.44 17 ASP B O 1
ATOM 3124 N N . PRO B 1 18 ? -21.641 -11.523 -10.188 1 84.38 18 PRO B N 1
ATOM 3125 C CA . PRO B 1 18 ? -22.047 -10.383 -11.016 1 84.38 18 PRO B CA 1
ATOM 3126 C C . PRO B 1 18 ? -21.234 -10.281 -12.305 1 84.38 18 PRO B C 1
ATOM 3128 O O . PRO B 1 18 ? -20.141 -10.844 -12.391 1 84.38 18 PRO B O 1
ATOM 3131 N N . TYR B 1 19 ? -21.906 -9.742 -13.32 1 85.44 19 TYR B N 1
ATOM 3132 C CA . TYR B 1 19 ? -21.078 -9.32 -14.445 1 85.44 19 TYR B CA 1
ATOM 3133 C C . TYR B 1 19 ? -20.172 -8.156 -14.055 1 85.44 19 TYR B C 1
ATOM 3135 O O . TYR B 1 19 ? -20.641 -7.195 -13.422 1 85.44 19 TYR B O 1
ATOM 3143 N N . GLY B 1 20 ? -18.938 -8.352 -14.305 1 91.19 20 GLY B N 1
ATOM 3144 C CA . GLY B 1 20 ? -18 -7.309 -13.938 1 91.19 20 GLY B CA 1
ATOM 3145 C C . GLY B 1 20 ? -17.375 -7.523 -12.57 1 91.19 20 GLY B C 1
ATOM 3146 O O . GLY B 1 20 ? -16.906 -8.625 -12.266 1 91.19 20 GLY B O 1
ATOM 3147 N N . SER B 1 21 ? -17.406 -6.461 -11.742 1 94.19 21 SER B N 1
ATOM 3148 C CA . SER B 1 21 ? -16.719 -6.477 -10.461 1 94.19 21 SER B CA 1
ATOM 3149 C C . SER B 1 21 ? -17.672 -6.809 -9.32 1 94.19 21 SER B C 1
ATOM 3151 O O . SER B 1 21 ? -18.766 -6.242 -9.234 1 94.19 21 SER B O 1
ATOM 3153 N N . PRO B 1 22 ? -17.312 -7.668 -8.43 1 95.38 22 PRO B N 1
ATOM 3154 C CA . PRO B 1 22 ? -18.125 -7.969 -7.246 1 95.38 22 PRO B CA 1
ATOM 3155 C C . PRO B 1 22 ? -17.906 -6.969 -6.113 1 95.38 22 PRO B C 1
ATOM 3157 O O . PRO B 1 22 ? -18.484 -7.117 -5.035 1 95.38 22 PRO B O 1
ATOM 3160 N N . SER B 1 23 ? -17.094 -5.953 -6.258 1 94.19 23 SER B N 1
ATOM 3161 C CA . SER B 1 23 ? -16.562 -5.09 -5.207 1 94.19 23 SER B CA 1
ATOM 3162 C C . SER B 1 23 ? -17.688 -4.453 -4.398 1 94.19 23 SER B C 1
ATOM 3164 O O . SER B 1 23 ? -17.609 -4.359 -3.17 1 94.19 23 SER B O 1
ATOM 3166 N N . ILE B 1 24 ? -18.812 -4.031 -5.004 1 92.62 24 ILE B N 1
ATOM 3167 C CA . ILE B 1 24 ? -19.844 -3.268 -4.328 1 92.62 24 ILE B CA 1
ATOM 3168 C C . ILE B 1 24 ? -20.703 -4.203 -3.479 1 92.62 24 ILE B C 1
ATOM 3170 O O . ILE B 1 24 ? -21.469 -3.75 -2.623 1 92.62 24 ILE B O 1
ATOM 3174 N N . PHE B 1 25 ? -20.562 -5.566 -3.668 1 94 25 PHE B N 1
ATOM 3175 C CA . PHE B 1 25 ? -21.406 -6.527 -2.979 1 94 25 PHE B CA 1
ATOM 3176 C C . PHE B 1 25 ? -20.656 -7.191 -1.831 1 94 25 PHE B C 1
ATOM 3178 O O . PHE B 1 25 ? -21.266 -7.863 -0.993 1 94 25 PHE B O 1
ATOM 3185 N N . LEU B 1 26 ? -19.359 -7 -1.813 1 95.94 26 LEU B N 1
ATOM 3186 C CA . LEU B 1 26 ? -18.516 -7.766 -0.892 1 95.94 26 LEU B CA 1
ATOM 3187 C C . LEU B 1 26 ? -18.859 -7.422 0.555 1 95.94 26 LEU B C 1
ATOM 3189 O O . LEU B 1 26 ? -18.875 -8.305 1.417 1 95.94 26 LEU B O 1
ATOM 3193 N N . ASP B 1 27 ? -19.078 -6.125 0.812 1 93.31 27 ASP B N 1
ATOM 3194 C CA . ASP B 1 27 ? -19.344 -5.688 2.18 1 93.31 27 ASP B CA 1
ATOM 3195 C C . ASP B 1 27 ? -20.578 -6.398 2.748 1 93.31 27 ASP B C 1
ATOM 3197 O O . ASP B 1 27 ? -20.531 -6.93 3.859 1 93.31 27 ASP B O 1
ATOM 3201 N N . SER B 1 28 ? -21.656 -6.422 2.037 1 92.12 28 SER B N 1
ATOM 3202 C CA . SER B 1 28 ? -22.891 -7.086 2.475 1 92.12 28 SER B CA 1
ATOM 3203 C C . SER B 1 28 ? -22.703 -8.602 2.521 1 92.12 28 SER B C 1
ATOM 3205 O O . SER B 1 28 ? -23.219 -9.266 3.426 1 92.12 28 SER B O 1
ATOM 3207 N N . ALA B 1 29 ? -21.953 -9.156 1.576 1 94.5 29 ALA B N 1
ATOM 3208 C CA . ALA B 1 29 ? -21.781 -10.602 1.462 1 94.5 29 ALA B CA 1
ATOM 3209 C C . ALA B 1 29 ? -21.078 -11.172 2.686 1 94.5 29 ALA B C 1
ATOM 3211 O O . ALA B 1 29 ? -21.516 -12.164 3.266 1 94.5 29 ALA B O 1
ATOM 3212 N N . VAL B 1 30 ? -20.031 -10.508 3.131 1 95.75 30 VAL B N 1
ATOM 3213 C CA . VAL B 1 30 ? -19.234 -11.039 4.219 1 95.75 30 VAL B CA 1
ATOM 3214 C C . VAL B 1 30 ? -20 -10.969 5.531 1 95.75 30 VAL B C 1
ATOM 3216 O O . VAL B 1 30 ? -19.734 -11.719 6.465 1 95.75 30 VAL B O 1
ATOM 3219 N N . GLN B 1 31 ? -20.938 -10.031 5.621 1 92.38 31 GLN B N 1
ATOM 3220 C CA . GLN B 1 31 ? -21.75 -9.898 6.824 1 92.38 31 GLN B CA 1
ATOM 3221 C C . GLN B 1 31 ? -22.891 -10.922 6.832 1 92.38 31 GLN B C 1
ATOM 3223 O O . GLN B 1 31 ? -23.406 -11.266 7.895 1 92.38 31 GLN B O 1
ATOM 3228 N N . SER B 1 32 ? -23.234 -11.383 5.664 1 93 32 SER B N 1
ATOM 3229 C CA . SER B 1 32 ? -24.438 -12.188 5.523 1 93 32 SER B CA 1
ATOM 3230 C C . SER B 1 32 ? -24.125 -13.68 5.598 1 93 32 SER B C 1
ATOM 3232 O O . SER B 1 32 ? -25.031 -14.508 5.66 1 93 32 SER B O 1
ATOM 3234 N N . VAL B 1 33 ? -22.906 -14.047 5.535 1 93.88 33 VAL B N 1
ATOM 3235 C CA . VAL B 1 33 ? -22.516 -15.445 5.613 1 93.88 33 VAL B CA 1
ATOM 3236 C C . VAL B 1 33 ? -22.375 -15.867 7.074 1 93.88 33 VAL B C 1
ATOM 3238 O O . VAL B 1 33 ? -21.844 -15.117 7.898 1 93.88 33 VAL B O 1
ATOM 3241 N N . ILE B 1 34 ? -22.875 -17.047 7.438 1 92.94 34 ILE B N 1
ATOM 3242 C CA . ILE B 1 34 ? -22.734 -17.547 8.797 1 92.94 34 ILE B CA 1
ATOM 3243 C C . ILE B 1 34 ? -21.281 -17.906 9.062 1 92.94 34 ILE B C 1
ATOM 3245 O O . ILE B 1 34 ? -20.484 -18.062 8.133 1 92.94 34 ILE B O 1
ATOM 3249 N N . ASP B 1 35 ? -20.984 -18.078 10.328 1 93.88 35 ASP B N 1
ATOM 3250 C CA . ASP B 1 35 ? -19.641 -18.516 10.688 1 93.88 35 ASP B CA 1
ATOM 3251 C C . ASP B 1 35 ? -19.344 -19.906 10.125 1 93.88 35 ASP B C 1
ATOM 3253 O O . ASP B 1 35 ? -20.125 -20.844 10.344 1 93.88 35 ASP B O 1
ATOM 3257 N N . GLY B 1 36 ? -18.297 -20 9.43 1 94.56 36 GLY B N 1
ATOM 3258 C CA . GLY B 1 36 ? -17.953 -21.266 8.812 1 94.56 36 GLY B CA 1
ATOM 3259 C C . GLY B 1 36 ? -18.641 -21.484 7.477 1 94.56 36 GLY B C 1
ATOM 3260 O O . GLY B 1 36 ? -18.406 -22.5 6.816 1 94.56 36 GLY B O 1
ATOM 3261 N N . GLY B 1 37 ? -19.406 -20.516 7.117 1 95.5 37 GLY B N 1
ATOM 3262 C CA . GLY B 1 37 ? -20.078 -20.609 5.832 1 95.5 37 GLY B CA 1
ATOM 3263 C C . GLY B 1 37 ? -19.156 -20.344 4.656 1 95.5 37 GLY B C 1
ATOM 3264 O O . GLY B 1 37 ? -18.016 -19.906 4.84 1 95.5 37 GLY B O 1
ATOM 3265 N N . ILE B 1 38 ? -19.688 -20.672 3.4 1 96.31 38 ILE B N 1
ATOM 3266 C CA . ILE B 1 38 ? -18.875 -20.562 2.197 1 96.31 38 ILE B CA 1
ATOM 3267 C C . ILE B 1 38 ? -19.328 -19.359 1.375 1 96.31 38 ILE B C 1
ATOM 3269 O O . ILE B 1 38 ? -20.531 -19.156 1.188 1 96.31 38 ILE B O 1
ATOM 3273 N N . LEU B 1 39 ? -18.406 -18.562 1.017 1 97.38 39 LEU B N 1
ATOM 3274 C CA . LEU B 1 39 ? -18.625 -17.438 0.105 1 97.38 39 LEU B CA 1
ATOM 3275 C C . LEU B 1 39 ? -17.922 -17.672 -1.229 1 97.38 39 LEU B C 1
ATOM 3277 O O . LEU B 1 39 ? -16.719 -17.906 -1.266 1 97.38 39 LEU B O 1
ATOM 3281 N N . MET B 1 40 ? -18.719 -17.766 -2.312 1 97.38 40 MET B N 1
ATOM 3282 C CA . MET B 1 40 ? -18.188 -17.906 -3.668 1 97.38 40 MET B CA 1
ATOM 3283 C C . MET B 1 40 ? -18.266 -16.594 -4.426 1 97.38 40 MET B C 1
ATOM 3285 O O . MET B 1 40 ? -19.328 -15.984 -4.539 1 97.38 40 MET B O 1
ATOM 3289 N N . VAL B 1 41 ? -17.125 -16.125 -4.891 1 97.94 41 VAL B N 1
ATOM 3290 C CA . VAL B 1 41 ? -17.062 -14.82 -5.539 1 97.94 41 VAL B CA 1
ATOM 3291 C C . VAL B 1 41 ? -16.453 -14.961 -6.93 1 97.94 41 VAL B C 1
ATOM 3293 O O . VAL B 1 41 ? -15.344 -15.453 -7.082 1 97.94 41 VAL B O 1
ATOM 3296 N N . THR B 1 42 ? -17.188 -14.555 -7.961 1 96.69 42 THR B N 1
ATOM 3297 C CA . THR B 1 42 ? -16.719 -14.531 -9.344 1 96.69 42 THR B CA 1
ATOM 3298 C C . THR B 1 42 ? -16.469 -13.102 -9.812 1 96.69 42 THR B C 1
ATOM 3300 O O . THR B 1 42 ? -17.219 -12.188 -9.461 1 96.69 42 THR B O 1
ATOM 3303 N N . SER B 1 43 ? -15.398 -12.859 -10.438 1 97.44 43 SER B N 1
ATOM 3304 C CA . SER B 1 43 ? -15.141 -11.578 -11.086 1 97.44 43 SER B CA 1
ATOM 3305 C C . SER B 1 43 ? -14.812 -11.758 -12.562 1 97.44 43 SER B C 1
ATOM 3307 O O . SER B 1 43 ? -13.914 -12.531 -12.914 1 97.44 43 SER B O 1
ATOM 3309 N N . THR B 1 44 ? -15.578 -11.117 -13.461 1 95.88 44 THR B N 1
ATOM 3310 C CA . THR B 1 44 ? -15.273 -11.102 -14.891 1 95.88 44 THR B CA 1
ATOM 3311 C C . THR B 1 44 ? -14.523 -9.828 -15.273 1 95.88 44 THR B C 1
ATOM 3313 O O . THR B 1 44 ? -14.375 -9.523 -16.453 1 95.88 44 THR B O 1
ATOM 3316 N N . ASP B 1 45 ? -14.125 -9.109 -14.234 1 94.62 45 ASP B N 1
ATOM 3317 C CA . ASP B 1 45 ? -13.375 -7.871 -14.391 1 94.62 45 ASP B CA 1
ATOM 3318 C C . ASP B 1 45 ? -11.883 -8.148 -14.562 1 94.62 45 ASP B C 1
ATOM 3320 O O . ASP B 1 45 ? -11.047 -7.496 -13.93 1 94.62 45 ASP B O 1
ATOM 3324 N N . THR B 1 46 ? -11.523 -9.117 -15.344 1 93.88 46 THR B N 1
ATOM 3325 C CA . THR B 1 46 ? -10.148 -9.602 -15.414 1 93.88 46 THR B CA 1
ATOM 3326 C C . THR B 1 46 ? -9.242 -8.555 -16.047 1 93.88 46 THR B C 1
ATOM 3328 O O . THR B 1 46 ? -8.062 -8.438 -15.695 1 93.88 46 THR B O 1
ATOM 3331 N N . ALA B 1 47 ? -9.727 -7.777 -17.016 1 94 47 ALA B N 1
ATOM 3332 C CA . ALA B 1 47 ? -8.906 -6.73 -17.609 1 94 47 ALA B CA 1
ATOM 3333 C C . ALA B 1 47 ? -8.391 -5.758 -16.562 1 94 47 ALA B C 1
ATOM 3335 O O . ALA B 1 47 ? -7.227 -5.355 -16.594 1 94 47 ALA B O 1
ATOM 3336 N N . VAL B 1 48 ? -9.242 -5.406 -15.602 1 95.75 48 VAL B N 1
ATOM 3337 C CA . VAL B 1 48 ? -8.891 -4.496 -14.516 1 95.75 48 VAL B CA 1
ATOM 3338 C C . VAL B 1 48 ? -7.945 -5.191 -13.539 1 95.75 48 VAL B C 1
ATOM 3340 O O . VAL B 1 48 ? -6.898 -4.641 -13.18 1 95.75 48 VAL B O 1
ATOM 3343 N N . LEU B 1 49 ? -8.242 -6.387 -13.195 1 97.12 49 LEU B N 1
ATOM 3344 C CA . LEU B 1 49 ? -7.48 -7.133 -12.203 1 97.12 49 LEU B CA 1
ATOM 3345 C C . LEU B 1 49 ? -6.102 -7.504 -12.742 1 97.12 49 LEU B C 1
ATOM 3347 O O . LEU B 1 49 ? -5.145 -7.629 -11.969 1 97.12 49 LEU B O 1
ATOM 3351 N N . CYS B 1 50 ? -5.992 -7.605 -14.016 1 95.31 50 CYS B N 1
ATOM 3352 C CA . CYS B 1 50 ? -4.73 -8.016 -14.625 1 95.31 50 CYS B CA 1
ATOM 3353 C C . CYS B 1 50 ? -3.881 -6.801 -14.984 1 95.31 50 CYS B C 1
ATOM 3355 O O . CYS B 1 50 ? -2.797 -6.945 -15.555 1 95.31 50 CYS B O 1
ATOM 3357 N N . GLY B 1 51 ? -4.305 -5.594 -14.711 1 92.25 51 GLY B N 1
ATOM 3358 C CA . GLY B 1 51 ? -3.373 -4.477 -14.703 1 92.25 51 GLY B CA 1
ATOM 3359 C C . GLY B 1 51 ? -3.629 -3.48 -15.82 1 92.25 51 GLY B C 1
ATOM 3360 O O . GLY B 1 51 ? -2.869 -2.525 -15.992 1 92.25 51 GLY B O 1
ATOM 3361 N N . ASN B 1 52 ? -4.723 -3.602 -16.594 1 91.88 52 ASN B N 1
ATOM 3362 C CA . ASN B 1 52 ? -4.977 -2.689 -17.703 1 91.88 52 ASN B CA 1
ATOM 3363 C C . ASN B 1 52 ? -5.371 -1.301 -17.203 1 91.88 52 ASN B C 1
ATOM 3365 O O . ASN B 1 52 ? -5.066 -0.297 -17.844 1 91.88 52 ASN B O 1
ATOM 3369 N N . THR B 1 53 ? -6.062 -1.235 -16.188 1 94.62 53 THR B N 1
ATOM 3370 C CA . THR B 1 53 ? -6.516 0.015 -15.594 1 94.62 53 THR B CA 1
ATOM 3371 C C . THR B 1 53 ? -6.234 0.03 -14.094 1 94.62 53 THR B C 1
ATOM 3373 O O . THR B 1 53 ? -7.133 -0.205 -13.281 1 94.62 53 THR B O 1
ATOM 3376 N N . PRO B 1 54 ? -5.008 0.438 -13.742 1 96.69 54 PRO B N 1
ATOM 3377 C CA . PRO B 1 54 ? -4.609 0.357 -12.336 1 96.69 54 PRO B CA 1
ATOM 3378 C C . PRO B 1 54 ? -5.461 1.245 -11.43 1 96.69 54 PRO B C 1
ATOM 3380 O O . PRO B 1 54 ? -5.727 0.887 -10.281 1 96.69 54 PRO B O 1
ATOM 3383 N N . GLU B 1 55 ? -5.926 2.414 -11.93 1 96.44 55 GLU B N 1
ATOM 3384 C CA . GLU B 1 55 ? -6.766 3.307 -11.133 1 96.44 55 GLU B CA 1
ATOM 3385 C C . GLU B 1 55 ? -8.102 2.648 -10.797 1 96.44 55 GLU B C 1
ATOM 3387 O O . GLU B 1 55 ? -8.602 2.779 -9.68 1 96.44 55 GLU B O 1
ATOM 3392 N N . ALA B 1 56 ? -8.664 1.971 -11.766 1 96.62 56 ALA B N 1
ATOM 3393 C CA . ALA B 1 56 ? -9.93 1.278 -11.555 1 96.62 56 ALA B CA 1
ATOM 3394 C C . ALA B 1 56 ? -9.766 0.117 -10.578 1 96.62 56 ALA B C 1
ATOM 3396 O O . ALA B 1 56 ? -10.625 -0.117 -9.727 1 96.62 56 ALA B O 1
ATOM 3397 N N . CYS B 1 57 ? -8.68 -0.594 -10.75 1 97.81 57 CYS B N 1
ATOM 3398 C CA . CYS B 1 57 ? -8.43 -1.718 -9.852 1 97.81 57 CYS B CA 1
ATOM 3399 C C . CYS B 1 57 ? -8.297 -1.245 -8.406 1 97.81 57 CYS B C 1
ATOM 3401 O O . CYS B 1 57 ? -8.844 -1.867 -7.496 1 97.81 57 CYS B O 1
ATOM 3403 N N . PHE B 1 58 ? -7.598 -0.191 -8.242 1 97.94 58 PHE B N 1
ATOM 3404 C CA . PHE B 1 58 ? -7.422 0.337 -6.898 1 97.94 58 PHE B CA 1
ATOM 3405 C C . PHE B 1 58 ? -8.758 0.773 -6.312 1 97.94 58 PHE B C 1
ATOM 3407 O O . PHE B 1 58 ? -9.047 0.511 -5.141 1 97.94 58 PHE B O 1
ATOM 3414 N N . ASN B 1 59 ? -9.555 1.467 -7.027 1 96.94 59 ASN B N 1
ATOM 3415 C CA . ASN B 1 59 ? -10.852 1.951 -6.559 1 96.94 59 ASN B CA 1
ATOM 3416 C C . ASN B 1 59 ? -11.773 0.8 -6.172 1 96.94 59 ASN B C 1
ATOM 3418 O O . ASN B 1 59 ? -12.5 0.885 -5.176 1 96.94 59 ASN B O 1
ATOM 3422 N N . LYS B 1 60 ? -11.719 -0.236 -6.914 1 96.69 60 LYS B N 1
ATOM 3423 C CA . LYS B 1 60 ? -12.672 -1.329 -6.738 1 96.69 60 LYS B CA 1
ATOM 3424 C C . LYS B 1 60 ? -12.164 -2.336 -5.707 1 96.69 60 LYS B C 1
ATOM 3426 O O . LYS B 1 60 ? -12.953 -2.857 -4.91 1 96.69 60 LYS B O 1
ATOM 3431 N N . TYR B 1 61 ? -10.859 -2.566 -5.738 1 97.69 61 TYR B N 1
ATOM 3432 C CA . TYR B 1 61 ? -10.359 -3.709 -4.984 1 97.69 61 TYR B CA 1
ATOM 3433 C C . TYR B 1 61 ? -9.328 -3.27 -3.947 1 97.69 61 TYR B C 1
ATOM 3435 O O . TYR B 1 61 ? -8.914 -4.062 -3.1 1 97.69 61 TYR B O 1
ATOM 3443 N N . GLY B 1 62 ? -8.859 -2.018 -4.012 1 96.62 62 GLY B N 1
ATOM 3444 C CA . GLY B 1 62 ? -7.902 -1.51 -3.043 1 96.62 62 GLY B CA 1
ATOM 3445 C C . GLY B 1 62 ? -6.488 -1.994 -3.297 1 96.62 62 GLY B C 1
ATOM 3446 O O . GLY B 1 62 ? -5.684 -2.092 -2.367 1 96.62 62 GLY B O 1
ATOM 3447 N N . SER B 1 63 ? -6.203 -2.35 -4.469 1 97.88 63 SER B N 1
ATOM 3448 C CA . SER B 1 63 ? -4.883 -2.859 -4.836 1 97.88 63 SER B CA 1
ATOM 3449 C C . SER B 1 63 ? -4.441 -2.328 -6.195 1 97.88 63 SER B C 1
ATOM 3451 O O . SER B 1 63 ? -5.27 -2.125 -7.086 1 97.88 63 SER B O 1
ATOM 3453 N N . ILE B 1 64 ? -3.154 -2.074 -6.297 1 97.44 64 ILE B N 1
ATOM 3454 C CA . ILE B 1 64 ? -2.574 -1.718 -7.586 1 97.44 64 ILE B CA 1
ATOM 3455 C C . ILE B 1 64 ? -2.057 -2.975 -8.281 1 97.44 64 ILE B C 1
ATOM 3457 O O . ILE B 1 64 ? -1.111 -3.609 -7.809 1 97.44 64 ILE B O 1
ATOM 3461 N N . PRO B 1 65 ? -2.619 -3.307 -9.398 1 96.69 65 PRO B N 1
ATOM 3462 C CA . PRO B 1 65 ? -2.162 -4.5 -10.117 1 96.69 65 PRO B CA 1
ATOM 3463 C C . PRO B 1 65 ? -0.86 -4.27 -10.883 1 96.69 65 PRO B C 1
ATOM 3465 O O . PRO B 1 65 ? -0.493 -3.123 -11.148 1 96.69 65 PRO B O 1
ATOM 3468 N N . ILE B 1 66 ? -0.131 -5.32 -11.117 1 93.25 66 ILE B N 1
ATOM 3469 C CA . ILE B 1 66 ? 1.105 -5.281 -11.891 1 93.25 66 ILE B CA 1
ATOM 3470 C C . ILE B 1 66 ? 0.924 -6.051 -13.195 1 93.25 66 ILE B C 1
ATOM 3472 O O . ILE B 1 66 ? 0.367 -7.148 -13.203 1 93.25 66 ILE B O 1
ATOM 3476 N N . LYS B 1 67 ? 1.365 -5.414 -14.25 1 92.31 67 LYS B N 1
ATOM 3477 C CA . LYS B 1 67 ? 1.38 -6.133 -15.516 1 92.31 67 LYS B CA 1
ATOM 3478 C C . LYS B 1 67 ? 2.492 -7.176 -15.547 1 92.31 67 LYS B C 1
ATOM 3480 O O . LYS B 1 67 ? 3.676 -6.828 -15.531 1 92.31 67 LYS B O 1
ATOM 3485 N N . HIS B 1 68 ? 2.137 -8.344 -15.547 1 94.06 68 HIS B N 1
ATOM 3486 C CA . HIS B 1 68 ? 3.043 -9.484 -15.461 1 94.06 68 HIS B CA 1
ATOM 3487 C C . HIS B 1 68 ? 2.412 -10.742 -16.047 1 94.06 68 HIS B C 1
ATOM 3489 O O . HIS B 1 68 ? 1.192 -10.812 -16.219 1 94.06 68 HIS B O 1
ATOM 3495 N N . LYS B 1 69 ? 3.238 -11.695 -16.453 1 94.94 69 LYS B N 1
ATOM 3496 C CA . LYS B 1 69 ? 2.723 -12.953 -17 1 94.94 69 LYS B CA 1
ATOM 3497 C C . LYS B 1 69 ? 1.918 -13.719 -15.961 1 94.94 69 LYS B C 1
ATOM 3499 O O . LYS B 1 69 ? 1.019 -14.484 -16.312 1 94.94 69 LYS B O 1
ATOM 3504 N N . ALA B 1 70 ? 2.188 -13.469 -14.75 1 96.69 70 ALA B N 1
ATOM 3505 C CA . ALA B 1 70 ? 1.449 -14.117 -13.672 1 96.69 70 ALA B CA 1
ATOM 3506 C C . ALA B 1 70 ? 0.222 -13.297 -13.281 1 96.69 70 ALA B C 1
ATOM 3508 O O . ALA B 1 70 ? -0.288 -13.422 -12.164 1 96.69 70 ALA B O 1
ATOM 3509 N N . CYS B 1 71 ? -0.253 -12.438 -14.109 1 96.44 71 CYS B N 1
ATOM 3510 C CA . CYS B 1 71 ? -1.303 -11.477 -13.789 1 96.44 71 CYS B CA 1
ATOM 3511 C C . CYS B 1 71 ? -2.588 -12.188 -13.383 1 96.44 71 CYS B C 1
ATOM 3513 O O . CYS B 1 71 ? -3.348 -11.68 -12.555 1 96.44 71 CYS B O 1
ATOM 3515 N N . HIS B 1 72 ? -2.85 -13.391 -13.906 1 97.31 72 HIS B N 1
ATOM 3516 C CA . HIS B 1 72 ? -4.074 -14.094 -13.539 1 97.31 72 HIS B CA 1
ATOM 3517 C C . HIS B 1 72 ? -4.023 -14.578 -12.094 1 97.31 72 HIS B C 1
ATOM 3519 O O . HIS B 1 72 ? -5.043 -14.594 -11.398 1 97.31 72 HIS B O 1
ATOM 3525 N N . GLU B 1 73 ? -2.902 -15.039 -11.688 1 97.94 73 GLU B N 1
ATOM 3526 C CA . GLU B 1 73 ? -2.785 -15.375 -10.273 1 97.94 73 GLU B CA 1
ATOM 3527 C C . GLU B 1 73 ? -2.82 -14.117 -9.406 1 97.94 73 GLU B C 1
ATOM 3529 O O . GLU B 1 73 ? -3.398 -14.125 -8.32 1 97.94 73 GLU B O 1
ATOM 3534 N N . ILE B 1 74 ? -2.143 -13.07 -9.883 1 98.19 74 ILE B N 1
ATOM 3535 C CA . ILE B 1 74 ? -2.203 -11.805 -9.164 1 98.19 74 ILE B CA 1
ATOM 3536 C C . ILE B 1 74 ? -3.658 -11.375 -8.992 1 98.19 74 ILE B C 1
ATOM 3538 O O . ILE B 1 74 ? -4.051 -10.898 -7.926 1 98.19 74 ILE B O 1
ATOM 3542 N N . ALA B 1 75 ? -4.434 -11.586 -10.039 1 98.38 75 ALA B N 1
ATOM 3543 C CA . ALA B 1 75 ? -5.859 -11.258 -10 1 98.38 75 ALA B CA 1
ATOM 3544 C C . ALA B 1 75 ? -6.57 -12.023 -8.891 1 98.38 75 ALA B C 1
ATOM 3546 O O . ALA B 1 75 ? -7.355 -11.445 -8.133 1 98.38 75 ALA B O 1
ATOM 3547 N N . LEU B 1 76 ? -6.34 -13.312 -8.797 1 98.62 76 LEU B N 1
ATOM 3548 C CA . LEU B 1 76 ? -6.918 -14.133 -7.734 1 98.62 76 LEU B CA 1
ATOM 3549 C C . LEU B 1 76 ? -6.543 -13.586 -6.359 1 98.62 76 LEU B C 1
ATOM 3551 O O . LEU B 1 76 ? -7.391 -13.469 -5.477 1 98.62 76 LEU B O 1
ATOM 3555 N N . ARG B 1 77 ? -5.34 -13.234 -6.242 1 98.81 77 ARG B N 1
ATOM 3556 C CA . ARG B 1 77 ? -4.805 -12.828 -4.949 1 98.81 77 ARG B CA 1
ATOM 3557 C C . ARG B 1 77 ? -5.297 -11.43 -4.574 1 98.81 77 ARG B C 1
ATOM 3559 O O . ARG B 1 77 ? -5.492 -11.133 -3.395 1 98.81 77 ARG B O 1
ATOM 3566 N N . ILE B 1 78 ? -5.496 -10.555 -5.559 1 98.69 78 ILE B N 1
ATOM 3567 C CA . ILE B 1 78 ? -6.113 -9.258 -5.312 1 98.69 78 ILE B CA 1
ATOM 3568 C C . ILE B 1 78 ? -7.559 -9.453 -4.852 1 98.69 78 ILE B C 1
ATOM 3570 O O . ILE B 1 78 ? -8.008 -8.797 -3.912 1 98.69 78 ILE B O 1
ATOM 3574 N N . LEU B 1 79 ? -8.266 -10.336 -5.512 1 98.69 79 LEU B N 1
ATOM 3575 C CA . LEU B 1 79 ? -9.656 -10.602 -5.145 1 98.69 79 LEU B CA 1
ATOM 3576 C C . LEU B 1 79 ? -9.75 -11.156 -3.727 1 98.69 79 LEU B C 1
ATOM 3578 O O . LEU B 1 79 ? -10.586 -10.719 -2.938 1 98.69 79 LEU B O 1
ATOM 3582 N N . LEU B 1 80 ? -8.914 -12.078 -3.422 1 98.81 80 LEU B N 1
ATOM 3583 C CA . LEU B 1 80 ? -8.891 -12.648 -2.078 1 98.81 80 LEU B CA 1
ATOM 3584 C C . LEU B 1 80 ? -8.625 -11.57 -1.034 1 98.81 80 LEU B C 1
ATOM 3586 O O . LEU B 1 80 ? -9.289 -11.539 0.008 1 98.81 80 LEU B O 1
ATOM 3590 N N . ARG B 1 81 ? -7.645 -10.734 -1.291 1 98.56 81 ARG B N 1
ATOM 3591 C CA . ARG B 1 81 ? -7.352 -9.633 -0.378 1 98.56 81 ARG B CA 1
ATOM 3592 C C . ARG B 1 81 ? -8.578 -8.742 -0.188 1 98.56 81 ARG B C 1
ATOM 3594 O O . ARG B 1 81 ? -8.883 -8.328 0.933 1 98.56 81 ARG B O 1
ATOM 3601 N N . SER B 1 82 ? -9.219 -8.406 -1.268 1 98.38 82 SER B N 1
ATOM 3602 C CA . SER B 1 82 ? -10.391 -7.543 -1.211 1 98.38 82 SER B CA 1
ATOM 3603 C C . SER B 1 82 ? -11.484 -8.156 -0.34 1 98.38 82 SER B C 1
ATOM 3605 O O . SER B 1 82 ? -12.055 -7.48 0.518 1 98.38 82 SER B O 1
ATOM 3607 N N . ILE B 1 83 ? -11.797 -9.453 -0.529 1 98.5 83 ILE B N 1
ATOM 3608 C CA . ILE B 1 83 ? -12.789 -10.148 0.276 1 98.5 83 ILE B CA 1
ATOM 3609 C C . ILE B 1 83 ? -12.383 -10.109 1.747 1 98.5 83 ILE B C 1
ATOM 3611 O O . ILE B 1 83 ? -13.195 -9.773 2.615 1 98.5 83 ILE B O 1
ATOM 3615 N N . ASP B 1 84 ? -11.141 -10.445 1.956 1 98.56 84 ASP B N 1
ATOM 3616 C CA . ASP B 1 84 ? -10.625 -10.5 3.322 1 98.56 84 ASP B CA 1
ATOM 3617 C C . ASP B 1 84 ? -10.719 -9.125 3.994 1 98.56 84 ASP B C 1
ATOM 3619 O O . ASP B 1 84 ? -11.07 -9.031 5.172 1 98.56 84 ASP B O 1
ATOM 3623 N N . SER B 1 85 ? -10.344 -8.102 3.311 1 97.75 85 SER B N 1
ATOM 3624 C CA . SER B 1 85 ? -10.383 -6.746 3.844 1 97.75 85 SER B CA 1
ATOM 3625 C C . SER B 1 85 ? -11.789 -6.363 4.281 1 97.75 85 SER B C 1
ATOM 3627 O O . SER B 1 85 ? -11.969 -5.723 5.32 1 97.75 85 SER B O 1
ATOM 3629 N N . HIS B 1 86 ? -12.781 -6.66 3.508 1 97.44 86 HIS B N 1
ATOM 3630 C CA . HIS B 1 86 ? -14.164 -6.387 3.873 1 97.44 86 HIS B CA 1
ATOM 3631 C C . HIS B 1 86 ? -14.57 -7.16 5.125 1 97.44 86 HIS B C 1
ATOM 3633 O O . HIS B 1 86 ? -15.273 -6.633 5.988 1 97.44 86 HIS B O 1
ATOM 3639 N N . ALA B 1 87 ? -14.125 -8.375 5.203 1 97.94 87 ALA B N 1
ATOM 3640 C CA . ALA B 1 87 ? -14.43 -9.195 6.375 1 97.94 87 ALA B CA 1
ATOM 3641 C C . ALA B 1 87 ? -13.758 -8.641 7.625 1 97.94 87 ALA B C 1
ATOM 3643 O O . ALA B 1 87 ? -14.375 -8.57 8.688 1 97.94 87 ALA B O 1
ATOM 3644 N N . ASN B 1 88 ? -12.539 -8.234 7.473 1 97.62 88 ASN B N 1
ATOM 3645 C CA . ASN B 1 88 ? -11.727 -7.801 8.602 1 97.62 88 ASN B CA 1
ATOM 3646 C C . ASN B 1 88 ? -12.352 -6.609 9.32 1 97.62 88 ASN B C 1
ATOM 3648 O O . ASN B 1 88 ? -12.219 -6.469 10.531 1 97.62 88 ASN B O 1
ATOM 3652 N N . ARG B 1 89 ? -12.977 -5.738 8.633 1 94.38 89 ARG B N 1
ATOM 3653 C CA . ARG B 1 89 ? -13.609 -4.559 9.227 1 94.38 89 ARG B CA 1
ATOM 3654 C C . ARG B 1 89 ? -14.633 -4.957 10.281 1 94.38 89 ARG B C 1
ATOM 3656 O O . ARG B 1 89 ? -14.922 -4.184 11.195 1 94.38 89 ARG B O 1
ATOM 3663 N N . TYR B 1 90 ? -15.188 -6.141 10.172 1 94.5 90 TYR B N 1
ATOM 3664 C CA . TYR B 1 90 ? -16.234 -6.609 11.078 1 94.5 90 TYR B CA 1
ATOM 3665 C C . TYR B 1 90 ? -15.695 -7.66 12.039 1 94.5 90 TYR B C 1
ATOM 3667 O O . TYR B 1 90 ? -16.469 -8.422 12.625 1 94.5 90 TYR B O 1
ATOM 3675 N N . GLY B 1 91 ? -14.406 -7.734 12.109 1 95.56 91 GLY B N 1
ATOM 3676 C CA . GLY B 1 91 ? -13.789 -8.719 12.984 1 95.56 91 GLY B CA 1
ATOM 3677 C C . GLY B 1 91 ? -13.883 -10.133 12.461 1 95.56 91 GLY B C 1
ATOM 3678 O O . GLY B 1 91 ? -13.875 -11.094 13.234 1 95.56 91 GLY B O 1
ATOM 3679 N N . ARG B 1 92 ? -14.117 -10.258 11.188 1 97.69 92 ARG B N 1
ATOM 3680 C CA . ARG B 1 92 ? -14.188 -11.555 10.523 1 97.69 92 ARG B CA 1
ATOM 3681 C C . ARG B 1 92 ? -12.992 -11.758 9.602 1 97.69 92 ARG B C 1
ATOM 3683 O O . ARG B 1 92 ? -12.164 -10.859 9.43 1 97.69 92 ARG B O 1
ATOM 3690 N N . TYR B 1 93 ? -12.789 -13.023 9.141 1 98.25 93 TYR B N 1
ATOM 3691 C CA . TYR B 1 93 ? -11.672 -13.336 8.258 1 98.25 93 TYR B CA 1
ATOM 3692 C C . TYR B 1 93 ? -12.031 -14.469 7.305 1 98.25 93 TYR B C 1
ATOM 3694 O O . TYR B 1 93 ? -13.039 -15.156 7.496 1 98.25 93 TYR B O 1
ATOM 3702 N N . ILE B 1 94 ? -11.227 -14.617 6.301 1 98.5 94 ILE B N 1
ATOM 3703 C CA . ILE B 1 94 ? -11.539 -15.648 5.312 1 98.5 94 ILE B CA 1
ATOM 3704 C C . ILE B 1 94 ? -10.477 -16.75 5.367 1 98.5 94 ILE B C 1
ATOM 3706 O O . ILE B 1 94 ? -9.352 -16.516 5.801 1 98.5 94 ILE B O 1
ATOM 3710 N N . VAL B 1 95 ? -10.844 -17.906 4.961 1 98.25 95 VAL B N 1
ATOM 3711 C CA . VAL B 1 95 ? -9.969 -19.047 4.703 1 98.25 95 VAL B CA 1
ATOM 3712 C C . VAL B 1 95 ? -10.18 -19.547 3.275 1 98.25 95 VAL B C 1
ATOM 3714 O O . VAL B 1 95 ? -11.188 -20.188 2.971 1 98.25 95 VAL B O 1
ATOM 3717 N N . PRO B 1 96 ? -9.219 -19.281 2.416 1 98.44 96 PRO B N 1
ATOM 3718 C CA . PRO B 1 96 ? -9.375 -19.734 1.032 1 98.44 96 PRO B CA 1
ATOM 3719 C C . PRO B 1 96 ? -9.445 -21.266 0.917 1 98.44 96 PRO B C 1
ATOM 3721 O O . PRO B 1 96 ? -8.641 -21.969 1.529 1 98.44 96 PRO B O 1
ATOM 3724 N N . ILE B 1 97 ? -10.375 -21.719 0.118 1 97.88 97 ILE B N 1
ATOM 3725 C CA . ILE B 1 97 ? -10.555 -23.141 -0.124 1 97.88 97 ILE B CA 1
ATOM 3726 C C . ILE B 1 97 ? -10.094 -23.484 -1.536 1 97.88 97 ILE B C 1
ATOM 3728 O O . ILE B 1 97 ? -9.344 -24.453 -1.73 1 97.88 97 ILE B O 1
ATOM 3732 N N . LEU B 1 98 ? -10.547 -22.781 -2.457 1 97.62 98 LEU B N 1
ATOM 3733 C CA . LEU B 1 98 ? -10.211 -22.969 -3.865 1 97.62 98 LEU B CA 1
ATOM 3734 C C . LEU B 1 98 ? -10.273 -21.641 -4.617 1 97.62 98 LEU B C 1
ATOM 3736 O O . LEU B 1 98 ? -11.258 -20.906 -4.508 1 97.62 98 LEU B O 1
ATOM 3740 N N . SER B 1 99 ? -9.234 -21.266 -5.32 1 98.38 99 SER B N 1
ATOM 3741 C CA . SER B 1 99 ? -9.156 -20.078 -6.156 1 98.38 99 SER B CA 1
ATOM 3742 C C . SER B 1 99 ? -8.703 -20.422 -7.57 1 98.38 99 SER B C 1
ATOM 3744 O O . SER B 1 99 ? -7.574 -20.875 -7.773 1 98.38 99 SER B O 1
ATOM 3746 N N . VAL B 1 100 ? -9.562 -20.141 -8.602 1 96.94 100 VAL B N 1
ATOM 3747 C CA . VAL B 1 100 ? -9.234 -20.625 -9.938 1 96.94 100 VAL B CA 1
ATOM 3748 C C . VAL B 1 100 ? -9.43 -19.5 -10.961 1 96.94 100 VAL B C 1
ATOM 3750 O O . VAL B 1 100 ? -10.328 -18.672 -10.812 1 96.94 100 VAL B O 1
ATOM 3753 N N . SER B 1 101 ? -8.555 -19.422 -11.836 1 96 101 SER B N 1
ATOM 3754 C CA . SER B 1 101 ? -8.688 -18.609 -13.047 1 96 101 SER B CA 1
ATOM 3755 C C . SER B 1 101 ? -9.102 -19.469 -14.242 1 96 101 SER B C 1
ATOM 3757 O O . SER B 1 101 ? -8.375 -20.391 -14.633 1 96 101 SER B O 1
ATOM 3759 N N . ILE B 1 102 ? -10.273 -19.234 -14.734 1 87.81 102 ILE B N 1
ATOM 3760 C CA . ILE B 1 102 ? -10.805 -20.047 -15.828 1 87.81 102 ILE B CA 1
ATOM 3761 C C . ILE B 1 102 ? -11.195 -19.141 -16.984 1 87.81 102 ILE B C 1
ATOM 3763 O O . ILE B 1 102 ? -12.055 -18.266 -16.844 1 87.81 102 ILE B O 1
ATOM 3767 N N . ASP B 1 103 ? -10.578 -19.359 -18.094 1 83.62 103 ASP B N 1
ATOM 3768 C CA . ASP B 1 103 ? -10.859 -18.625 -19.328 1 83.62 103 ASP B CA 1
ATOM 3769 C C . ASP B 1 103 ? -10.742 -17.109 -19.109 1 83.62 103 ASP B C 1
ATOM 3771 O O . ASP B 1 103 ? -9.641 -16.578 -19 1 83.62 103 ASP B O 1
ATOM 3775 N N . PHE B 1 104 ? -11.984 -16.484 -18.859 1 86.12 104 PHE B N 1
ATOM 3776 C CA . PHE B 1 104 ? -11.938 -15.023 -18.812 1 86.12 104 PHE B CA 1
ATOM 3777 C C . PHE B 1 104 ? -12.414 -14.508 -17.469 1 86.12 104 PHE B C 1
ATOM 3779 O O . PHE B 1 104 ? -12.773 -13.336 -17.328 1 86.12 104 PHE B O 1
ATOM 3786 N N . TYR B 1 105 ? -12.508 -15.391 -16.531 1 93.31 105 TYR B N 1
ATOM 3787 C CA . TYR B 1 105 ? -12.922 -14.906 -15.219 1 93.31 105 TYR B CA 1
ATOM 3788 C C . TYR B 1 105 ? -12.148 -15.602 -14.109 1 93.31 105 TYR B C 1
ATOM 3790 O O . TYR B 1 105 ? -11.5 -16.625 -14.344 1 93.31 105 TYR B O 1
ATOM 3798 N N . VAL B 1 106 ? -12.148 -15.016 -12.969 1 97.06 106 VAL B N 1
ATOM 3799 C CA . VAL B 1 106 ? -11.57 -15.609 -11.773 1 97.06 106 VAL B CA 1
ATOM 3800 C C . VAL B 1 106 ? -12.664 -15.891 -10.75 1 97.06 106 VAL B C 1
ATOM 3802 O O . VAL B 1 106 ? -13.656 -15.164 -10.68 1 97.06 106 VAL B O 1
ATOM 3805 N N . ARG B 1 107 ? -12.477 -16.969 -10.023 1 96.69 107 ARG B N 1
ATOM 3806 C CA . ARG B 1 107 ? -13.453 -17.375 -9.016 1 96.69 107 ARG B CA 1
ATOM 3807 C C . ARG B 1 107 ? -12.766 -17.844 -7.742 1 96.69 107 ARG B C 1
ATOM 3809 O O . ARG B 1 107 ? -11.836 -18.656 -7.805 1 96.69 107 ARG B O 1
ATOM 3816 N N . CYS B 1 108 ? -13.219 -17.312 -6.625 1 98.31 108 CYS B N 1
ATOM 3817 C CA . CYS B 1 108 ? -12.656 -17.688 -5.332 1 98.31 108 CYS B CA 1
ATOM 3818 C C . CYS B 1 108 ? -13.727 -18.297 -4.426 1 98.31 108 CYS B C 1
ATOM 3820 O O . CYS B 1 108 ? -14.836 -17.781 -4.344 1 98.31 108 CYS B O 1
ATOM 3822 N N . PHE B 1 109 ? -13.414 -19.422 -3.842 1 97.69 109 PHE B N 1
ATOM 3823 C CA . PHE B 1 109 ? -14.195 -20.062 -2.793 1 97.69 109 PHE B CA 1
ATOM 3824 C C . PHE B 1 109 ? -13.523 -19.891 -1.437 1 97.69 109 PHE B C 1
ATOM 3826 O O . PHE B 1 109 ? -12.406 -20.375 -1.226 1 97.69 109 PHE B O 1
ATOM 3833 N N . VAL B 1 110 ? -14.219 -19.172 -0.55 1 98.56 110 VAL B N 1
ATOM 3834 C CA . VAL B 1 110 ? -13.602 -18.938 0.751 1 98.56 110 VAL B CA 1
ATOM 3835 C C . VAL B 1 110 ? -14.594 -19.281 1.862 1 98.56 110 VAL B C 1
ATOM 3837 O O . VAL B 1 110 ? -15.805 -19.141 1.69 1 98.56 110 VAL B O 1
ATOM 3840 N N . ARG B 1 111 ? -14.062 -19.812 2.916 1 98.12 111 ARG B N 1
ATOM 3841 C CA . ARG B 1 111 ? -14.82 -19.906 4.156 1 98.12 111 ARG B CA 1
ATOM 3842 C C . ARG B 1 111 ? -14.703 -18.609 4.969 1 98.12 111 ARG B C 1
ATOM 3844 O O . ARG B 1 111 ? -13.617 -18.031 5.074 1 98.12 111 ARG B O 1
ATOM 3851 N N . VAL B 1 112 ? -15.828 -18.141 5.516 1 97.81 112 VAL B N 1
ATOM 3852 C CA . VAL B 1 112 ? -15.82 -16.922 6.316 1 97.81 112 VAL B CA 1
ATOM 3853 C C . VAL B 1 112 ? -16 -17.281 7.793 1 97.81 112 VAL B C 1
ATOM 3855 O O . VAL B 1 112 ? -16.891 -18.047 8.156 1 97.81 112 VAL B O 1
ATOM 3858 N N . GLU B 1 113 ? -15.125 -16.766 8.602 1 97.5 113 GLU B N 1
ATOM 3859 C CA . GLU B 1 113 ? -15.141 -17.047 10.031 1 97.5 113 GLU B CA 1
ATOM 3860 C C . GLU B 1 113 ? -15.078 -15.75 10.844 1 97.5 113 GLU B C 1
ATOM 3862 O O . GLU B 1 113 ? -14.664 -14.711 10.336 1 97.5 113 GLU B O 1
ATOM 3867 N N . SER B 1 114 ? -15.555 -15.836 12.109 1 96.25 114 SER B N 1
ATOM 3868 C CA . SER B 1 114 ? -15.461 -14.711 13.031 1 96.25 114 SER B CA 1
ATOM 3869 C C . SER B 1 114 ? -14.352 -14.922 14.055 1 96.25 114 SER B C 1
ATOM 3871 O O . SER B 1 114 ? -14.141 -16.047 14.523 1 96.25 114 SER B O 1
ATOM 3873 N N . GLY B 1 115 ? -13.664 -13.906 14.383 1 96.06 115 GLY B N 1
ATOM 3874 C CA . GLY B 1 115 ? -12.594 -13.898 15.367 1 96.06 115 GLY B CA 1
ATOM 3875 C C . GLY B 1 115 ? -11.688 -12.688 15.25 1 96.06 115 GLY B C 1
ATOM 3876 O O . GLY B 1 115 ? -10.836 -12.617 14.367 1 96.06 115 GLY B O 1
ATOM 3877 N N . ALA B 1 116 ? -11.812 -11.82 16.219 1 91.19 116 ALA B N 1
ATOM 3878 C CA . ALA B 1 116 ? -11.094 -10.555 16.156 1 91.19 116 ALA B CA 1
ATOM 3879 C C . ALA B 1 116 ? -9.586 -10.781 16.203 1 91.19 116 ALA B C 1
ATOM 3881 O O . ALA B 1 116 ? -8.836 -10.117 15.477 1 91.19 116 ALA B O 1
ATOM 3882 N N . SER B 1 117 ? -9.164 -11.688 16.938 1 91.44 117 SER B N 1
ATOM 3883 C CA . SER B 1 117 ? -7.742 -11.961 17.078 1 91.44 117 SER B CA 1
ATOM 3884 C C . SER B 1 117 ? -7.16 -12.508 15.773 1 91.44 117 SER B C 1
ATOM 3886 O O . SER B 1 117 ? -6.113 -12.047 15.312 1 91.44 117 SER B O 1
ATOM 3888 N N . VAL B 1 118 ? -7.859 -13.445 15.18 1 94.12 118 VAL B N 1
ATOM 3889 C CA . VAL B 1 118 ? -7.391 -14.055 13.938 1 94.12 118 VAL B CA 1
ATOM 3890 C C . VAL B 1 118 ? -7.504 -13.047 12.797 1 94.12 118 VAL B C 1
ATOM 3892 O O . VAL B 1 118 ? -6.668 -13.031 11.891 1 94.12 118 VAL B O 1
ATOM 3895 N N . ALA B 1 119 ? -8.539 -12.234 12.852 1 96 119 ALA B N 1
ATOM 3896 C CA . ALA B 1 119 ? -8.711 -11.203 11.836 1 96 119 ALA B CA 1
ATOM 3897 C C . ALA B 1 119 ? -7.516 -10.25 11.812 1 96 119 ALA B C 1
ATOM 3899 O O . ALA B 1 119 ? -7.117 -9.773 10.75 1 96 119 ALA B O 1
ATOM 3900 N N . LYS B 1 120 ? -6.918 -10.016 12.945 1 94.56 120 LYS B N 1
ATOM 3901 C CA . LYS B 1 120 ? -5.754 -9.141 13.023 1 94.56 120 LYS B CA 1
ATOM 3902 C C . LYS B 1 120 ? -4.551 -9.758 12.312 1 94.56 120 LYS B C 1
ATOM 3904 O O . LYS B 1 120 ? -3.684 -9.039 11.812 1 94.56 120 LYS B O 1
ATOM 3909 N N . ASP B 1 121 ? -4.543 -11.023 12.219 1 95.5 121 ASP B N 1
ATOM 3910 C CA . ASP B 1 121 ? -3.445 -11.734 11.57 1 95.5 121 ASP B CA 1
ATOM 3911 C C . ASP B 1 121 ? -3.539 -11.633 10.047 1 95.5 121 ASP B C 1
ATOM 3913 O O . ASP B 1 121 ? -2.582 -11.945 9.336 1 95.5 121 ASP B O 1
ATOM 3917 N N . SER B 1 122 ? -4.652 -11.211 9.547 1 96.94 122 SER B N 1
ATOM 3918 C CA . SER B 1 122 ? -4.879 -11.195 8.109 1 96.94 122 SER B CA 1
ATOM 3919 C C . SER B 1 122 ? -3.842 -10.328 7.398 1 96.94 122 SER B C 1
ATOM 3921 O O . SER B 1 122 ? -3.379 -10.68 6.309 1 96.94 122 SER B O 1
ATOM 3923 N N . VAL B 1 123 ? -3.443 -9.273 8.016 1 97.38 123 VAL B N 1
ATOM 3924 C CA . VAL B 1 123 ? -2.537 -8.32 7.387 1 97.38 123 VAL B CA 1
ATOM 3925 C C . VAL B 1 123 ? -1.16 -8.953 7.211 1 97.38 123 VAL B C 1
ATOM 3927 O O . VAL B 1 123 ? -0.385 -8.539 6.344 1 97.38 123 VAL B O 1
ATOM 3930 N N . THR B 1 124 ? -0.792 -9.961 8.023 1 97.19 124 THR B N 1
ATOM 3931 C CA . THR B 1 124 ? 0.491 -10.641 7.91 1 97.19 124 THR B CA 1
ATOM 3932 C C . THR B 1 124 ? 0.534 -11.5 6.648 1 97.19 124 THR B C 1
ATOM 3934 O O . THR B 1 124 ? 1.603 -11.961 6.238 1 97.19 124 THR B O 1
ATOM 3937 N N . LYS B 1 125 ? -0.606 -11.672 6.008 1 97.94 125 LYS B N 1
ATOM 3938 C CA . LYS B 1 125 ? -0.708 -12.484 4.801 1 97.94 125 LYS B CA 1
ATOM 3939 C C . LYS B 1 125 ? -0.665 -11.617 3.547 1 97.94 125 LYS B C 1
ATOM 3941 O O . LYS B 1 125 ? -0.981 -12.086 2.451 1 97.94 125 LYS B O 1
ATOM 3946 N N . LEU B 1 126 ? -0.349 -10.367 3.682 1 98.12 126 LEU B N 1
ATOM 3947 C CA . LEU B 1 126 ? -0.374 -9.43 2.566 1 98.12 126 LEU B CA 1
ATOM 3948 C C . LEU B 1 126 ? 1.021 -8.883 2.287 1 98.12 126 LEU B C 1
ATOM 3950 O O . LEU B 1 126 ? 1.846 -8.773 3.199 1 98.12 126 LEU B O 1
ATOM 3954 N N . ALA B 1 127 ? 1.26 -8.555 1.031 1 97.44 127 ALA B N 1
ATOM 3955 C CA . ALA B 1 127 ? 2.52 -7.922 0.646 1 97.44 127 ALA B CA 1
ATOM 3956 C C . ALA B 1 127 ? 2.326 -7 -0.554 1 97.44 127 ALA B C 1
ATOM 3958 O O . ALA B 1 127 ? 1.461 -7.242 -1.398 1 97.44 127 ALA B O 1
ATOM 3959 N N . ASN B 1 128 ? 3.098 -5.953 -0.547 1 96.38 128 ASN B N 1
ATOM 3960 C CA . ASN B 1 128 ? 3.303 -5.211 -1.788 1 96.38 128 ASN B CA 1
ATOM 3961 C C . ASN B 1 128 ? 4.277 -5.93 -2.715 1 96.38 128 ASN B C 1
ATOM 3963 O O . ASN B 1 128 ? 4.957 -6.871 -2.301 1 96.38 128 ASN B O 1
ATOM 3967 N N . ILE B 1 129 ? 4.273 -5.484 -4.012 1 95.81 129 ILE B N 1
ATOM 3968 C CA . ILE B 1 129 ? 5.121 -6.137 -5.004 1 95.81 129 ILE B CA 1
ATOM 3969 C C . ILE B 1 129 ? 5.965 -5.094 -5.734 1 95.81 129 ILE B C 1
ATOM 3971 O O . ILE B 1 129 ? 5.445 -4.066 -6.172 1 95.81 129 ILE B O 1
ATOM 3975 N N . PHE B 1 130 ? 7.262 -5.34 -5.793 1 94.75 130 PHE B N 1
ATOM 3976 C CA . PHE B 1 130 ? 8.148 -4.641 -6.715 1 94.75 130 PHE B CA 1
ATOM 3977 C C . PHE B 1 130 ? 8.383 -5.469 -7.973 1 94.75 130 PHE B C 1
ATOM 3979 O O . PHE B 1 130 ? 8.617 -6.676 -7.895 1 94.75 130 PHE B O 1
ATOM 3986 N N . SER B 1 131 ? 8.273 -4.84 -9.102 1 95.19 131 SER B N 1
ATOM 3987 C CA . SER B 1 131 ? 8.461 -5.578 -10.344 1 95.19 131 SER B CA 1
ATOM 3988 C C . SER B 1 131 ? 9.164 -4.723 -11.398 1 95.19 131 SER B C 1
ATOM 3990 O O . SER B 1 131 ? 8.797 -3.566 -11.609 1 95.19 131 SER B O 1
ATOM 3992 N N . CYS B 1 132 ? 10.172 -5.301 -11.992 1 95.5 132 CYS B N 1
ATOM 3993 C CA . CYS B 1 132 ? 10.867 -4.621 -13.086 1 95.5 132 CYS B CA 1
ATOM 3994 C C . CYS B 1 132 ? 10.07 -4.715 -14.383 1 95.5 132 CYS B C 1
ATOM 3996 O O . CYS B 1 132 ? 9.609 -5.793 -14.75 1 95.5 132 CYS B O 1
ATOM 3998 N N . SER B 1 133 ? 9.969 -3.631 -15.031 1 92.5 133 SER B N 1
ATOM 3999 C CA . SER B 1 133 ? 9.18 -3.594 -16.266 1 92.5 133 SER B CA 1
ATOM 4000 C C . SER B 1 133 ? 9.93 -4.258 -17.422 1 92.5 133 SER B C 1
ATOM 4002 O O . SER B 1 133 ? 9.32 -4.656 -18.406 1 92.5 133 SER B O 1
ATOM 4004 N N . ASN B 1 134 ? 11.172 -4.371 -17.297 1 92.62 134 ASN B N 1
ATOM 4005 C CA . ASN B 1 134 ? 11.977 -4.875 -18.406 1 92.62 134 ASN B CA 1
ATOM 4006 C C . ASN B 1 134 ? 12.242 -6.371 -18.266 1 92.62 134 ASN B C 1
ATOM 4008 O O . ASN B 1 134 ? 11.875 -7.152 -19.141 1 92.62 134 ASN B O 1
ATOM 4012 N N . CYS B 1 135 ? 12.82 -6.754 -17.203 1 93.38 135 CYS B N 1
ATOM 4013 C CA . CYS B 1 135 ? 13.188 -8.156 -17.062 1 93.38 135 CYS B CA 1
ATOM 4014 C C . CYS B 1 135 ? 12.094 -8.938 -16.344 1 93.38 135 CYS B C 1
ATOM 4016 O O . CYS B 1 135 ? 12.18 -10.164 -16.203 1 93.38 135 CYS B O 1
ATOM 4018 N N . GLN B 1 136 ? 11.156 -8.32 -15.711 1 92.31 136 GLN B N 1
ATOM 4019 C CA . GLN B 1 136 ? 9.945 -8.891 -15.133 1 92.31 136 GLN B CA 1
ATOM 4020 C C . GLN B 1 136 ? 10.234 -9.578 -13.805 1 92.31 136 GLN B C 1
ATOM 4022 O O . GLN B 1 136 ? 9.383 -10.297 -13.273 1 92.31 136 GLN B O 1
ATOM 4027 N N . CYS B 1 137 ? 11.445 -9.406 -13.359 1 95 137 CYS B N 1
ATOM 4028 C CA . CYS B 1 137 ? 11.734 -9.914 -12.023 1 95 137 CYS B CA 1
ATOM 4029 C C . CYS B 1 137 ? 10.938 -9.156 -10.969 1 95 137 CYS B C 1
ATOM 4031 O O . CYS B 1 137 ? 10.609 -7.984 -11.156 1 95 137 CYS B O 1
ATOM 4033 N N . TRP B 1 138 ? 10.594 -9.852 -9.953 1 95.25 138 TRP B N 1
ATOM 4034 C CA . TRP B 1 138 ? 9.773 -9.227 -8.922 1 95.25 138 TRP B CA 1
ATOM 4035 C C . TRP B 1 138 ? 10.211 -9.664 -7.531 1 95.25 138 TRP B C 1
ATOM 4037 O O . TRP B 1 138 ? 10.953 -10.633 -7.383 1 95.25 138 TRP B O 1
ATOM 4047 N N . SER B 1 139 ? 9.852 -8.945 -6.523 1 94.5 139 SER B N 1
ATOM 4048 C CA . SER B 1 139 ? 10.062 -9.25 -5.113 1 94.5 139 SER B CA 1
ATOM 4049 C C . SER B 1 139 ? 8.906 -8.742 -4.258 1 94.5 139 SER B C 1
ATOM 4051 O O . SER B 1 139 ? 8.211 -7.797 -4.641 1 94.5 139 SER B O 1
ATOM 4053 N N . PHE B 1 140 ? 8.68 -9.414 -3.141 1 95.5 140 PHE B N 1
ATOM 4054 C CA . PHE B 1 140 ? 7.602 -9.039 -2.238 1 95.5 140 PHE B CA 1
ATOM 4055 C C . PHE B 1 140 ? 8.117 -8.133 -1.123 1 95.5 140 PHE B C 1
ATOM 4057 O O . PHE B 1 140 ? 9.25 -8.289 -0.665 1 95.5 140 PHE B O 1
ATOM 4064 N N . GLN B 1 141 ? 7.336 -7.176 -0.733 1 94.69 141 GLN B N 1
ATOM 4065 C CA . GLN B 1 141 ? 7.473 -6.387 0.488 1 94.69 141 GLN B CA 1
ATOM 4066 C C . GLN B 1 141 ? 6.297 -6.633 1.433 1 94.69 141 GLN B C 1
ATOM 4068 O O . GLN B 1 141 ? 5.289 -5.926 1.369 1 94.69 141 GLN B O 1
ATOM 4073 N N . PRO B 1 142 ? 6.457 -7.648 2.34 1 95.75 142 PRO B N 1
ATOM 4074 C CA . PRO B 1 142 ? 5.371 -7.883 3.295 1 95.75 142 PRO B CA 1
ATOM 4075 C C . PRO B 1 142 ? 5.016 -6.637 4.102 1 95.75 142 PRO B C 1
ATOM 4077 O O . PRO B 1 142 ? 5.875 -5.781 4.332 1 95.75 142 PRO B O 1
ATOM 4080 N N . LEU B 1 143 ? 3.801 -6.52 4.594 1 96.75 143 LEU B N 1
ATOM 4081 C CA . LEU B 1 143 ? 3.332 -5.297 5.234 1 96.75 143 LEU B CA 1
ATOM 4082 C C . LEU B 1 143 ? 3.676 -5.297 6.719 1 96.75 143 LEU B C 1
ATOM 4084 O O . LEU B 1 143 ? 4.301 -4.355 7.215 1 96.75 143 LEU B O 1
ATOM 4088 N N . ILE B 1 144 ? 3.221 -6.301 7.414 1 96.56 144 ILE B N 1
ATOM 4089 C CA . ILE B 1 144 ? 3.324 -6.348 8.867 1 96.56 144 ILE B CA 1
ATOM 4090 C C . ILE B 1 144 ? 3.887 -7.699 9.305 1 96.56 144 ILE B C 1
ATOM 4092 O O . ILE B 1 144 ? 3.615 -8.727 8.672 1 96.56 144 ILE B O 1
ATOM 4096 N N . LYS B 1 145 ? 4.707 -7.688 10.297 1 94.44 145 LYS B N 1
ATOM 4097 C CA . LYS B 1 145 ? 5.215 -8.906 10.93 1 94.44 145 LYS B CA 1
ATOM 4098 C C . LYS B 1 145 ? 4.641 -9.078 12.336 1 94.44 145 LYS B C 1
ATOM 4100 O O . LYS B 1 145 ? 4.484 -8.102 13.07 1 94.44 145 LYS B O 1
ATOM 4105 N N . LYS B 1 146 ? 4.27 -10.25 12.602 1 95.19 146 LYS B N 1
ATOM 4106 C CA . LYS B 1 146 ? 3.795 -10.602 13.938 1 95.19 146 LYS B CA 1
ATOM 4107 C C . LYS B 1 146 ? 4.883 -11.305 14.742 1 95.19 146 LYS B C 1
ATOM 4109 O O . LYS B 1 146 ? 5.527 -12.234 14.25 1 95.19 146 LYS B O 1
ATOM 4114 N N . THR B 1 147 ? 5.188 -10.797 15.883 1 93.19 147 THR B N 1
ATOM 4115 C CA . THR B 1 147 ? 6.102 -11.445 16.812 1 93.19 147 THR B CA 1
ATOM 4116 C C . THR B 1 147 ? 5.363 -11.891 18.078 1 93.19 147 THR B C 1
ATOM 4118 O O . THR B 1 147 ? 4.609 -11.109 18.672 1 93.19 147 THR B O 1
ATOM 4121 N N . THR B 1 148 ? 5.484 -13.117 18.406 1 89.94 148 THR B N 1
ATOM 4122 C CA . THR B 1 148 ? 4.789 -13.656 19.562 1 89.94 148 THR B CA 1
ATOM 4123 C C . THR B 1 148 ? 5.777 -14.016 20.672 1 89.94 148 THR B C 1
ATOM 4125 O O . THR B 1 148 ? 6.762 -14.711 20.422 1 89.94 148 THR B O 1
ATOM 4128 N N . ASN B 1 149 ? 5.773 -13.266 21.688 1 85.88 149 ASN B N 1
ATOM 4129 C CA . ASN B 1 149 ? 6.523 -13.609 22.891 1 85.88 149 ASN B CA 1
ATOM 4130 C C . ASN B 1 149 ? 5.602 -14.102 24 1 85.88 149 ASN B C 1
ATOM 4132 O O . ASN B 1 149 ? 4.883 -13.305 24.609 1 85.88 149 ASN B O 1
ATOM 4136 N N . ASN B 1 150 ? 5.672 -15.266 24.375 1 79.88 150 ASN B N 1
ATOM 4137 C CA . ASN B 1 150 ? 4.836 -15.891 25.406 1 79.88 150 ASN B CA 1
ATOM 4138 C C . ASN B 1 150 ? 3.355 -15.594 25.172 1 79.88 150 ASN B C 1
ATOM 4140 O O . ASN B 1 150 ? 2.828 -15.852 24.094 1 79.88 150 ASN B O 1
ATOM 4144 N N . SER B 1 151 ? 2.729 -14.789 26 1 77.75 151 SER B N 1
ATOM 4145 C CA . SER B 1 151 ? 1.284 -14.586 25.953 1 77.75 151 SER B CA 1
ATOM 4146 C C . SER B 1 151 ? 0.933 -13.281 25.234 1 77.75 151 SER B C 1
ATOM 4148 O O . SER B 1 151 ? -0.244 -12.992 25.016 1 77.75 151 SER B O 1
ATOM 4150 N N . ASN B 1 152 ? 2.01 -12.641 24.688 1 85 152 ASN B N 1
ATOM 4151 C CA . ASN B 1 152 ? 1.715 -11.344 24.078 1 85 152 ASN B CA 1
ATOM 4152 C C . ASN B 1 152 ? 2.158 -11.297 22.625 1 85 152 ASN B C 1
ATOM 4154 O O . ASN B 1 152 ? 3.234 -11.789 22.281 1 85 152 ASN B O 1
ATOM 4158 N N . SER B 1 153 ? 1.221 -10.953 21.734 1 89.56 153 SER B N 1
ATOM 4159 C CA . SER B 1 153 ? 1.546 -10.766 20.328 1 89.56 153 SER B CA 1
ATOM 4160 C C . SER B 1 153 ? 1.711 -9.289 20 1 89.56 153 SER B C 1
ATOM 4162 O O . SER B 1 153 ? 0.964 -8.445 20.5 1 89.56 153 SER B O 1
ATOM 4164 N N . ARG B 1 154 ? 2.803 -9.039 19.328 1 91.31 154 ARG B N 1
ATOM 4165 C CA . ARG B 1 154 ? 3.059 -7.676 18.859 1 91.31 154 ARG B CA 1
ATOM 4166 C C . ARG B 1 154 ? 3.145 -7.621 17.344 1 91.31 154 ARG B C 1
ATOM 4168 O O . ARG B 1 154 ? 3.717 -8.516 16.719 1 91.31 154 ARG B O 1
ATOM 4175 N N . PHE B 1 155 ? 2.486 -6.652 16.75 1 94.12 155 PHE B N 1
ATOM 4176 C CA . PHE B 1 155 ? 2.521 -6.414 15.32 1 94.12 155 PHE B CA 1
ATOM 4177 C C . PHE B 1 155 ? 3.34 -5.172 14.992 1 94.12 155 PHE B C 1
ATOM 4179 O O . PHE B 1 155 ? 3.178 -4.129 15.633 1 94.12 155 PHE B O 1
ATOM 4186 N N . CYS B 1 156 ? 4.277 -5.293 14.031 1 91.88 156 CYS B N 1
ATOM 4187 C CA . CYS B 1 156 ? 5.098 -4.16 13.609 1 91.88 156 CYS B CA 1
ATOM 4188 C C . CYS B 1 156 ? 5.223 -4.105 12.094 1 91.88 156 CYS B C 1
ATOM 4190 O O . CYS B 1 156 ? 5.324 -5.145 11.438 1 91.88 156 CYS B O 1
ATOM 4192 N N . PRO B 1 157 ? 5.145 -2.877 11.586 1 91.69 157 PRO B N 1
ATOM 4193 C CA . PRO B 1 157 ? 5.434 -2.785 10.156 1 91.69 157 PRO B CA 1
ATOM 4194 C C . PRO B 1 157 ? 6.82 -3.318 9.797 1 91.69 157 PRO B C 1
ATOM 4196 O O . PRO B 1 157 ? 7.777 -3.107 10.547 1 91.69 157 PRO B O 1
ATOM 4199 N N . ILE B 1 158 ? 6.922 -4.016 8.75 1 91.5 158 ILE B N 1
ATOM 4200 C CA . ILE B 1 158 ? 8.188 -4.582 8.312 1 91.5 158 ILE B CA 1
ATOM 4201 C C . ILE B 1 158 ? 9.055 -3.494 7.672 1 91.5 158 ILE B C 1
ATOM 4203 O O . ILE B 1 158 ? 8.547 -2.646 6.938 1 91.5 158 ILE B O 1
ATOM 4207 N N . HIS B 1 159 ? 10.336 -3.625 7.941 1 91.94 159 HIS B N 1
ATOM 4208 C CA . HIS B 1 159 ? 11.273 -2.688 7.34 1 91.94 159 HIS B CA 1
ATOM 4209 C C . HIS B 1 159 ? 11.375 -2.902 5.832 1 91.94 159 HIS B C 1
ATOM 4211 O O . HIS B 1 159 ? 11.141 -4.008 5.344 1 91.94 159 HIS B O 1
ATOM 4217 N N . LEU B 1 160 ? 11.688 -1.805 5.172 1 90.81 160 LEU B N 1
ATOM 4218 C CA . LEU B 1 160 ? 11.883 -1.876 3.729 1 90.81 160 LEU B CA 1
ATOM 4219 C C . LEU B 1 160 ? 12.969 -2.881 3.371 1 90.81 160 LEU B C 1
ATOM 4221 O O . LEU B 1 160 ? 14.062 -2.848 3.941 1 90.81 160 LEU B O 1
ATOM 4225 N N . LYS B 1 161 ? 12.586 -3.801 2.436 1 85.44 161 LYS B N 1
ATOM 4226 C CA . LYS B 1 161 ? 13.523 -4.809 1.945 1 85.44 161 LYS B CA 1
ATOM 4227 C C . LYS B 1 161 ? 13.516 -4.863 0.42 1 85.44 161 LYS B C 1
ATOM 4229 O O . LYS B 1 161 ? 12.461 -4.789 -0.208 1 85.44 161 LYS B O 1
ATOM 4234 N N . PHE B 1 162 ? 14.656 -4.918 -0.193 1 79.81 162 PHE B N 1
ATOM 4235 C CA . PHE B 1 162 ? 14.734 -4.941 -1.648 1 79.81 162 PHE B CA 1
ATOM 4236 C C . PHE B 1 162 ? 15.031 -6.348 -2.154 1 79.81 162 PHE B C 1
ATOM 4238 O O . PHE B 1 162 ? 14.852 -6.637 -3.338 1 79.81 162 PHE B O 1
ATOM 4245 N N . ASN B 1 163 ? 15.141 -7.328 -1.391 1 75.12 163 ASN B N 1
ATOM 4246 C CA . ASN B 1 163 ? 15.375 -8.734 -1.696 1 75.12 163 ASN B CA 1
ATOM 4247 C C . ASN B 1 163 ? 16.156 -8.898 -2.998 1 75.12 163 ASN B C 1
ATOM 4249 O O . ASN B 1 163 ? 15.766 -9.695 -3.859 1 75.12 163 ASN B O 1
ATOM 4253 N N . SER B 1 164 ? 17.109 -8.141 -3.375 1 80.25 164 SER B N 1
ATOM 4254 C CA . SER B 1 164 ? 18.094 -8.25 -4.449 1 80.25 164 SER B CA 1
ATOM 4255 C C . SER B 1 164 ? 17.547 -7.664 -5.75 1 80.25 164 SER B C 1
ATOM 4257 O O . SER B 1 164 ? 18.219 -7.703 -6.781 1 80.25 164 SER B O 1
ATOM 4259 N N . LEU B 1 165 ? 16.359 -7.262 -5.719 1 90.5 165 LEU B N 1
ATOM 4260 C CA . LEU B 1 165 ? 15.781 -6.727 -6.949 1 90.5 165 LEU B CA 1
ATOM 4261 C C . LEU B 1 165 ? 16.25 -5.297 -7.191 1 90.5 165 LEU B C 1
ATOM 4263 O O . LEU B 1 165 ? 16.406 -4.875 -8.336 1 90.5 165 LEU B O 1
ATOM 4267 N N . ILE B 1 166 ? 16.422 -4.605 -6.129 1 90.75 166 ILE B N 1
ATOM 4268 C CA . ILE B 1 166 ? 16.594 -3.164 -6.27 1 90.75 166 ILE B CA 1
ATOM 4269 C C . ILE B 1 166 ? 18.047 -2.789 -5.945 1 90.75 166 ILE B C 1
ATOM 4271 O O . ILE B 1 166 ? 18.594 -3.232 -4.934 1 90.75 166 ILE B O 1
ATOM 4275 N N . ASN B 1 167 ? 18.609 -2.059 -6.805 1 89.69 167 ASN B N 1
ATOM 4276 C CA . ASN B 1 167 ? 19.906 -1.405 -6.641 1 89.69 167 ASN B CA 1
ATOM 4277 C C . ASN B 1 167 ? 19.797 0.107 -6.809 1 89.69 167 ASN B C 1
ATOM 4279 O O . ASN B 1 167 ? 18.688 0.642 -6.949 1 89.69 167 ASN B O 1
ATOM 4283 N N . LEU B 1 168 ? 20.891 0.793 -6.547 1 88.06 168 LEU B N 1
ATOM 4284 C CA . LEU B 1 168 ? 20.891 2.242 -6.711 1 88.06 168 LEU B CA 1
ATOM 4285 C C . LEU B 1 168 ? 21.922 2.682 -7.738 1 88.06 168 LEU B C 1
ATOM 4287 O O . LEU B 1 168 ? 23 2.086 -7.836 1 88.06 168 LEU B O 1
ATOM 4291 N N . LYS B 1 169 ? 21.531 3.6 -8.469 1 86 169 LYS B N 1
ATOM 4292 C CA . LYS B 1 169 ? 22.453 4.281 -9.375 1 86 169 LYS B CA 1
ATOM 4293 C C . LYS B 1 169 ? 22.469 5.785 -9.102 1 86 169 LYS B C 1
ATOM 4295 O O . LYS B 1 169 ? 21.422 6.402 -8.922 1 86 169 LYS B O 1
ATOM 4300 N N . GLU B 1 170 ? 23.656 6.254 -8.953 1 83.06 170 GLU B N 1
ATOM 4301 C CA . GLU B 1 170 ? 23.781 7.688 -8.719 1 83.06 170 GLU B CA 1
ATOM 4302 C C . GLU B 1 170 ? 23.781 8.469 -10.031 1 83.06 170 GLU B C 1
ATOM 4304 O O . GLU B 1 170 ? 24.547 8.172 -10.938 1 83.06 170 GLU B O 1
ATOM 4309 N N . GLU B 1 171 ? 22.828 9.234 -10.18 1 76 171 GLU B N 1
ATOM 4310 C CA . GLU B 1 171 ? 22.75 10.164 -11.305 1 76 171 GLU B CA 1
ATOM 4311 C C . GLU B 1 171 ? 22.516 11.594 -10.828 1 76 171 GLU B C 1
ATOM 4313 O O . GLU B 1 171 ? 21.516 11.875 -10.156 1 76 171 GLU B O 1
ATOM 4318 N N . ASN B 1 172 ? 23.344 12.633 -11.227 1 70.06 172 ASN B N 1
ATOM 4319 C CA . ASN B 1 172 ? 23.234 14.047 -10.867 1 70.06 172 ASN B CA 1
ATOM 4320 C C . ASN B 1 172 ? 23.094 14.234 -9.359 1 70.06 172 ASN B C 1
ATOM 4322 O O . ASN B 1 172 ? 22.188 14.938 -8.906 1 70.06 172 ASN B O 1
ATOM 4326 N N . LYS B 1 173 ? 23.797 13.438 -8.617 1 69.62 173 LYS B N 1
ATOM 4327 C CA . LYS B 1 173 ? 23.891 13.57 -7.164 1 69.62 173 LYS B CA 1
ATOM 4328 C C . LYS B 1 173 ? 22.641 13.031 -6.48 1 69.62 173 LYS B C 1
ATOM 4330 O O . LYS B 1 173 ? 22.391 13.328 -5.309 1 69.62 173 LYS B O 1
ATOM 4335 N N . ILE B 1 174 ? 21.797 12.375 -7.32 1 74.69 174 ILE B N 1
ATOM 4336 C CA . ILE B 1 174 ? 20.625 11.734 -6.723 1 74.69 174 ILE B CA 1
ATOM 4337 C C . ILE B 1 174 ? 20.703 10.227 -6.934 1 74.69 174 ILE B C 1
ATOM 4339 O O . ILE B 1 174 ? 21.062 9.766 -8.023 1 74.69 174 ILE B O 1
ATOM 4343 N N . LYS B 1 175 ? 20.438 9.578 -5.973 1 82.69 175 LYS B N 1
ATOM 4344 C CA . LYS B 1 175 ? 20.406 8.117 -6.066 1 82.69 175 LYS B CA 1
ATOM 4345 C C . LYS B 1 175 ? 19.016 7.621 -6.441 1 82.69 175 LYS B C 1
ATOM 4347 O O . LYS B 1 175 ? 18.047 7.918 -5.754 1 82.69 175 LYS B O 1
ATOM 4352 N N . GLU B 1 176 ? 18.984 6.977 -7.59 1 87.88 176 GLU B N 1
ATOM 4353 C CA . GLU B 1 176 ? 17.719 6.461 -8.086 1 87.88 176 GLU B CA 1
ATOM 4354 C C . GLU B 1 176 ? 17.703 4.938 -8.07 1 87.88 176 GLU B C 1
ATOM 4356 O O . GLU B 1 176 ? 18.719 4.293 -8.328 1 87.88 176 GLU B O 1
ATOM 4361 N N . PRO B 1 177 ? 16.594 4.406 -7.777 1 90.88 177 PRO B N 1
ATOM 4362 C CA . PRO B 1 177 ? 16.5 2.945 -7.793 1 90.88 177 PRO B CA 1
ATOM 4363 C C . PRO B 1 177 ? 16.562 2.365 -9.203 1 90.88 177 PRO B C 1
ATOM 4365 O O . PRO B 1 177 ? 16 2.934 -10.141 1 90.88 177 PRO B O 1
ATOM 4368 N N . ILE B 1 178 ? 17.266 1.3 -9.352 1 92.44 178 ILE B N 1
ATOM 4369 C CA . ILE B 1 178 ? 17.359 0.564 -10.609 1 92.44 178 ILE B CA 1
ATOM 4370 C C . ILE B 1 178 ? 17.25 -0.935 -10.336 1 92.44 178 ILE B C 1
ATOM 4372 O O . ILE B 1 178 ? 17.469 -1.385 -9.211 1 92.44 178 ILE B O 1
ATOM 4376 N N . CYS B 1 179 ? 16.875 -1.66 -11.367 1 94.31 179 CYS B N 1
ATOM 4377 C CA . CYS B 1 179 ? 16.812 -3.113 -11.25 1 94.31 179 CYS B CA 1
ATOM 4378 C C . CYS B 1 179 ? 18.219 -3.705 -11.133 1 94.31 179 CYS B C 1
ATOM 4380 O O . CYS B 1 179 ? 19.094 -3.385 -11.93 1 94.31 179 CYS B O 1
ATOM 4382 N N . SER B 1 180 ? 18.422 -4.578 -10.219 1 91.88 180 SER B N 1
ATOM 4383 C CA . SER B 1 180 ? 19.719 -5.211 -9.992 1 91.88 180 SER B CA 1
ATOM 4384 C C . SER B 1 180 ? 20.062 -6.176 -11.125 1 91.88 180 SER B C 1
ATOM 4386 O O . SER B 1 180 ? 21.234 -6.48 -11.352 1 91.88 180 SER B O 1
ATOM 4388 N N . PHE B 1 181 ? 19.094 -6.637 -11.773 1 93.12 181 PHE B N 1
ATOM 4389 C CA . PHE B 1 181 ? 19.297 -7.66 -12.797 1 93.12 181 PHE B CA 1
ATOM 4390 C C . PHE B 1 181 ? 19.578 -7.023 -14.148 1 93.12 181 PHE B C 1
ATOM 4392 O O . PHE B 1 181 ? 20.516 -7.434 -14.844 1 93.12 181 PHE B O 1
ATOM 4399 N N . CYS B 1 182 ? 18.797 -6.004 -14.523 1 93.56 182 CYS B N 1
ATOM 4400 C CA . CYS B 1 182 ? 18.922 -5.52 -15.898 1 93.56 182 CYS B CA 1
ATOM 4401 C C . CYS B 1 182 ? 19.266 -4.035 -15.922 1 93.56 182 CYS B C 1
ATOM 4403 O O . CYS B 1 182 ? 19.453 -3.457 -17 1 93.56 182 CYS B O 1
ATOM 4405 N N . GLY B 1 183 ? 19.219 -3.391 -14.797 1 91.81 183 GLY B N 1
ATOM 4406 C CA . GLY B 1 183 ? 19.641 -2 -14.719 1 91.81 183 GLY B CA 1
ATOM 4407 C C . GLY B 1 183 ? 18.547 -1.023 -15.086 1 91.81 183 GLY B C 1
ATOM 4408 O O . GLY B 1 183 ? 18.75 0.19 -15.086 1 91.81 183 GLY B O 1
ATOM 4409 N N . CYS B 1 184 ? 17.438 -1.531 -15.312 1 92.12 184 CYS B N 1
ATOM 4410 C CA . CYS B 1 184 ? 16.328 -0.689 -15.719 1 92.12 184 CYS B CA 1
ATOM 4411 C C . CYS B 1 184 ? 15.852 0.184 -14.562 1 92.12 184 CYS B C 1
ATOM 4413 O O . CYS B 1 184 ? 15.828 -0.26 -13.414 1 92.12 184 CYS B O 1
ATOM 4415 N N . LYS B 1 185 ? 15.406 1.425 -14.922 1 91 185 LYS B N 1
ATOM 4416 C CA . LYS B 1 185 ? 14.906 2.357 -13.914 1 91 185 LYS B CA 1
ATOM 4417 C C . LYS B 1 185 ? 13.422 2.145 -13.648 1 91 185 LYS B C 1
ATOM 4419 O O . LYS B 1 185 ? 12.906 2.555 -12.609 1 91 185 LYS B O 1
ATOM 4424 N N . ALA B 1 186 ? 12.781 1.536 -14.5 1 93 186 ALA B N 1
ATOM 4425 C CA . ALA B 1 186 ? 11.336 1.368 -14.414 1 93 186 ALA B CA 1
ATOM 4426 C C . ALA B 1 186 ? 10.977 0.184 -13.523 1 93 186 ALA B C 1
ATOM 4428 O O . ALA B 1 186 ? 10.656 -0.9 -14.016 1 93 186 ALA B O 1
ATOM 4429 N N . ILE B 1 187 ? 10.992 0.446 -12.258 1 93.94 187 ILE B N 1
ATOM 4430 C CA . ILE B 1 187 ? 10.539 -0.534 -11.273 1 93.94 187 ILE B CA 1
ATOM 4431 C C . ILE B 1 187 ? 9.141 -0.159 -10.781 1 93.94 187 ILE B C 1
ATOM 4433 O O . ILE B 1 187 ? 8.953 0.908 -10.195 1 93.94 187 ILE B O 1
ATOM 4437 N N . HIS B 1 188 ? 8.25 -1.042 -11.039 1 93.56 188 HIS B N 1
ATOM 4438 C CA . HIS B 1 188 ? 6.867 -0.8 -10.633 1 93.56 188 HIS B CA 1
ATOM 4439 C C . HIS B 1 188 ? 6.629 -1.248 -9.195 1 93.56 188 HIS B C 1
ATOM 4441 O O . HIS B 1 188 ? 7.254 -2.203 -8.727 1 93.56 188 HIS B O 1
ATOM 4447 N N . PHE B 1 189 ? 5.82 -0.441 -8.617 1 92.44 189 PHE B N 1
ATOM 4448 C CA . PHE B 1 189 ? 5.375 -0.733 -7.258 1 92.44 189 PHE B CA 1
ATOM 4449 C C . PHE B 1 189 ? 3.873 -0.988 -7.219 1 92.44 189 PHE B C 1
ATOM 4451 O O . PHE B 1 189 ? 3.08 -0.109 -7.566 1 92.44 189 PHE B O 1
ATOM 4458 N N . GLY B 1 190 ? 3.465 -2.223 -6.785 1 94.5 190 GLY B N 1
ATOM 4459 C CA . GLY B 1 190 ? 2.059 -2.594 -6.754 1 94.5 190 GLY B CA 1
ATOM 4460 C C . GLY B 1 190 ? 1.653 -3.291 -5.469 1 94.5 190 GLY B C 1
ATOM 4461 O O . GLY B 1 190 ? 2.471 -3.453 -4.559 1 94.5 190 GLY B O 1
ATOM 4462 N N . GLY B 1 191 ? 0.272 -3.717 -5.387 1 96.56 191 GLY B N 1
ATOM 4463 C CA . GLY B 1 191 ? -0.302 -4.359 -4.215 1 96.56 191 GLY B CA 1
ATOM 4464 C C . GLY B 1 191 ? -1.156 -3.426 -3.379 1 96.56 191 GLY B C 1
ATOM 4465 O O . GLY B 1 191 ? -1.555 -2.355 -3.846 1 96.56 191 GLY B O 1
ATOM 4466 N N . PRO B 1 192 ? -1.386 -3.855 -2.121 1 97.44 192 PRO B N 1
ATOM 4467 C CA . PRO B 1 192 ? -0.983 -5.152 -1.577 1 97.44 192 PRO B CA 1
ATOM 4468 C C . PRO B 1 192 ? -1.787 -6.312 -2.162 1 97.44 192 PRO B C 1
ATOM 4470 O O . PRO B 1 192 ? -2.895 -6.109 -2.666 1 97.44 192 PRO B O 1
ATOM 4473 N N . ILE B 1 193 ? -1.199 -7.539 -2.164 1 98.44 193 ILE B N 1
ATOM 4474 C CA . ILE B 1 193 ? -1.902 -8.742 -2.602 1 98.44 193 ILE B CA 1
ATOM 4475 C C . ILE B 1 193 ? -1.814 -9.812 -1.519 1 98.44 193 ILE B C 1
ATOM 4477 O O . ILE B 1 193 ? -1 -9.711 -0.599 1 98.44 193 ILE B O 1
ATOM 4481 N N . TYR B 1 194 ? -2.713 -10.781 -1.562 1 98.69 194 TYR B N 1
ATOM 4482 C CA . TYR B 1 194 ? -2.734 -11.93 -0.669 1 98.69 194 TYR B CA 1
ATOM 4483 C C . TYR B 1 194 ? -1.612 -12.906 -1.008 1 98.69 194 TYR B C 1
ATOM 4485 O O . TYR B 1 194 ? -1.563 -13.445 -2.117 1 98.69 194 TYR B O 1
ATOM 4493 N N . ILE B 1 195 ? -0.651 -13.18 -0.107 1 98.06 195 ILE B N 1
ATOM 4494 C CA . ILE B 1 195 ? 0.51 -13.969 -0.498 1 98.06 195 ILE B CA 1
ATOM 4495 C C . ILE B 1 195 ? 0.481 -15.32 0.219 1 98.06 195 ILE B C 1
ATOM 4497 O O . ILE B 1 195 ? 1.338 -16.172 -0.019 1 98.06 195 ILE B O 1
ATOM 4501 N N . ALA B 1 196 ? -0.45 -15.562 1.117 1 98 196 ALA B N 1
ATOM 4502 C CA . ALA B 1 196 ? -0.634 -16.859 1.747 1 98 196 ALA B CA 1
ATOM 4503 C C . ALA B 1 196 ? -1.256 -17.859 0.772 1 98 196 ALA B C 1
ATOM 4505 O O . ALA B 1 196 ? -1.656 -17.484 -0.333 1 98 196 ALA B O 1
ATOM 4506 N N . PRO B 1 197 ? -1.29 -19.172 1.148 1 98.25 197 PRO B N 1
ATOM 4507 C CA . PRO B 1 197 ? -1.864 -20.172 0.26 1 98.25 197 PRO B CA 1
ATOM 4508 C C . PRO B 1 197 ? -3.307 -19.875 -0.132 1 98.25 197 PRO B C 1
ATOM 4510 O O . PRO B 1 197 ? -4.09 -19.391 0.698 1 98.25 197 PRO B O 1
ATOM 4513 N N . ILE B 1 198 ? -3.594 -20.156 -1.359 1 98.38 198 ILE B N 1
ATOM 4514 C CA . ILE B 1 198 ? -4.902 -19.75 -1.859 1 98.38 198 ILE B CA 1
ATOM 4515 C C . ILE B 1 198 ? -5.773 -20.984 -2.09 1 98.38 198 ILE B C 1
ATOM 4517 O O . ILE B 1 198 ? -6.918 -20.859 -2.537 1 98.38 198 ILE B O 1
ATOM 4521 N N . HIS B 1 199 ? -5.258 -22.203 -1.804 1 98.06 199 HIS B N 1
ATOM 4522 C CA . HIS B 1 199 ? -5.984 -23.469 -1.916 1 98.06 199 HIS B CA 1
ATOM 4523 C C . HIS B 1 199 ? -5.879 -24.281 -0.631 1 98.06 199 HIS B C 1
ATOM 4525 O O . HIS B 1 199 ? -4.84 -24.266 0.031 1 98.06 199 HIS B O 1
ATOM 4531 N N . ASP B 1 200 ? -6.922 -24.891 -0.316 1 97.75 200 ASP B N 1
ATOM 4532 C CA . ASP B 1 200 ? -6.895 -25.984 0.655 1 97.75 200 ASP B CA 1
ATOM 4533 C C . ASP B 1 200 ? -6.715 -27.328 -0.039 1 97.75 200 ASP B C 1
ATOM 4535 O O . ASP B 1 200 ? -7.691 -27.938 -0.501 1 97.75 200 ASP B O 1
ATOM 4539 N N . LYS B 1 201 ? -5.531 -27.859 0.036 1 97 201 LYS B N 1
ATOM 4540 C CA . LYS B 1 201 ? -5.188 -29.047 -0.73 1 97 201 LYS B CA 1
ATOM 4541 C C . LYS B 1 201 ? -6.004 -30.25 -0.264 1 97 201 LYS B C 1
ATOM 4543 O O . LYS B 1 201 ? -6.34 -31.125 -1.063 1 97 201 LYS B O 1
ATOM 4548 N N . ILE B 1 202 ? -6.246 -30.297 0.998 1 96.88 202 ILE B N 1
ATOM 4549 C CA . ILE B 1 202 ? -7.035 -31.406 1.534 1 96.88 202 ILE B CA 1
ATOM 4550 C C . ILE B 1 202 ? -8.438 -31.375 0.933 1 96.88 202 ILE B C 1
ATOM 4552 O O . ILE B 1 202 ? -8.938 -32.406 0.46 1 96.88 202 ILE B O 1
ATOM 4556 N N . PHE B 1 203 ? -8.984 -30.25 0.944 1 95.81 203 PHE B N 1
ATOM 4557 C CA . PHE B 1 203 ? -10.312 -30.094 0.369 1 95.81 203 PHE B CA 1
ATOM 4558 C C . PHE B 1 203 ? -10.312 -30.453 -1.113 1 95.81 203 PHE B C 1
ATOM 4560 O O . PHE B 1 203 ? -11.203 -31.156 -1.588 1 95.81 203 PHE B O 1
ATOM 4567 N N . VAL B 1 204 ? -9.336 -29.938 -1.855 1 96.12 204 VAL B N 1
ATOM 4568 C CA . VAL B 1 204 ? -9.25 -30.156 -3.297 1 96.12 204 VAL B CA 1
ATOM 4569 C C . VAL B 1 204 ? -9.094 -31.641 -3.588 1 96.12 204 VAL B C 1
ATOM 4571 O O . VAL B 1 204 ? -9.719 -32.156 -4.508 1 96.12 204 VAL B O 1
ATOM 4574 N N . LYS B 1 205 ? -8.312 -32.312 -2.836 1 95.94 205 LYS B N 1
ATOM 4575 C CA . LYS B 1 205 ? -8.109 -33.75 -3.006 1 95.94 205 LYS B CA 1
ATOM 4576 C C . LYS B 1 205 ? -9.414 -34.5 -2.789 1 95.94 205 LYS B C 1
ATOM 4578 O O . LYS B 1 205 ? -9.75 -35.406 -3.564 1 95.94 205 LYS B O 1
ATOM 4583 N N . LYS B 1 206 ? -10.078 -34.156 -1.74 1 94.94 206 LYS B N 1
ATOM 4584 C CA . LYS B 1 206 ? -11.352 -34.781 -1.446 1 94.94 206 LYS B CA 1
ATOM 4585 C C . LYS B 1 206 ? -12.359 -34.562 -2.57 1 94.94 206 LYS B C 1
ATOM 4587 O O . LYS B 1 206 ? -13.109 -35.469 -2.934 1 94.94 206 LYS B O 1
ATOM 4592 N N . MET B 1 207 ? -12.344 -33.344 -3.018 1 91.69 207 MET B N 1
ATOM 4593 C CA . MET B 1 207 ? -13.242 -33.031 -4.121 1 91.69 207 MET B CA 1
ATOM 4594 C C . MET B 1 207 ? -12.922 -33.844 -5.355 1 91.69 207 MET B C 1
ATOM 4596 O O . MET B 1 207 ? -13.82 -34.344 -6.031 1 91.69 207 MET B O 1
ATOM 4600 N N . LEU B 1 208 ? -11.703 -34 -5.707 1 90.38 208 LEU B N 1
ATOM 4601 C CA . LEU B 1 208 ? -11.258 -34.75 -6.863 1 90.38 208 LEU B CA 1
ATOM 4602 C C . LEU B 1 208 ? -11.641 -36.219 -6.727 1 90.38 208 LEU B C 1
ATOM 4604 O O . LEU B 1 208 ? -12.094 -36.844 -7.691 1 90.38 208 LEU B O 1
ATOM 4608 N N . GLU B 1 209 ? -11.461 -36.781 -5.555 1 91.12 209 GLU B N 1
ATOM 4609 C CA . GLU B 1 209 ? -11.812 -38.156 -5.297 1 91.12 209 GLU B CA 1
ATOM 4610 C C . GLU B 1 209 ? -13.312 -38.406 -5.461 1 91.12 209 GLU B C 1
ATOM 4612 O O . GLU B 1 209 ? -13.742 -39.406 -6 1 91.12 209 GLU B O 1
ATOM 4617 N N . SER B 1 210 ? -14.016 -37.438 -5.012 1 88.56 210 SER B N 1
ATOM 4618 C CA . SER B 1 210 ? -15.469 -37.531 -5.125 1 88.56 210 SER B CA 1
ATOM 4619 C C . SER B 1 210 ? -15.914 -37.469 -6.582 1 88.56 210 SER B C 1
ATOM 4621 O O . SER B 1 210 ? -16.891 -38.125 -6.961 1 88.56 210 SER B O 1
ATOM 4623 N N . LEU B 1 211 ? -15.281 -36.625 -7.344 1 85.12 211 LEU B N 1
ATOM 4624 C CA . LEU B 1 211 ? -15.617 -36.5 -8.758 1 85.12 211 LEU B CA 1
ATOM 4625 C C . LEU B 1 211 ? -15.258 -37.75 -9.531 1 85.12 211 LEU B C 1
ATOM 4627 O O . LEU B 1 211 ? -15.984 -38.156 -10.445 1 85.12 211 LEU B O 1
ATOM 4631 N N . LYS B 1 212 ? -14.234 -38.344 -9.188 1 80.81 212 LYS B N 1
ATOM 4632 C CA . LYS B 1 212 ? -13.789 -39.562 -9.875 1 80.81 212 LYS B CA 1
ATOM 4633 C C . LYS B 1 212 ? -14.719 -40.75 -9.578 1 80.81 212 LYS B C 1
ATOM 4635 O O . LYS B 1 212 ? -14.898 -41.625 -10.414 1 80.81 212 LYS B O 1
ATOM 4640 N N . LYS B 1 213 ? -15.242 -40.781 -8.453 1 78.44 213 LYS B N 1
ATOM 4641 C CA . LYS B 1 213 ? -16.156 -41.844 -8.07 1 78.44 213 LYS B CA 1
ATOM 4642 C C . LYS B 1 213 ? -17.5 -41.719 -8.766 1 78.44 213 LYS B C 1
ATOM 4644 O O . LYS B 1 213 ? -18.172 -42.688 -9.031 1 78.44 213 LYS B O 1
ATOM 4649 N N . GLU B 1 214 ? -17.875 -40.469 -8.875 1 69.19 214 GLU B N 1
ATOM 4650 C CA . GLU B 1 214 ? -19.188 -40.25 -9.461 1 69.19 214 GLU B CA 1
ATOM 4651 C C . GLU B 1 214 ? -19.172 -40.531 -10.969 1 69.19 214 GLU B C 1
ATOM 4653 O O . GLU B 1 214 ? -18.578 -39.75 -11.727 1 69.19 214 GLU B O 1
ATOM 4658 N N . ASN B 1 215 ? -18.719 -41.656 -11.484 1 57.88 215 ASN B N 1
ATOM 4659 C CA . ASN B 1 215 ? -18.609 -42.188 -12.844 1 57.88 215 ASN B CA 1
ATOM 4660 C C . ASN B 1 215 ? -19.594 -41.5 -13.789 1 57.88 215 ASN B C 1
ATOM 4662 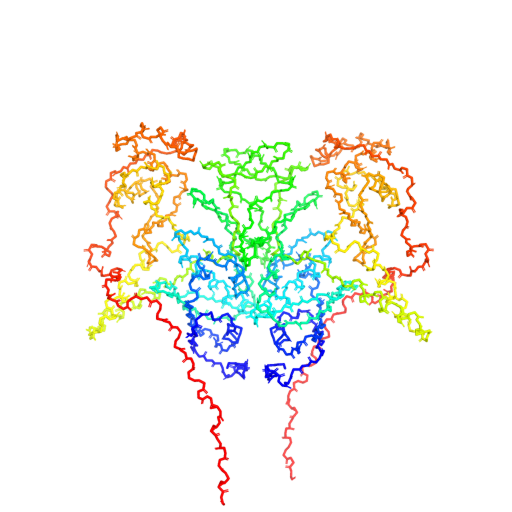O O . ASN B 1 215 ? -19.5 -41.656 -15.008 1 57.88 215 ASN B O 1
ATOM 4666 N N . ASN B 1 216 ? -20.766 -41.188 -13.445 1 51.88 216 ASN B N 1
ATOM 4667 C CA . ASN B 1 216 ? -21.766 -40.75 -14.422 1 51.88 216 ASN B CA 1
ATOM 4668 C C . ASN B 1 216 ? -21.438 -39.375 -14.977 1 51.88 216 ASN B C 1
ATOM 4670 O O . ASN B 1 216 ? -22.312 -38.531 -15.117 1 51.88 216 ASN B O 1
ATOM 4674 N N . PHE B 1 217 ? -20.25 -39.125 -14.984 1 51.53 217 PHE B N 1
ATOM 4675 C CA . PHE B 1 217 ? -19.734 -37.812 -15.375 1 51.53 217 PHE B CA 1
ATOM 4676 C C . PHE B 1 217 ? -19.984 -37.562 -16.859 1 51.53 217 PHE B C 1
ATOM 4678 O O . PHE B 1 217 ? -19.094 -37.75 -17.688 1 51.53 217 PHE B O 1
ATOM 4685 N N . SER B 1 218 ? -21.047 -37.969 -17.328 1 48.47 218 SER B N 1
ATOM 4686 C CA . SER B 1 218 ? -21.359 -37.719 -18.734 1 48.47 218 SER B CA 1
ATOM 4687 C C . SER B 1 218 ? -20.984 -36.281 -19.109 1 48.47 218 SER B C 1
ATOM 4689 O O . SER B 1 218 ? -21.047 -35.906 -20.297 1 48.47 218 SER B O 1
ATOM 4691 N N . PHE B 1 219 ? -20.781 -35.344 -18.234 1 55.47 219 PHE B N 1
ATOM 4692 C CA . PHE B 1 219 ? -20.812 -33.969 -18.75 1 55.47 219 PHE B CA 1
ATOM 4693 C C . PHE B 1 219 ? -19.406 -33.469 -18.984 1 55.47 219 PHE B C 1
ATOM 4695 O O . PHE B 1 219 ? -18.5 -33.688 -18.172 1 55.47 219 PHE B O 1
ATOM 4702 N N . GLY B 1 220 ? -18.953 -33.25 -20.328 1 59.56 220 GLY B N 1
ATOM 4703 C CA . GLY B 1 220 ? -17.781 -32.562 -20.859 1 59.56 220 GLY B CA 1
ATOM 4704 C C . GLY B 1 220 ? -17.172 -31.594 -19.859 1 59.56 220 GLY B C 1
ATOM 4705 O O . GLY B 1 220 ? -15.945 -31.531 -19.719 1 59.56 220 GLY B O 1
ATOM 4706 N N . THR B 1 221 ? -17.891 -31.172 -19.016 1 73.44 221 THR B N 1
ATOM 4707 C CA . THR B 1 221 ? -17.469 -30.172 -18.047 1 73.44 221 THR B CA 1
ATOM 4708 C C . THR B 1 221 ? -16.734 -30.812 -16.875 1 73.44 221 THR B C 1
ATOM 4710 O O . THR B 1 221 ? -15.844 -30.203 -16.281 1 73.44 221 THR B O 1
ATOM 4713 N N . ILE B 1 222 ? -16.891 -32.125 -16.703 1 78.75 222 ILE B N 1
ATOM 4714 C CA . ILE B 1 222 ? -16.281 -32.812 -15.562 1 78.75 222 ILE B CA 1
ATOM 4715 C C . ILE B 1 222 ? -14.805 -33.062 -15.844 1 78.75 222 ILE B C 1
ATOM 4717 O O . ILE B 1 222 ? -13.969 -32.938 -14.945 1 78.75 222 ILE B O 1
ATOM 4721 N N . LYS B 1 223 ? -14.531 -33.531 -17.094 1 81.25 223 LYS B N 1
ATOM 4722 C CA . LYS B 1 223 ? -13.141 -33.75 -17.453 1 81.25 223 LYS B CA 1
ATOM 4723 C C . LYS B 1 223 ? -12.305 -32.5 -17.25 1 81.25 223 LYS B C 1
ATOM 4725 O O . LYS B 1 223 ? -11.18 -32.562 -16.75 1 81.25 223 LYS B O 1
ATOM 4730 N N . ARG B 1 224 ? -12.922 -31.453 -17.609 1 83.81 224 ARG B N 1
ATOM 4731 C CA . ARG B 1 224 ? -12.227 -30.172 -17.453 1 83.81 224 ARG B CA 1
ATOM 4732 C C . ARG B 1 224 ? -12.016 -29.844 -15.984 1 83.81 224 ARG B C 1
ATOM 4734 O O . ARG B 1 224 ? -10.945 -29.359 -15.602 1 83.81 224 ARG B O 1
ATOM 4741 N N . LEU B 1 225 ? -13.008 -30.094 -15.281 1 86.69 225 LEU B N 1
ATOM 4742 C CA . LEU B 1 225 ? -12.938 -29.797 -13.852 1 86.69 225 LEU B CA 1
ATOM 4743 C C . LEU B 1 225 ? -11.875 -30.656 -13.172 1 86.69 225 LEU B C 1
ATOM 4745 O O . LEU B 1 225 ? -11.102 -30.172 -12.344 1 86.69 225 LEU B O 1
ATOM 4749 N N . VAL B 1 226 ? -11.844 -31.906 -13.562 1 88.12 226 VAL B N 1
ATOM 4750 C CA . VAL B 1 226 ? -10.844 -32.812 -13.023 1 88.12 226 VAL B CA 1
ATOM 4751 C C . VAL B 1 226 ? -9.445 -32.344 -13.406 1 88.12 226 VAL B C 1
ATOM 4753 O O . VAL B 1 226 ? -8.516 -32.375 -12.586 1 88.12 226 VAL B O 1
ATOM 4756 N N . GLY B 1 227 ? -9.336 -31.906 -14.609 1 89.06 227 GLY B N 1
ATOM 4757 C CA . GLY B 1 227 ? -8.062 -31.375 -15.07 1 89.06 227 GLY B CA 1
ATOM 4758 C C . GLY B 1 227 ? -7.578 -30.188 -14.25 1 89.06 227 GLY B C 1
ATOM 4759 O O . GLY B 1 227 ? -6.438 -30.172 -13.789 1 89.06 227 GLY B O 1
ATOM 4760 N N . VAL B 1 228 ? -8.477 -29.266 -14.055 1 91.44 228 VAL B N 1
ATOM 4761 C CA . VAL B 1 228 ? -8.125 -28.047 -13.336 1 91.44 228 VAL B CA 1
ATOM 4762 C C . VAL B 1 228 ? -7.766 -28.391 -11.891 1 91.44 228 VAL B C 1
ATOM 4764 O O . VAL B 1 228 ? -6.762 -27.906 -11.359 1 91.44 228 VAL B O 1
ATOM 4767 N N . LEU B 1 229 ? -8.562 -29.234 -11.266 1 93.69 229 LEU B N 1
ATOM 4768 C CA . LEU B 1 229 ? -8.328 -29.594 -9.875 1 93.69 229 LEU B CA 1
ATOM 4769 C C . LEU B 1 229 ? -7.031 -30.375 -9.719 1 93.69 229 LEU B C 1
ATOM 4771 O O . LEU B 1 229 ? -6.32 -30.219 -8.727 1 93.69 229 LEU B O 1
ATOM 4775 N N . THR B 1 230 ? -6.715 -31.188 -10.68 1 93.81 230 THR B N 1
ATOM 4776 C CA . THR B 1 230 ? -5.461 -31.938 -10.656 1 93.81 230 THR B CA 1
ATOM 4777 C C . THR B 1 230 ? -4.266 -30.984 -10.742 1 93.81 230 THR B C 1
ATOM 4779 O O . THR B 1 230 ? -3.285 -31.156 -10.016 1 93.81 230 THR B O 1
ATOM 4782 N N . LEU B 1 231 ? -4.371 -30.031 -11.586 1 94.19 231 LEU B N 1
ATOM 4783 C CA . LEU B 1 231 ? -3.307 -29.031 -11.703 1 94.19 231 LEU B CA 1
ATOM 4784 C C . LEU B 1 231 ? -3.129 -28.266 -10.398 1 94.19 231 LEU B C 1
ATOM 4786 O O . LEU B 1 231 ? -2 -28.016 -9.969 1 94.19 231 LEU B O 1
ATOM 4790 N N . VAL B 1 232 ? -4.242 -27.906 -9.797 1 96.38 232 VAL B N 1
ATOM 4791 C CA . VAL B 1 232 ? -4.223 -27.172 -8.539 1 96.38 232 VAL B CA 1
ATOM 4792 C C . VAL B 1 232 ? -3.516 -28 -7.465 1 96.38 232 VAL B C 1
ATOM 4794 O O . VAL B 1 232 ? -2.729 -27.469 -6.68 1 96.38 232 VAL B O 1
ATOM 4797 N N . LEU B 1 233 ? -3.752 -29.266 -7.484 1 95.25 233 LEU B N 1
ATOM 4798 C CA . LEU B 1 233 ? -3.148 -30.156 -6.496 1 95.25 233 LEU B CA 1
ATOM 4799 C C . LEU B 1 233 ? -1.645 -30.266 -6.723 1 95.25 233 LEU B C 1
ATOM 4801 O O . LEU B 1 233 ? -0.88 -30.438 -5.77 1 95.25 233 LEU B O 1
ATOM 4805 N N . GLU B 1 234 ? -1.219 -30.188 -7.938 1 94.94 234 GLU B N 1
ATOM 4806 C CA . GLU B 1 234 ? 0.191 -30.312 -8.297 1 94.94 234 GLU B CA 1
ATOM 4807 C C . GLU B 1 234 ? 0.953 -29.016 -8.031 1 94.94 234 GLU B C 1
ATOM 4809 O O . GLU B 1 234 ? 2.18 -29.031 -7.918 1 94.94 234 GLU B O 1
ATOM 4814 N N . GLU B 1 235 ? 0.274 -27.938 -7.969 1 96.25 235 GLU B N 1
ATOM 4815 C CA . GLU B 1 235 ? 0.89 -26.625 -7.816 1 96.25 235 GLU B CA 1
ATOM 4816 C C . GLU B 1 235 ? 1.51 -26.453 -6.434 1 96.25 235 GLU B C 1
ATOM 4818 O O . GLU B 1 235 ? 0.935 -26.891 -5.434 1 96.25 235 GLU B O 1
ATOM 4823 N N . LEU B 1 236 ? 2.73 -25.859 -6.422 1 97.31 236 LEU B N 1
ATOM 4824 C CA . LEU B 1 236 ? 3.291 -25.5 -5.125 1 97.31 236 LEU B CA 1
ATOM 4825 C C . LEU B 1 236 ? 2.342 -24.578 -4.355 1 97.31 236 LEU B C 1
ATOM 4827 O O . LEU B 1 236 ? 1.895 -23.562 -4.883 1 97.31 236 LEU B O 1
ATOM 4831 N N . ASN B 1 237 ? 2.051 -24.922 -3.135 1 95.25 237 ASN B N 1
ATOM 4832 C CA . ASN B 1 237 ? 1.007 -24.25 -2.361 1 95.25 237 ASN B CA 1
ATOM 4833 C C . ASN B 1 237 ? 1.534 -23 -1.675 1 95.25 237 ASN B C 1
ATOM 4835 O O . ASN B 1 237 ? 0.769 -22.078 -1.384 1 95.25 237 ASN B O 1
ATOM 4839 N N . ASP B 1 238 ? 2.783 -22.969 -1.367 1 95.19 238 ASP B N 1
ATOM 4840 C CA . ASP B 1 238 ? 3.328 -21.891 -0.539 1 95.19 238 ASP B CA 1
ATOM 4841 C C . ASP B 1 238 ? 4.176 -20.938 -1.371 1 95.19 238 ASP B C 1
ATOM 4843 O O . ASP B 1 238 ? 4.926 -20.125 -0.822 1 95.19 238 ASP B O 1
ATOM 4847 N N . GLU B 1 239 ? 4.148 -21.078 -2.643 1 96.94 239 GLU B N 1
ATOM 4848 C CA . GLU B 1 239 ? 4.93 -20.203 -3.52 1 96.94 239 GLU B CA 1
ATOM 4849 C C . GLU B 1 239 ? 4.023 -19.375 -4.422 1 96.94 239 GLU B C 1
ATOM 4851 O O . GLU B 1 239 ? 3.598 -19.844 -5.48 1 96.94 239 GLU B O 1
ATOM 4856 N N . PRO B 1 240 ? 3.877 -18.125 -4.047 1 97.44 240 PRO B N 1
ATOM 4857 C CA . PRO B 1 240 ? 3.016 -17.25 -4.859 1 97.44 240 PRO B CA 1
ATOM 4858 C C . PRO B 1 240 ? 3.65 -16.875 -6.195 1 97.44 240 PRO B C 1
ATOM 4860 O O . PRO B 1 240 ? 4.875 -16.734 -6.285 1 97.44 240 PRO B O 1
ATOM 4863 N N . LEU B 1 241 ? 2.82 -16.781 -7.219 1 97.62 241 LEU B N 1
ATOM 4864 C CA . LEU B 1 241 ? 3.139 -16.281 -8.555 1 97.62 241 LEU B CA 1
ATOM 4865 C C . LEU B 1 241 ? 4.043 -17.266 -9.289 1 97.62 241 LEU B C 1
ATOM 4867 O O . LEU B 1 241 ? 4.18 -18.422 -8.883 1 97.62 241 LEU B O 1
ATOM 4871 N N . PHE B 1 242 ? 4.395 -16.891 -10.516 1 97.81 242 PHE B N 1
ATOM 4872 C CA . PHE B 1 242 ? 5.191 -17.766 -11.359 1 97.81 242 PHE B CA 1
ATOM 4873 C C . PHE B 1 242 ? 5.852 -16.984 -12.484 1 97.81 242 PHE B C 1
ATOM 4875 O O . PHE B 1 242 ? 5.543 -15.805 -12.695 1 97.81 242 PHE B O 1
ATOM 4882 N N . TYR B 1 243 ? 6.859 -17.594 -13.07 1 96.88 243 TYR B N 1
ATOM 4883 C CA . TYR B 1 243 ? 7.492 -17.094 -14.281 1 96.88 243 TYR B CA 1
ATOM 4884 C C . TYR B 1 243 ? 7.133 -17.969 -15.484 1 96.88 243 TYR B C 1
ATOM 4886 O O . TYR B 1 243 ? 6.66 -19.094 -15.32 1 96.88 243 TYR B O 1
ATOM 4894 N N . GLU B 1 244 ? 7.215 -17.375 -16.594 1 95.81 244 GLU B N 1
ATOM 4895 C CA . GLU B 1 244 ? 7.262 -18.141 -17.844 1 95.81 244 GLU B CA 1
ATOM 4896 C C . GLU B 1 244 ? 8.664 -18.141 -18.438 1 95.81 244 GLU B C 1
ATOM 4898 O O . GLU B 1 244 ? 9.172 -17.094 -18.844 1 95.81 244 GLU B O 1
ATOM 4903 N N . PHE B 1 245 ? 9.195 -19.281 -18.469 1 93.88 245 PHE B N 1
ATOM 4904 C CA . PHE B 1 245 ? 10.602 -19.375 -18.875 1 93.88 245 PHE B CA 1
ATOM 4905 C C . PHE B 1 245 ? 10.797 -18.875 -20.297 1 93.88 245 PHE B C 1
ATOM 4907 O O . PHE B 1 245 ? 11.836 -18.266 -20.594 1 93.88 245 PHE B O 1
ATOM 4914 N N . GLU B 1 246 ? 9.844 -19.109 -21.172 1 92.88 246 GLU B N 1
ATOM 4915 C CA . GLU B 1 246 ? 9.914 -18.609 -22.531 1 92.88 246 GLU B CA 1
ATOM 4916 C C . GLU B 1 246 ? 10.086 -17.094 -22.547 1 92.88 246 GLU B C 1
ATOM 4918 O O . GLU B 1 246 ? 10.828 -16.562 -23.391 1 92.88 246 GLU B O 1
ATOM 4923 N N . GLN B 1 247 ? 9.391 -16.484 -21.719 1 92.81 247 GLN B N 1
ATOM 4924 C CA . GLN B 1 247 ? 9.5 -15.039 -21.641 1 92.81 247 GLN B CA 1
ATOM 4925 C C . GLN B 1 247 ? 10.898 -14.617 -21.203 1 92.81 247 GLN B C 1
ATOM 4927 O O . GLN B 1 247 ? 11.438 -13.633 -21.703 1 92.81 247 GLN B O 1
ATOM 4932 N N . LEU B 1 248 ? 11.484 -15.281 -20.281 1 93.69 248 LEU B N 1
ATOM 4933 C CA . LEU B 1 248 ? 12.844 -14.977 -19.828 1 93.69 248 LEU B CA 1
ATOM 4934 C C . LEU B 1 248 ? 13.836 -15.125 -20.969 1 93.69 248 LEU B C 1
ATOM 4936 O O . LEU B 1 248 ? 14.719 -14.281 -21.156 1 93.69 248 LEU B O 1
ATOM 4940 N N . MET B 1 249 ? 13.641 -16.141 -21.734 1 92.69 249 MET B N 1
ATOM 4941 C CA . MET B 1 249 ? 14.516 -16.359 -22.875 1 92.69 249 MET B CA 1
ATOM 4942 C C . MET B 1 249 ? 14.375 -15.258 -23.906 1 92.69 249 MET B C 1
ATOM 4944 O O . MET B 1 249 ? 15.352 -14.852 -24.531 1 92.69 249 MET B O 1
ATOM 4948 N N . ARG B 1 250 ? 13.164 -14.812 -24.078 1 90.69 250 ARG B N 1
ATOM 4949 C CA . ARG B 1 250 ? 12.914 -13.719 -25.016 1 90.69 250 ARG B CA 1
ATOM 4950 C C . ARG B 1 250 ? 13.625 -12.445 -24.578 1 90.69 250 ARG B C 1
ATOM 4952 O O . ARG B 1 250 ? 14.102 -11.68 -25.422 1 90.69 250 ARG B O 1
ATOM 4959 N N . ILE B 1 251 ? 13.703 -12.211 -23.344 1 90.94 251 ILE B N 1
ATOM 4960 C CA . ILE B 1 251 ? 14.328 -11.008 -22.797 1 90.94 251 ILE B CA 1
ATOM 4961 C C . ILE B 1 251 ? 15.812 -10.984 -23.156 1 90.94 251 ILE B C 1
ATOM 4963 O O . ILE B 1 251 ? 16.359 -9.93 -23.453 1 90.94 251 ILE B O 1
ATOM 4967 N N . ILE B 1 252 ? 16.422 -12.156 -23.234 1 90.25 252 ILE B N 1
ATOM 4968 C CA . ILE B 1 252 ? 17.844 -12.211 -23.562 1 90.25 252 ILE B CA 1
ATOM 4969 C C . ILE B 1 252 ? 18.016 -12.555 -25.047 1 90.25 252 ILE B C 1
ATOM 4971 O O . ILE B 1 252 ? 19.109 -12.906 -25.484 1 90.25 252 ILE B O 1
ATOM 4975 N N . LYS B 1 253 ? 16.891 -12.555 -25.828 1 87.12 253 LYS B N 1
ATOM 4976 C CA . LYS B 1 253 ? 16.844 -12.711 -27.281 1 87.12 253 LYS B CA 1
ATOM 4977 C C . LYS B 1 253 ? 17.453 -14.047 -27.703 1 87.12 253 LYS B C 1
ATOM 4979 O O . LYS B 1 253 ? 18.188 -14.117 -28.688 1 87.12 253 LYS B O 1
ATOM 4984 N N . CYS B 1 254 ? 17.219 -14.93 -26.844 1 86 254 CYS B N 1
ATOM 4985 C CA . CYS B 1 254 ? 17.609 -16.281 -27.219 1 86 254 CYS B CA 1
ATOM 4986 C C . CYS B 1 254 ? 16.469 -17.016 -27.906 1 86 254 CYS B C 1
ATOM 4988 O O . CYS B 1 254 ? 15.391 -17.172 -27.328 1 86 254 CYS B O 1
ATOM 4990 N N . SER B 1 255 ? 16.609 -17.422 -29.078 1 81.75 255 SER B N 1
ATOM 4991 C CA . SER B 1 255 ? 15.547 -18 -29.891 1 81.75 255 SER B CA 1
ATOM 4992 C C . SER B 1 255 ? 15.227 -19.422 -29.469 1 81.75 255 SER B C 1
ATOM 4994 O O . SER B 1 255 ? 14.125 -19.922 -29.703 1 81.75 255 SER B O 1
ATOM 4996 N N . SER B 1 256 ? 16.219 -20.062 -28.906 1 86.25 256 SER B N 1
ATOM 4997 C CA . SER B 1 256 ? 15.984 -21.438 -28.469 1 86.25 256 SER B CA 1
ATOM 4998 C C . SER B 1 256 ? 15.5 -21.484 -27.016 1 86.25 256 SER B C 1
ATOM 5000 O O . SER B 1 256 ? 16.188 -21 -26.109 1 86.25 256 SER B O 1
ATOM 5002 N N . THR B 1 257 ? 14.367 -22.016 -26.797 1 89.69 257 THR B N 1
ATOM 5003 C CA . THR B 1 257 ? 13.852 -22.188 -25.453 1 89.69 257 THR B CA 1
ATOM 5004 C C . THR B 1 257 ? 13.938 -23.656 -25.016 1 89.69 257 THR B C 1
ATOM 5006 O O . THR B 1 257 ? 13.539 -24.547 -25.766 1 89.69 257 THR B O 1
ATOM 5009 N N . PRO B 1 258 ? 14.492 -23.844 -23.938 1 91.31 258 PRO B N 1
ATOM 5010 C CA . PRO B 1 258 ? 14.539 -25.234 -23.469 1 91.31 258 PRO B CA 1
ATOM 5011 C C . PRO B 1 258 ? 13.148 -25.812 -23.172 1 91.31 258 PRO B C 1
ATOM 5013 O O . PRO B 1 258 ? 12.227 -25.062 -22.844 1 91.31 258 PRO B O 1
ATOM 5016 N N . LYS B 1 259 ? 13.07 -27.125 -23.328 1 91.5 259 LYS B N 1
ATOM 5017 C CA . LYS B 1 259 ? 11.836 -27.797 -22.906 1 91.5 259 LYS B CA 1
ATOM 5018 C C . LYS B 1 259 ? 11.586 -27.594 -21.406 1 91.5 259 LYS B C 1
ATOM 5020 O O . LYS B 1 259 ? 12.531 -27.516 -20.625 1 91.5 259 LYS B O 1
ATOM 5025 N N . ASN B 1 260 ? 10.352 -27.578 -21.109 1 93.12 260 ASN B N 1
ATOM 5026 C CA . ASN B 1 260 ? 9.961 -27.391 -19.703 1 93.12 260 ASN B CA 1
ATOM 5027 C C . ASN B 1 260 ? 10.594 -28.453 -18.797 1 93.12 260 ASN B C 1
ATOM 5029 O O . ASN B 1 260 ? 10.984 -28.156 -17.672 1 93.12 260 ASN B O 1
ATOM 5033 N N . THR B 1 261 ? 10.68 -29.656 -19.312 1 94.75 261 THR B N 1
ATOM 5034 C CA . THR B 1 261 ? 11.219 -30.766 -18.531 1 94.75 261 THR B CA 1
ATOM 5035 C C . THR B 1 261 ? 12.68 -30.516 -18.188 1 94.75 261 THR B C 1
ATOM 5037 O O . THR B 1 261 ? 13.133 -30.891 -17.094 1 94.75 261 THR B O 1
ATOM 5040 N N . LEU B 1 262 ? 13.414 -29.922 -19.078 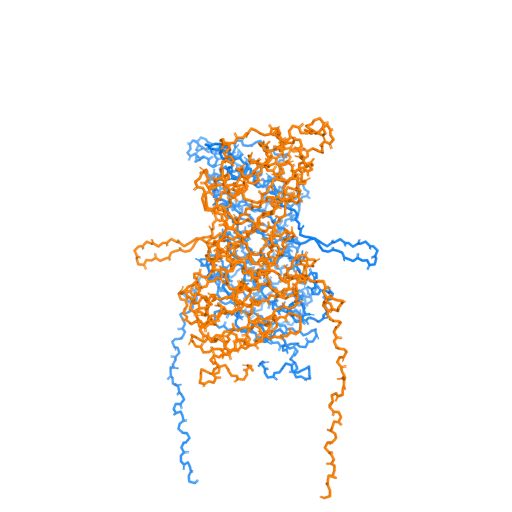1 95.56 262 LEU B N 1
ATOM 5041 C CA . LEU B 1 262 ? 14.82 -29.625 -18.828 1 95.56 262 LEU B CA 1
ATOM 5042 C C . LEU B 1 262 ? 14.977 -28.547 -17.766 1 95.56 262 LEU B C 1
ATOM 5044 O O . LEU B 1 262 ? 15.836 -28.641 -16.891 1 95.56 262 LEU B O 1
ATOM 5048 N N . VAL B 1 263 ? 14.148 -27.547 -17.906 1 97.19 263 VAL B N 1
ATOM 5049 C CA . VAL B 1 263 ? 14.195 -26.453 -16.938 1 97.19 263 VAL B CA 1
ATOM 5050 C C . VAL B 1 263 ? 13.836 -26.984 -15.555 1 97.19 263 VAL B C 1
ATOM 5052 O O . VAL B 1 263 ? 14.516 -26.688 -14.57 1 97.19 263 VAL B O 1
ATOM 5055 N N . ARG B 1 264 ? 12.773 -27.781 -15.469 1 97.5 264 ARG B N 1
ATOM 5056 C CA . ARG B 1 264 ? 12.359 -28.375 -14.203 1 97.5 264 ARG B CA 1
ATOM 5057 C C . ARG B 1 264 ? 13.453 -29.266 -13.633 1 97.5 264 ARG B C 1
ATOM 5059 O O . ARG B 1 264 ? 13.688 -29.266 -12.422 1 97.5 264 ARG B O 1
ATOM 5066 N N . SER B 1 265 ? 14.109 -30 -14.508 1 98.06 265 SER B N 1
ATOM 5067 C CA . SER B 1 265 ? 15.203 -30.859 -14.062 1 98.06 265 SER B CA 1
ATOM 5068 C C . SER B 1 265 ? 16.344 -30.047 -13.469 1 98.06 265 SER B C 1
ATOM 5070 O O . SER B 1 265 ? 16.922 -30.422 -12.445 1 98.06 265 SER B O 1
ATOM 5072 N N . ALA B 1 266 ? 16.688 -28.953 -14.156 1 98.19 266 ALA B N 1
ATOM 5073 C CA . ALA B 1 266 ? 17.75 -28.094 -13.648 1 98.19 266 ALA B CA 1
ATOM 5074 C C . ALA B 1 266 ? 17.406 -27.578 -12.25 1 98.19 266 ALA B C 1
ATOM 5076 O O . ALA B 1 266 ? 18.281 -27.562 -11.375 1 98.19 266 ALA B O 1
ATOM 5077 N N . LEU B 1 267 ? 16.156 -27.203 -12.031 1 98.31 267 LEU B N 1
ATOM 5078 C CA . LEU B 1 267 ? 15.711 -26.703 -10.734 1 98.31 267 LEU B CA 1
ATOM 5079 C C . LEU B 1 267 ? 15.758 -27.797 -9.688 1 98.31 267 LEU B C 1
ATOM 5081 O O . LEU B 1 267 ? 16.312 -27.609 -8.602 1 98.31 267 LEU B O 1
ATOM 5085 N N . LEU B 1 268 ? 15.234 -28.969 -10.023 1 98.25 268 LEU B N 1
ATOM 5086 C CA . LEU B 1 268 ? 15.164 -30.094 -9.102 1 98.25 268 LEU B CA 1
ATOM 5087 C C . LEU B 1 268 ? 16.562 -30.609 -8.758 1 98.25 268 LEU B C 1
ATOM 5089 O O . LEU B 1 268 ? 16.828 -30.938 -7.602 1 98.25 268 LEU B O 1
ATOM 5093 N N . ASN B 1 269 ? 17.406 -30.656 -9.727 1 98.25 269 ASN B N 1
ATOM 5094 C CA . ASN B 1 269 ? 18.781 -31.094 -9.492 1 98.25 269 ASN B CA 1
ATOM 5095 C C . ASN B 1 269 ? 19.531 -30.141 -8.57 1 98.25 269 ASN B C 1
ATOM 5097 O O . ASN B 1 269 ? 20.453 -30.562 -7.867 1 98.25 269 ASN B O 1
ATOM 5101 N N . ALA B 1 270 ? 19.156 -28.906 -8.609 1 98.19 270 ALA B N 1
ATOM 5102 C CA . ALA B 1 270 ? 19.797 -27.922 -7.746 1 98.19 270 ALA B CA 1
ATOM 5103 C C . ALA B 1 270 ? 19.172 -27.922 -6.355 1 98.19 270 ALA B C 1
ATOM 5105 O O . ALA B 1 270 ? 19.578 -27.172 -5.477 1 98.19 270 ALA B O 1
ATOM 5106 N N . GLY B 1 271 ? 18.109 -28.719 -6.137 1 97.5 271 GLY B N 1
ATOM 5107 C CA . GLY B 1 271 ? 17.516 -28.875 -4.816 1 97.5 271 GLY B CA 1
ATOM 5108 C C . GLY B 1 271 ? 16.297 -27.984 -4.598 1 97.5 271 GLY B C 1
ATOM 5109 O O . GLY B 1 271 ? 15.781 -27.906 -3.48 1 97.5 271 GLY B O 1
ATOM 5110 N N . PHE B 1 272 ? 15.844 -27.344 -5.621 1 98.06 272 PHE B N 1
ATOM 5111 C CA . PHE B 1 272 ? 14.672 -26.484 -5.496 1 98.06 272 PHE B CA 1
ATOM 5112 C C . PHE B 1 272 ? 13.406 -27.234 -5.918 1 98.06 272 PHE B C 1
ATOM 5114 O O . PHE B 1 272 ? 13.484 -28.266 -6.59 1 98.06 272 PHE B O 1
ATOM 5121 N N . LYS B 1 273 ? 12.305 -26.734 -5.473 1 98 273 LYS B N 1
ATOM 5122 C CA . LYS B 1 273 ? 11.008 -27.266 -5.887 1 98 273 LYS B CA 1
ATOM 5123 C C . LYS B 1 273 ? 10.469 -26.516 -7.094 1 98 273 LYS B C 1
ATOM 5125 O O . LYS B 1 273 ? 10.844 -25.359 -7.332 1 98 273 LYS B O 1
ATOM 5130 N N . CYS B 1 274 ? 9.648 -27.156 -7.875 1 97.31 274 CYS B N 1
ATOM 5131 C CA . CYS B 1 274 ? 9 -26.469 -8.984 1 97.31 274 CYS B CA 1
ATOM 5132 C C . CYS B 1 274 ? 7.691 -27.156 -9.359 1 97.31 274 CYS B C 1
ATOM 5134 O O . CYS B 1 274 ? 7.496 -28.328 -9.055 1 97.31 274 CYS B O 1
ATOM 5136 N N . SER B 1 275 ? 6.789 -26.469 -9.922 1 97.06 275 SER B N 1
ATOM 5137 C CA . SER B 1 275 ? 5.512 -26.953 -10.43 1 97.06 275 SER B CA 1
ATOM 5138 C C . SER B 1 275 ? 4.961 -26.047 -11.523 1 97.06 275 SER B C 1
ATOM 5140 O O . SER B 1 275 ? 5.508 -24.969 -11.773 1 97.06 275 SER B O 1
ATOM 5142 N N . GLY B 1 276 ? 3.951 -26.547 -12.219 1 95.44 276 GLY B N 1
ATOM 5143 C CA . GLY B 1 276 ? 3.146 -25.672 -13.062 1 95.44 276 GLY B CA 1
ATOM 5144 C C . GLY B 1 276 ? 2.098 -24.891 -12.289 1 95.44 276 GLY B C 1
ATOM 5145 O O . GLY B 1 276 ? 2.133 -24.859 -11.055 1 95.44 276 GLY B O 1
ATOM 5146 N N . SER B 1 277 ? 1.305 -24.172 -12.984 1 96 277 SER B N 1
ATOM 5147 C CA . SER B 1 277 ? 0.148 -23.469 -12.438 1 96 277 SER B CA 1
ATOM 5148 C C . SER B 1 277 ? -1.084 -23.656 -13.312 1 96 277 SER B C 1
ATOM 5150 O O . SER B 1 277 ? -0.974 -23.75 -14.539 1 96 277 SER B O 1
ATOM 5152 N N . HIS B 1 278 ? -2.26 -23.734 -12.719 1 95.56 278 HIS B N 1
ATOM 5153 C CA . HIS B 1 278 ? -3.498 -23.859 -13.477 1 95.56 278 HIS B CA 1
ATOM 5154 C C . HIS B 1 278 ? -3.795 -22.562 -14.242 1 95.56 278 HIS B C 1
ATOM 5156 O O . HIS B 1 278 ? -4.637 -22.562 -15.141 1 95.56 278 HIS B O 1
ATOM 5162 N N . CYS B 1 279 ? -3.043 -21.484 -13.898 1 94.69 279 CYS B N 1
ATOM 5163 C CA . CYS B 1 279 ? -3.285 -20.172 -14.508 1 94.69 279 CYS B CA 1
ATOM 5164 C C . CYS B 1 279 ? -2.682 -20.094 -15.906 1 94.69 279 CYS B C 1
ATOM 5166 O O . CYS B 1 279 ? -2.992 -19.188 -16.672 1 94.69 279 CYS B O 1
ATOM 5168 N N . GLY B 1 280 ? -1.805 -21.031 -16.25 1 91.88 280 GLY B N 1
ATOM 5169 C CA . GLY B 1 280 ? -1.218 -21 -17.578 1 91.88 280 GLY B CA 1
ATOM 5170 C C . GLY B 1 280 ? -0.347 -22.203 -17.875 1 91.88 280 GLY B C 1
ATOM 5171 O O . GLY B 1 280 ? 0.339 -22.719 -16.984 1 91.88 280 GLY B O 1
ATOM 5172 N N . PRO B 1 281 ? -0.353 -22.625 -19.125 1 90.94 281 PRO B N 1
ATOM 5173 C CA . PRO B 1 281 ? 0.396 -23.844 -19.484 1 90.94 281 PRO B CA 1
ATOM 5174 C C . PRO B 1 281 ? 1.908 -23.641 -19.391 1 90.94 281 PRO B C 1
ATOM 5176 O O . PRO B 1 281 ? 2.65 -24.609 -19.203 1 90.94 281 PRO B O 1
ATOM 5179 N N . GLN B 1 282 ? 2.373 -22.406 -19.547 1 93.75 282 GLN B N 1
ATOM 5180 C CA . GLN B 1 282 ? 3.809 -22.141 -19.547 1 93.75 282 GLN B CA 1
ATOM 5181 C C . GLN B 1 282 ? 4.289 -21.688 -18.172 1 93.75 282 GLN B C 1
ATOM 5183 O O . GLN B 1 282 ? 5.461 -21.344 -18 1 93.75 282 GLN B O 1
ATOM 5188 N N . ALA B 1 283 ? 3.389 -21.75 -17.25 1 96.19 283 ALA B N 1
ATOM 5189 C CA . ALA B 1 283 ? 3.705 -21.234 -15.922 1 96.19 283 ALA B CA 1
ATOM 5190 C C . ALA B 1 283 ? 4.707 -22.141 -15.203 1 96.19 283 ALA B C 1
ATOM 5192 O O . ALA B 1 283 ? 4.605 -23.375 -15.273 1 96.19 283 ALA B O 1
ATOM 5193 N N . LEU B 1 284 ? 5.684 -21.516 -14.555 1 96.94 284 LEU B N 1
ATOM 5194 C CA . LEU B 1 284 ? 6.672 -22.219 -13.734 1 96.94 284 LEU B CA 1
ATOM 5195 C C . LEU B 1 284 ? 6.734 -21.609 -12.336 1 96.94 284 LEU B C 1
ATOM 5197 O O . LEU B 1 284 ? 7.238 -20.5 -12.156 1 96.94 284 LEU B O 1
ATOM 5201 N N . LYS B 1 285 ? 6.219 -22.344 -11.375 1 97.75 285 LYS B N 1
ATOM 5202 C CA . LYS B 1 285 ? 6.352 -21.984 -9.969 1 97.75 285 LYS B CA 1
ATOM 5203 C C . LYS B 1 285 ? 7.582 -22.641 -9.344 1 97.75 285 LYS B C 1
ATOM 5205 O O . LYS B 1 285 ? 7.867 -23.812 -9.602 1 97.75 285 LYS B O 1
ATOM 5210 N N . THR B 1 286 ? 8.32 -21.891 -8.516 1 98.12 286 THR B N 1
ATOM 5211 C CA . THR B 1 286 ? 9.492 -22.453 -7.875 1 98.12 286 THR B CA 1
ATOM 5212 C C . THR B 1 286 ? 9.898 -21.641 -6.652 1 98.12 286 THR B C 1
ATOM 5214 O O . THR B 1 286 ? 9.492 -20.484 -6.52 1 98.12 286 THR B O 1
ATOM 5217 N N . ASP B 1 287 ? 10.531 -22.281 -5.746 1 97.38 287 ASP B N 1
ATOM 5218 C CA . ASP B 1 287 ? 11.102 -21.578 -4.602 1 97.38 287 ASP B CA 1
ATOM 5219 C C . ASP B 1 287 ? 12.547 -21.188 -4.863 1 97.38 287 ASP B C 1
ATOM 5221 O O . ASP B 1 287 ? 13.234 -20.688 -3.967 1 97.38 287 ASP B O 1
ATOM 5225 N N . ALA B 1 288 ? 13.023 -21.375 -6.09 1 97.19 288 ALA B N 1
ATOM 5226 C CA . ALA B 1 288 ? 14.383 -20.969 -6.445 1 97.19 288 ALA B CA 1
ATOM 5227 C C . ALA B 1 288 ? 14.492 -19.453 -6.5 1 97.19 288 ALA B C 1
ATOM 5229 O O . ALA B 1 288 ? 13.562 -18.766 -6.938 1 97.19 288 ALA B O 1
ATOM 5230 N N . PRO B 1 289 ? 15.672 -18.938 -6.051 1 94.5 289 PRO B N 1
ATOM 5231 C CA . PRO B 1 289 ? 15.891 -17.5 -6.242 1 94.5 289 PRO B CA 1
ATOM 5232 C C . PRO B 1 289 ? 15.906 -17.094 -7.715 1 94.5 289 PRO B C 1
ATOM 5234 O O . PRO B 1 289 ? 16.312 -17.891 -8.57 1 94.5 289 PRO B O 1
ATOM 5237 N N . THR B 1 290 ? 15.508 -15.898 -7.965 1 94.12 290 THR B N 1
ATOM 5238 C CA . THR B 1 290 ? 15.453 -15.406 -9.336 1 94.12 290 THR B CA 1
ATOM 5239 C C . THR B 1 290 ? 16.828 -15.445 -9.984 1 94.12 290 THR B C 1
ATOM 5241 O O . THR B 1 290 ? 16.953 -15.672 -11.188 1 94.12 290 THR B O 1
ATOM 5244 N N . GLU B 1 291 ? 17.828 -15.234 -9.211 1 93.56 291 GLU B N 1
ATOM 5245 C CA . GLU B 1 291 ? 19.203 -15.312 -9.703 1 93.56 291 GLU B CA 1
ATOM 5246 C C . GLU B 1 291 ? 19.469 -16.656 -10.359 1 93.56 291 GLU B C 1
ATOM 5248 O O . GLU B 1 291 ? 20.141 -16.734 -11.398 1 93.56 291 GLU B O 1
ATOM 5253 N N . PHE B 1 292 ? 18.984 -17.672 -9.789 1 96.69 292 PHE B N 1
ATOM 5254 C CA . PHE B 1 292 ? 19.234 -19 -10.328 1 96.69 292 PHE B CA 1
ATOM 5255 C C . PHE B 1 292 ? 18.453 -19.234 -11.617 1 96.69 292 PHE B C 1
ATOM 5257 O O . PHE B 1 292 ? 18.922 -19.938 -12.516 1 96.69 292 PHE B O 1
ATOM 5264 N N . LEU B 1 293 ? 17.266 -18.719 -11.734 1 96.81 293 LEU B N 1
ATOM 5265 C CA . LEU B 1 293 ? 16.547 -18.797 -12.992 1 96.81 293 LEU B CA 1
ATOM 5266 C C . LEU B 1 293 ? 17.359 -18.188 -14.133 1 96.81 293 LEU B C 1
ATOM 5268 O O . LEU B 1 293 ? 17.406 -18.75 -15.227 1 96.81 293 LEU B O 1
ATOM 5272 N N . TRP B 1 294 ? 17.953 -17.094 -13.836 1 95.44 294 TRP B N 1
ATOM 5273 C CA . TRP B 1 294 ? 18.797 -16.453 -14.852 1 95.44 294 TRP B CA 1
ATOM 5274 C C . TRP B 1 294 ? 20.031 -17.297 -15.125 1 95.44 294 TRP B C 1
ATOM 5276 O O . TRP B 1 294 ? 20.547 -17.312 -16.25 1 95.44 294 TRP B O 1
ATOM 5286 N N . ASP B 1 295 ? 20.562 -17.969 -14.062 1 97.19 295 ASP B N 1
ATOM 5287 C CA . ASP B 1 295 ? 21.656 -18.906 -14.297 1 97.19 295 ASP B CA 1
ATOM 5288 C C . ASP B 1 295 ? 21.266 -19.953 -15.336 1 97.19 295 ASP B C 1
ATOM 5290 O O . ASP B 1 295 ? 22.062 -20.281 -16.219 1 97.19 295 ASP B O 1
ATOM 5294 N N . ILE B 1 296 ? 20.156 -20.5 -15.195 1 97.25 296 ILE B N 1
ATOM 5295 C CA . ILE B 1 296 ? 19.656 -21.516 -16.125 1 97.25 296 ILE B CA 1
ATOM 5296 C C . ILE B 1 296 ? 19.562 -20.922 -17.531 1 97.25 296 ILE B C 1
ATOM 5298 O O . ILE B 1 296 ? 19.984 -21.547 -18.5 1 97.25 296 ILE B O 1
ATOM 5302 N N . CYS B 1 297 ? 19.047 -19.703 -17.641 1 95.19 297 CYS B N 1
ATOM 5303 C CA . CYS B 1 297 ? 18.922 -19.016 -18.922 1 95.19 297 CYS B CA 1
ATOM 5304 C C . CYS B 1 297 ? 20.281 -18.844 -19.578 1 95.19 297 CYS B C 1
ATOM 5306 O O . CYS B 1 297 ? 20.453 -19.125 -20.766 1 95.19 297 CYS B O 1
ATOM 5308 N N . ARG B 1 298 ? 21.219 -18.391 -18.797 1 93.75 298 ARG B N 1
ATOM 5309 C CA . ARG B 1 298 ? 22.562 -18.156 -19.312 1 93.75 298 ARG B CA 1
ATOM 5310 C C . ARG B 1 298 ? 23.203 -19.453 -19.797 1 93.75 298 ARG B C 1
ATOM 5312 O O . ARG B 1 298 ? 23.812 -19.484 -20.875 1 93.75 298 ARG B O 1
ATOM 5319 N N . GLU B 1 299 ? 23.109 -20.406 -18.984 1 94.75 299 GLU B N 1
ATOM 5320 C CA . GLU B 1 299 ? 23.719 -21.688 -19.328 1 94.75 299 GLU B CA 1
ATOM 5321 C C . GLU B 1 299 ? 23.094 -22.281 -20.594 1 94.75 299 GLU B C 1
ATOM 5323 O O . GLU B 1 299 ? 23.797 -22.844 -21.438 1 94.75 299 GLU B O 1
ATOM 5328 N N . TRP B 1 300 ? 21.812 -22.203 -20.672 1 94.31 300 TRP B N 1
ATOM 5329 C CA . TRP B 1 300 ? 21.125 -22.703 -21.859 1 94.31 300 TRP B CA 1
ATOM 5330 C C . TRP B 1 300 ? 21.531 -21.906 -23.094 1 94.31 300 TRP B C 1
ATOM 5332 O O . TRP B 1 300 ? 21.719 -22.469 -24.172 1 94.31 300 TRP B O 1
ATOM 5342 N N . ALA B 1 301 ? 21.578 -20.609 -22.938 1 90.75 301 ALA B N 1
ATOM 5343 C CA . ALA B 1 301 ? 22 -19.75 -24.047 1 90.75 301 ALA B CA 1
ATOM 5344 C C . ALA B 1 301 ? 23.391 -20.141 -24.547 1 90.75 301 ALA B C 1
ATOM 5346 O O . ALA B 1 301 ? 23.641 -20.141 -25.75 1 90.75 301 ALA B O 1
ATOM 5347 N N . LYS B 1 302 ? 24.281 -20.422 -23.656 1 88.25 302 LYS B N 1
ATOM 5348 C CA . LYS B 1 302 ? 25.641 -20.844 -24 1 88.25 302 LYS B CA 1
ATOM 5349 C C . LYS B 1 302 ? 25.625 -22.188 -24.734 1 88.25 302 LYS B C 1
ATOM 5351 O O . LYS B 1 302 ? 26.359 -22.375 -25.719 1 88.25 302 LYS B O 1
ATOM 5356 N N . LYS B 1 303 ? 24.891 -23.078 -24.25 1 88.06 303 LYS B N 1
ATOM 5357 C CA . LYS B 1 303 ? 24.797 -24.422 -24.812 1 88.06 303 LYS B CA 1
ATOM 5358 C C . LYS B 1 303 ? 24.172 -24.406 -26.203 1 88.06 303 LYS B C 1
ATOM 5360 O O . LYS B 1 303 ? 24.516 -25.219 -27.062 1 88.06 303 LYS B O 1
ATOM 5365 N N . SER B 1 304 ? 23.25 -23.75 -26.234 1 81.75 304 SER B N 1
ATOM 5366 C CA . SER B 1 304 ? 22.516 -23.719 -27.5 1 81.75 304 SER B CA 1
ATOM 5367 C C . SER B 1 304 ? 23.312 -22.969 -28.578 1 81.75 304 SER B C 1
ATOM 5369 O O . SER B 1 304 ? 22.938 -23 -29.75 1 81.75 304 SER B O 1
ATOM 5371 N N . ASN B 1 305 ? 24.797 -22.891 -28.469 1 63.12 305 ASN B N 1
ATOM 5372 C CA . ASN B 1 305 ? 25.828 -22.375 -29.359 1 63.12 305 ASN B CA 1
ATOM 5373 C C . ASN B 1 305 ? 25.266 -21.266 -30.266 1 63.12 305 ASN B C 1
ATOM 5375 O O . ASN B 1 305 ? 25.938 -20.859 -31.234 1 63.12 305 ASN B O 1
ATOM 5379 N N . LYS B 1 306 ? 24.016 -21.203 -30.453 1 51.47 306 LYS B N 1
ATOM 5380 C CA . LYS B 1 306 ? 23.672 -20.312 -31.562 1 51.47 306 LYS B CA 1
ATOM 5381 C C . LYS B 1 306 ? 24.219 -18.906 -31.297 1 51.47 306 LYS B C 1
ATOM 5383 O O . LYS B 1 306 ? 24.688 -18.609 -30.203 1 51.47 306 LYS B O 1
ATOM 5388 N N . ASN B 1 307 ? 23.672 -17.688 -31.109 1 46.97 307 ASN B N 1
ATOM 5389 C CA . ASN B 1 307 ? 23.953 -16.297 -31.469 1 46.97 307 ASN B CA 1
ATOM 5390 C C . ASN B 1 307 ? 24.625 -15.555 -30.312 1 46.97 307 ASN B C 1
ATOM 5392 O O . ASN B 1 307 ? 23.969 -14.828 -29.562 1 46.97 307 ASN B O 1
ATOM 5396 N N . PRO B 1 308 ? 25.531 -16.234 -29.547 1 47.03 308 PRO B N 1
ATOM 5397 C CA . PRO B 1 308 ? 25.875 -15.055 -28.75 1 47.03 308 PRO B CA 1
ATOM 5398 C C . PRO B 1 308 ? 26.172 -13.828 -29.609 1 47.03 308 PRO B C 1
ATOM 5400 O O . PRO B 1 308 ? 26.297 -12.719 -29.094 1 47.03 308 PRO B O 1
ATOM 5403 N N . ASN B 1 309 ? 26.859 -14.156 -30.531 1 43.47 309 ASN B N 1
ATOM 5404 C CA . ASN B 1 309 ? 27.125 -13.102 -31.5 1 43.47 309 ASN B CA 1
ATOM 5405 C C . ASN B 1 309 ? 25.844 -12.352 -31.875 1 43.47 309 ASN B C 1
ATOM 5407 O O . ASN B 1 309 ? 25.906 -11.305 -32.531 1 43.47 309 ASN B O 1
ATOM 5411 N N . GLY B 1 310 ? 24.781 -13.078 -31.844 1 46 310 GLY B N 1
ATOM 5412 C CA . GLY B 1 310 ? 23.516 -12.367 -31.891 1 46 310 GLY B CA 1
ATOM 5413 C C . GLY B 1 310 ? 23.266 -11.484 -30.672 1 46 310 GLY B C 1
ATOM 5414 O O . GLY B 1 310 ? 22.219 -10.844 -30.578 1 46 310 GLY B O 1
ATOM 5415 N N . ILE B 1 311 ? 23.969 -11.781 -29.641 1 49.72 311 ILE B N 1
ATOM 5416 C CA . ILE B 1 311 ? 24.156 -10.922 -28.469 1 49.72 311 ILE B CA 1
ATOM 5417 C C . ILE B 1 311 ? 24.531 -9.508 -28.922 1 49.72 311 ILE B C 1
ATOM 5419 O O . ILE B 1 311 ? 24.406 -8.555 -28.141 1 49.72 311 ILE B O 1
ATOM 5423 N N . GLN B 1 312 ? 25.297 -9.555 -30.031 1 48.56 312 GLN B N 1
ATOM 5424 C CA . GLN B 1 312 ? 25.672 -8.25 -30.562 1 48.56 312 GLN B CA 1
ATOM 5425 C C . GLN B 1 312 ? 24.469 -7.316 -30.656 1 48.56 312 GLN B C 1
ATOM 5427 O O . GLN B 1 312 ? 24.625 -6.094 -30.609 1 48.56 312 GLN B O 1
ATOM 5432 N N . LYS B 1 313 ? 23.312 -8.094 -30.797 1 55 313 LYS B N 1
ATOM 5433 C CA . LYS B 1 313 ? 22.156 -7.219 -30.984 1 55 313 LYS B CA 1
ATOM 5434 C C . LYS B 1 313 ? 21.375 -7.059 -29.688 1 55 313 LYS B C 1
ATOM 5436 O O . LYS B 1 313 ? 20.219 -6.609 -29.688 1 55 313 LYS B O 1
ATOM 5441 N N . LEU B 1 314 ? 22.156 -7.469 -28.656 1 63.03 314 LEU B N 1
ATOM 5442 C CA . LEU B 1 314 ? 21.453 -7.371 -27.375 1 63.03 314 LEU B CA 1
ATOM 5443 C C . LEU B 1 314 ? 21.312 -5.914 -26.953 1 63.03 314 LEU B C 1
ATOM 5445 O O . LEU B 1 314 ? 22.25 -5.125 -27.109 1 63.03 314 LEU B O 1
ATOM 5449 N N . ASN B 1 315 ? 20.109 -5.656 -26.609 1 73.75 315 ASN B N 1
ATOM 5450 C CA . ASN B 1 315 ? 19.922 -4.367 -25.953 1 73.75 315 ASN B CA 1
ATOM 5451 C C . ASN B 1 315 ? 20.594 -4.328 -24.594 1 73.75 315 ASN B C 1
ATOM 5453 O O . ASN B 1 315 ? 21.203 -5.312 -24.156 1 73.75 315 ASN B O 1
ATOM 5457 N N . SER B 1 316 ? 20.766 -3.299 -24.047 1 79.69 316 SER B N 1
ATOM 5458 C CA . SER B 1 316 ? 21.469 -3.053 -22.797 1 79.69 316 SER B CA 1
ATOM 5459 C C . SER B 1 316 ? 21 -3.996 -21.703 1 79.69 316 SER B C 1
ATOM 5461 O O . SER B 1 316 ? 21.797 -4.5 -20.906 1 79.69 316 SER B O 1
ATOM 5463 N N . VAL B 1 317 ? 19.812 -4.449 -21.797 1 83.94 317 VAL B N 1
ATOM 5464 C CA . VAL B 1 317 ? 19.203 -5.32 -20.797 1 83.94 317 VAL B CA 1
ATOM 5465 C C . VAL B 1 317 ? 19.75 -6.742 -20.969 1 83.94 317 VAL B C 1
ATOM 5467 O O . VAL B 1 317 ? 20.266 -7.332 -20.016 1 83.94 317 VAL B O 1
ATOM 5470 N N . GLY B 1 318 ? 19.641 -7.223 -22.141 1 85.06 318 GLY B N 1
ATOM 5471 C CA . GLY B 1 318 ? 20.125 -8.562 -22.422 1 85.06 318 GLY B CA 1
ATOM 5472 C C . GLY B 1 318 ? 21.609 -8.727 -22.156 1 85.06 318 GLY B C 1
ATOM 5473 O O . GLY B 1 318 ? 22.047 -9.75 -21.625 1 85.06 318 GLY B O 1
ATOM 5474 N N . LEU B 1 319 ? 22.297 -7.684 -22.469 1 85.94 319 LEU B N 1
ATOM 5475 C CA . LEU B 1 319 ? 23.75 -7.715 -22.281 1 85.94 319 LEU B CA 1
ATOM 5476 C C . LEU B 1 319 ? 24.094 -7.801 -20.797 1 85.94 319 LEU B C 1
ATOM 5478 O O . LEU B 1 319 ? 24.969 -8.586 -20.406 1 85.94 319 LEU B O 1
ATOM 5482 N N . MET B 1 320 ? 23.453 -7.043 -20 1 89.25 320 MET B N 1
ATOM 5483 C CA . MET B 1 320 ? 23.734 -7.055 -18.562 1 89.25 320 MET B CA 1
ATOM 5484 C C . MET B 1 320 ? 23.406 -8.414 -17.953 1 89.25 320 MET B C 1
ATOM 5486 O O . MET B 1 320 ? 24.172 -8.945 -17.156 1 89.25 320 MET B O 1
ATOM 5490 N N . LEU B 1 321 ? 22.344 -8.953 -18.391 1 91.12 321 LEU B N 1
ATOM 5491 C CA . LEU B 1 321 ? 21.906 -10.242 -17.859 1 91.12 321 LEU B CA 1
ATOM 5492 C C . LEU B 1 321 ? 22.859 -11.359 -18.266 1 91.12 321 LEU B C 1
ATOM 5494 O O . LEU B 1 321 ? 23.188 -12.227 -17.453 1 91.12 321 LEU B O 1
ATOM 5498 N N . MET B 1 322 ? 23.359 -11.25 -19.469 1 90.88 322 MET B N 1
ATOM 5499 C CA . MET B 1 322 ? 24.234 -12.305 -19.984 1 90.88 322 MET B CA 1
ATOM 5500 C C . MET B 1 322 ? 25.641 -12.172 -19.422 1 90.88 322 MET B C 1
ATOM 5502 O O . MET B 1 322 ? 26.359 -13.164 -19.281 1 90.88 322 MET B O 1
ATOM 5506 N N . ASN B 1 323 ? 25.953 -10.969 -19.047 1 89.88 323 ASN B N 1
ATOM 5507 C CA . ASN B 1 323 ? 27.312 -10.727 -18.562 1 89.88 323 ASN B CA 1
ATOM 5508 C C . ASN B 1 323 ? 27.422 -10.938 -17.062 1 89.88 323 ASN B C 1
ATOM 5510 O O . ASN B 1 323 ? 28.516 -10.938 -16.5 1 89.88 323 ASN B O 1
ATOM 5514 N N . THR B 1 324 ? 26.312 -11.094 -16.438 1 90.75 324 THR B N 1
ATOM 5515 C CA . THR B 1 324 ? 26.344 -11.344 -15.008 1 90.75 324 THR B CA 1
ATOM 5516 C C . THR B 1 324 ? 26.844 -12.75 -14.711 1 90.75 324 THR B C 1
ATOM 5518 O O . THR B 1 324 ? 26.484 -13.703 -15.398 1 90.75 324 THR B O 1
ATOM 5521 N N . GLU B 1 325 ? 27.75 -12.852 -13.711 1 91.38 325 GLU B N 1
ATOM 5522 C CA . GLU B 1 325 ? 28.281 -14.156 -13.336 1 91.38 325 GLU B CA 1
ATOM 5523 C C . GLU B 1 325 ? 27.219 -15.031 -12.68 1 91.38 325 GLU B C 1
ATOM 5525 O O . GLU B 1 325 ? 26.453 -14.555 -11.844 1 91.38 325 GLU B O 1
ATOM 5530 N N . SER B 1 326 ? 27.219 -16.297 -13.117 1 93.5 326 SER B N 1
ATOM 5531 C CA . SER B 1 326 ? 26.25 -17.234 -12.547 1 93.5 326 SER B CA 1
ATOM 5532 C C . SER B 1 326 ? 26.547 -17.5 -11.078 1 93.5 326 SER B C 1
ATOM 5534 O O . SER B 1 326 ? 27.719 -17.594 -10.672 1 93.5 326 SER B O 1
ATOM 5536 N N . THR B 1 327 ? 25.516 -17.688 -10.32 1 91.06 327 THR B N 1
ATOM 5537 C CA . THR B 1 327 ? 25.641 -17.891 -8.883 1 91.06 327 THR B CA 1
ATOM 5538 C C . THR B 1 327 ? 25.875 -19.359 -8.562 1 91.06 327 THR B C 1
ATOM 5540 O O . THR B 1 327 ? 26.484 -19.688 -7.543 1 91.06 327 THR B O 1
ATOM 5543 N N . ARG B 1 328 ? 25.359 -20.281 -9.391 1 93.81 328 ARG B N 1
ATOM 5544 C CA . ARG B 1 328 ? 25.438 -21.719 -9.172 1 93.81 328 ARG B CA 1
ATOM 5545 C C . ARG B 1 328 ? 25.547 -22.469 -10.5 1 93.81 328 ARG B C 1
ATOM 5547 O O . ARG B 1 328 ? 25.109 -21.969 -11.531 1 93.81 328 ARG B O 1
ATOM 5554 N N . PRO B 1 329 ? 26.172 -23.656 -10.367 1 95.25 329 PRO B N 1
ATOM 5555 C CA . PRO B 1 329 ? 26.188 -24.484 -11.586 1 95.25 329 PRO B CA 1
ATOM 5556 C C . PRO B 1 329 ? 24.797 -25.016 -11.953 1 95.25 329 PRO B C 1
ATOM 5558 O O . PRO B 1 329 ? 23.969 -25.25 -11.07 1 95.25 329 PRO B O 1
ATOM 5561 N N . VAL B 1 330 ? 24.609 -25.25 -13.25 1 97.56 330 VAL B N 1
ATOM 5562 C CA . VAL B 1 330 ? 23.328 -25.719 -13.758 1 97.56 330 VAL B CA 1
ATOM 5563 C C . VAL B 1 330 ? 23.469 -27.141 -14.312 1 97.56 330 VAL B C 1
ATOM 5565 O O . VAL B 1 330 ? 24.359 -27.406 -15.125 1 97.56 330 VAL B O 1
ATOM 5568 N N . ASP B 1 331 ? 22.688 -28.016 -13.828 1 97.94 331 ASP B N 1
ATOM 5569 C CA . ASP B 1 331 ? 22.656 -29.406 -14.281 1 97.94 331 ASP B CA 1
ATOM 5570 C C . ASP B 1 331 ? 21.344 -29.734 -14.984 1 97.94 331 ASP B C 1
ATOM 5572 O O . ASP B 1 331 ? 20.297 -29.828 -14.344 1 97.94 331 ASP B O 1
ATOM 5576 N N . PHE B 1 332 ? 21.391 -30.016 -16.281 1 96.31 332 PHE B N 1
ATOM 5577 C CA . PHE B 1 332 ? 20.188 -30.234 -17.078 1 96.31 332 PHE B CA 1
ATOM 5578 C C . PHE B 1 332 ? 19.859 -31.719 -17.172 1 96.31 332 PHE B C 1
ATOM 5580 O O . PHE B 1 332 ? 19 -32.125 -17.938 1 96.31 332 PHE B O 1
ATOM 5587 N N . THR B 1 333 ? 20.562 -32.531 -16.422 1 97.19 333 THR B N 1
ATOM 5588 C CA . THR B 1 333 ? 20.266 -33.938 -16.422 1 97.19 333 THR B CA 1
ATOM 5589 C C . THR B 1 333 ? 18.812 -34.188 -16.031 1 97.19 333 THR B C 1
ATOM 5591 O O . THR B 1 333 ? 18.312 -33.594 -15.07 1 97.19 333 THR B O 1
ATOM 5594 N N . LEU B 1 334 ? 18.172 -35.062 -16.781 1 96.31 334 LEU B N 1
ATOM 5595 C CA . LEU B 1 334 ? 16.75 -35.312 -16.578 1 96.31 334 LEU B CA 1
ATOM 5596 C C . LEU B 1 334 ? 16.484 -35.844 -15.18 1 96.31 334 LEU B C 1
ATOM 5598 O O . LEU B 1 334 ? 17.078 -36.844 -14.758 1 96.31 334 LEU B O 1
ATOM 5602 N N . HIS B 1 335 ? 15.688 -35.188 -14.5 1 96.31 335 HIS B N 1
ATOM 5603 C CA . HIS B 1 335 ? 15.297 -35.594 -13.148 1 96.31 335 HIS B CA 1
ATOM 5604 C C . HIS B 1 335 ? 14.031 -36.438 -13.172 1 96.31 335 HIS B C 1
ATOM 5606 O O . HIS B 1 335 ? 13.117 -36.188 -13.953 1 96.31 335 HIS B O 1
ATOM 5612 N N . LYS B 1 336 ? 13.852 -37.344 -12.273 1 92.69 336 LYS B N 1
ATOM 5613 C CA . LYS B 1 336 ? 12.734 -38.281 -12.227 1 92.69 336 LYS B CA 1
ATOM 5614 C C . LYS B 1 336 ? 11.414 -37.562 -12 1 92.69 336 LYS B C 1
ATOM 5616 O O . LYS B 1 336 ? 10.367 -38 -12.492 1 92.69 336 LYS B O 1
ATOM 5621 N N . GLU B 1 337 ? 11.445 -36.469 -11.289 1 92.25 337 GLU B N 1
ATOM 5622 C CA . GLU B 1 337 ? 10.234 -35.75 -10.906 1 92.25 337 GLU B CA 1
ATOM 5623 C C . GLU B 1 337 ? 9.969 -34.562 -11.836 1 92.25 337 GLU B C 1
ATOM 5625 O O . GLU B 1 337 ? 9.109 -33.719 -11.562 1 92.25 337 GLU B O 1
ATOM 5630 N N . ALA B 1 338 ? 10.656 -34.469 -12.922 1 92.31 338 ALA B N 1
ATOM 5631 C CA . ALA B 1 338 ? 10.555 -33.344 -13.82 1 92.31 338 ALA B CA 1
ATOM 5632 C C . ALA B 1 338 ? 9.227 -33.344 -14.578 1 92.31 338 ALA B C 1
ATOM 5634 O O . ALA B 1 338 ? 8.719 -32.281 -14.969 1 92.31 338 ALA B O 1
ATOM 5635 N N . VAL B 1 339 ? 8.688 -34.469 -14.867 1 87.19 339 VAL B N 1
ATOM 5636 C CA . VAL B 1 339 ? 7.418 -34.594 -15.57 1 87.19 339 VAL B CA 1
ATOM 5637 C C . VAL B 1 339 ? 6.281 -34.781 -14.562 1 87.19 339 VAL B C 1
ATOM 5639 O O . VAL B 1 339 ? 6.27 -35.719 -13.781 1 87.19 339 VAL B O 1
ATOM 5642 N N . PRO B 1 340 ? 5.355 -33.875 -14.617 1 85.69 340 PRO B N 1
ATOM 5643 C CA . PRO B 1 340 ? 4.258 -33.969 -13.648 1 85.69 340 PRO B CA 1
ATOM 5644 C C . PRO B 1 340 ? 3.367 -35.188 -13.883 1 85.69 340 PRO B C 1
ATOM 5646 O O . PRO B 1 340 ? 3.211 -35.625 -15.023 1 85.69 340 PRO B O 1
ATOM 5649 N N . ALA B 1 341 ? 2.762 -35.594 -12.844 1 79.06 341 ALA B N 1
ATOM 5650 C CA . ALA B 1 341 ? 1.914 -36.781 -12.891 1 79.06 341 ALA B CA 1
ATOM 5651 C C . ALA B 1 341 ? 0.734 -36.594 -13.836 1 79.06 341 ALA B C 1
ATOM 5653 O O . ALA B 1 341 ? 0.318 -37.5 -14.539 1 79.06 341 ALA B O 1
ATOM 5654 N N . SER B 1 342 ? 0.233 -35.438 -13.867 1 80.5 342 SER B N 1
ATOM 5655 C CA . SER B 1 342 ? -0.925 -35.156 -14.711 1 80.5 342 SER B CA 1
ATOM 5656 C C . SER B 1 342 ? -0.596 -35.344 -16.188 1 80.5 342 SER B C 1
ATOM 5658 O O . SER B 1 342 ? -1.462 -35.719 -16.984 1 80.5 342 SER B O 1
ATOM 5660 N N . LYS B 1 343 ? 0.564 -34.969 -16.516 1 78.5 343 LYS B N 1
ATOM 5661 C CA . LYS B 1 343 ? 0.984 -35.156 -17.906 1 78.5 343 LYS B CA 1
ATOM 5662 C C . LYS B 1 343 ? 1.173 -36.656 -18.219 1 78.5 343 LYS B C 1
ATOM 5664 O O . LYS B 1 343 ? 0.782 -37.125 -19.281 1 78.5 343 LYS B O 1
ATOM 5669 N N . ILE B 1 344 ? 1.647 -37.281 -17.266 1 72.31 344 ILE B N 1
ATOM 5670 C CA . ILE B 1 344 ? 1.88 -38.719 -17.422 1 72.31 344 ILE B CA 1
ATOM 5671 C C . ILE B 1 344 ? 0.547 -39.438 -17.594 1 72.31 344 ILE B C 1
ATOM 5673 O O . ILE B 1 344 ? 0.427 -40.344 -18.438 1 72.31 344 ILE B O 1
ATOM 5677 N N . GLU B 1 345 ? -0.446 -38.969 -16.875 1 75.12 345 GLU B N 1
ATOM 5678 C CA . GLU B 1 345 ? -1.753 -39.594 -16.875 1 75.12 345 GLU B CA 1
ATOM 5679 C C . GLU B 1 345 ? -2.648 -39.062 -17.969 1 75.12 345 GLU B C 1
ATOM 5681 O O . GLU B 1 345 ? -3.801 -39.469 -18.109 1 75.12 345 GLU B O 1
ATOM 5686 N N . ASN B 1 346 ? -2.225 -38.125 -18.797 1 76.12 346 ASN B N 1
ATOM 5687 C CA . ASN B 1 346 ? -2.912 -37.531 -19.953 1 76.12 346 ASN B CA 1
ATOM 5688 C C . ASN B 1 346 ? -4.227 -36.875 -19.531 1 76.12 346 ASN B C 1
ATOM 5690 O O . ASN B 1 346 ? -5.258 -37.094 -20.172 1 76.12 346 ASN B O 1
ATOM 5694 N N . ILE B 1 347 ? -4.156 -36.312 -18.469 1 74 347 ILE B N 1
ATOM 5695 C CA . ILE B 1 347 ? -5.312 -35.562 -17.984 1 74 347 ILE B CA 1
ATOM 5696 C C . ILE B 1 347 ? -5.441 -34.25 -18.766 1 74 347 ILE B C 1
ATOM 5698 O O . ILE B 1 347 ? -4.434 -33.625 -19.094 1 74 347 ILE B O 1
ATOM 5702 N N . LEU B 1 348 ? -6.703 -33.844 -19.188 1 71.88 348 LEU B N 1
ATOM 5703 C CA . LEU B 1 348 ? -6.934 -32.562 -19.859 1 71.88 348 LEU B CA 1
ATOM 5704 C C . LEU B 1 348 ? -6.59 -31.391 -18.953 1 71.88 348 LEU B C 1
ATOM 5706 O O . LEU B 1 348 ? -7.277 -31.141 -17.953 1 71.88 348 LEU B O 1
ATOM 5710 N N . ARG B 1 349 ? -5.602 -30.75 -19.219 1 74.69 349 ARG B N 1
ATOM 5711 C CA . ARG B 1 349 ? -5.07 -29.734 -18.328 1 74.69 349 ARG B CA 1
ATOM 5712 C C . ARG B 1 349 ? -5.574 -28.344 -18.734 1 74.69 349 ARG B C 1
ATOM 5714 O O . ARG B 1 349 ? -5.918 -27.531 -17.875 1 74.69 349 ARG B O 1
ATOM 5721 N N . PHE B 1 350 ? -5.559 -27.984 -20 1 75.25 350 PHE B N 1
ATOM 5722 C CA . PHE B 1 350 ? -5.961 -26.656 -20.484 1 75.25 350 PHE B CA 1
ATOM 5723 C C . PHE B 1 350 ? -6.891 -26.781 -21.688 1 75.25 350 PHE B C 1
ATOM 5725 O O . PHE B 1 350 ? -6.75 -27.703 -22.5 1 75.25 350 PHE B O 1
ATOM 5732 N N . GLN B 1 351 ? -8.031 -26.016 -21.672 1 62.75 351 GLN B N 1
ATOM 5733 C CA . GLN B 1 351 ? -8.977 -26.047 -22.781 1 62.75 351 GLN B CA 1
ATOM 5734 C C . GLN B 1 351 ? -8.383 -25.391 -24.031 1 62.75 351 GLN B C 1
ATOM 5736 O O . GLN B 1 351 ? -7.703 -24.375 -23.938 1 62.75 351 GLN B O 1
ATOM 5741 N N . ASP B 1 352 ? -8.266 -26.078 -25.172 1 53.09 352 ASP B N 1
ATOM 5742 C CA . ASP B 1 352 ? -7.848 -25.516 -26.453 1 53.09 352 ASP B CA 1
ATOM 5743 C C . ASP B 1 352 ? -8.883 -24.516 -26.984 1 53.09 352 ASP B C 1
ATOM 5745 O O . ASP B 1 352 ? -10.078 -24.828 -27 1 53.09 352 ASP B O 1
ATOM 5749 N N . ASN B 1 353 ? -8.75 -23.203 -26.781 1 48.84 353 ASN B N 1
ATOM 5750 C CA . ASN B 1 353 ? -9.633 -22.109 -27.188 1 48.84 353 ASN B CA 1
ATOM 5751 C C . ASN B 1 353 ? -10.055 -22.25 -28.641 1 48.84 353 ASN B C 1
ATOM 5753 O O . ASN B 1 353 ? -10.289 -21.25 -29.328 1 48.84 353 ASN B O 1
ATOM 5757 N N . LYS B 1 354 ? -9.859 -23.266 -29.422 1 44.78 354 LYS B N 1
ATOM 5758 C CA . LYS B 1 354 ? -10.094 -23.234 -30.859 1 44.78 354 LYS B CA 1
ATOM 5759 C C . LYS B 1 354 ? -11.578 -23.156 -31.172 1 44.78 354 LYS B C 1
ATOM 5761 O O . LYS B 1 354 ? -11.977 -23.266 -32.344 1 44.78 354 LYS B O 1
ATOM 5766 N N . GLY B 1 355 ? -12.508 -22.984 -30.219 1 43.66 355 GLY B N 1
ATOM 5767 C CA . GLY B 1 355 ? -13.844 -22.906 -30.797 1 43.66 355 GLY B CA 1
ATOM 5768 C C . GLY B 1 355 ? -14.227 -21.516 -31.266 1 43.66 355 GLY B C 1
ATOM 5769 O O . GLY B 1 355 ? -13.648 -20.531 -30.812 1 43.66 355 GLY B O 1
ATOM 5770 N N . LYS B 1 356 ? -14.898 -21.266 -32.5 1 44.22 356 LYS B N 1
ATOM 5771 C CA . LYS B 1 356 ? -15.297 -20.062 -33.219 1 44.22 356 LYS B CA 1
ATOM 5772 C C . LYS B 1 356 ? -15.828 -19 -32.25 1 44.22 356 LYS B C 1
ATOM 5774 O O . LYS B 1 356 ? -15.633 -17.812 -32.469 1 44.22 356 LYS B O 1
ATOM 5779 N N . ASN B 1 357 ? -16.734 -19.172 -31.281 1 42.78 357 ASN B N 1
ATOM 5780 C CA . ASN B 1 357 ? -17.453 -18.203 -30.469 1 42.78 357 ASN B CA 1
ATOM 5781 C C . ASN B 1 357 ? -16.828 -18.047 -29.078 1 42.78 357 ASN B C 1
ATOM 5783 O O . ASN B 1 357 ? -17.516 -17.734 -28.109 1 42.78 357 ASN B O 1
ATOM 5787 N N . TRP B 1 358 ? -15.586 -18.219 -28.875 1 40.66 358 TRP B N 1
ATOM 5788 C CA . TRP B 1 358 ? -14.766 -18.188 -27.672 1 40.66 358 TRP B CA 1
ATOM 5789 C C . TRP B 1 358 ? -14.148 -16.797 -27.469 1 40.66 358 TRP B C 1
ATOM 5791 O O . TRP B 1 358 ? -13.531 -16.25 -28.391 1 40.66 358 TRP B O 1
ATOM 5801 N N . GLY B 1 359 ? -14.773 -15.859 -26.641 1 46.66 359 GLY B N 1
ATOM 5802 C CA . GLY B 1 359 ? -14.422 -14.539 -26.141 1 46.66 359 GLY B CA 1
ATOM 5803 C C . GLY B 1 359 ? -15.492 -13.93 -25.25 1 46.66 359 GLY B C 1
ATOM 5804 O O . GLY B 1 359 ? -16.562 -14.516 -25.062 1 46.66 359 GLY B O 1
ATOM 5805 N N . PRO B 1 360 ? -15.055 -12.961 -24.359 1 47.28 360 PRO B N 1
ATOM 5806 C CA . PRO B 1 360 ? -16.078 -12.312 -23.531 1 47.28 360 PRO B CA 1
ATOM 5807 C C . PRO B 1 360 ? -17.297 -11.875 -24.344 1 47.28 360 PRO B C 1
ATOM 5809 O O . PRO B 1 360 ? -17.156 -11.234 -25.391 1 47.28 360 PRO B O 1
ATOM 5812 N N . LYS B 1 361 ? -18.375 -12.625 -24.422 1 45.75 361 LYS B N 1
ATOM 5813 C CA . LYS B 1 361 ? -19.578 -12.133 -25.078 1 45.75 361 LYS B CA 1
ATOM 5814 C C . LYS B 1 361 ? -19.938 -10.727 -24.594 1 45.75 361 LYS B C 1
ATOM 5816 O O . LYS B 1 361 ? -19.578 -10.344 -23.469 1 45.75 361 LYS B O 1
ATOM 5821 N N . SER B 1 362 ? -20.266 -9.844 -25.531 1 42.03 362 SER B N 1
ATOM 5822 C CA . SER B 1 362 ? -20.672 -8.477 -25.25 1 42.03 362 SER B CA 1
ATOM 5823 C C . SER B 1 362 ? -21.703 -8.43 -24.125 1 42.03 362 SER B C 1
ATOM 5825 O O . SER B 1 362 ? -22.469 -9.391 -23.938 1 42.03 362 SER B O 1
ATOM 5827 N N . LYS B 1 363 ? -21.734 -7.52 -23.328 1 41.19 363 LYS B N 1
ATOM 5828 C CA . LYS B 1 363 ? -22.75 -7.23 -22.312 1 41.19 363 LYS B CA 1
ATOM 5829 C C . LYS B 1 363 ? -24.156 -7.391 -22.891 1 41.19 363 LYS B C 1
ATOM 5831 O O . LYS B 1 363 ? -24.469 -6.824 -23.938 1 41.19 363 LYS B O 1
ATOM 5836 N N . ALA B 1 364 ? -24.891 -8.43 -22.578 1 31.95 364 ALA B N 1
ATOM 5837 C CA . ALA B 1 364 ? -26.297 -8.367 -22.984 1 31.95 364 ALA B CA 1
ATOM 5838 C C . ALA B 1 364 ? -26.875 -6.98 -22.734 1 31.95 364 ALA B C 1
ATOM 5840 O O . ALA B 1 364 ? -26.719 -6.418 -21.656 1 31.95 364 ALA B O 1
ATOM 5841 N N . LYS B 1 365 ? -27.25 -6.164 -23.672 1 31.67 365 LYS B N 1
ATOM 5842 C CA . LYS B 1 365 ? -28 -4.926 -23.531 1 31.67 365 LYS B CA 1
ATOM 5843 C C . LYS B 1 365 ? -29.219 -5.125 -22.609 1 31.67 365 LYS B C 1
ATOM 5845 O O . LYS B 1 365 ? -29.984 -6.074 -22.781 1 31.67 365 LYS B O 1
ATOM 5850 N N . GLY B 1 366 ? -29.125 -4.766 -21.297 1 30.3 366 GLY B N 1
ATOM 5851 C CA . GLY B 1 366 ? -30.266 -4.711 -20.391 1 30.3 366 GLY B CA 1
ATOM 5852 C C . GLY B 1 366 ? -31.562 -4.324 -21.078 1 30.3 366 GLY B C 1
ATOM 5853 O O . GLY B 1 366 ? -31.594 -3.354 -21.844 1 30.3 366 GLY B O 1
ATOM 5854 N N . SER B 1 367 ? -32.375 -5.281 -21.547 1 29.81 367 SER B N 1
ATOM 5855 C CA . SER B 1 367 ? -33.75 -4.914 -21.828 1 29.81 367 SER B CA 1
ATOM 5856 C C . SER B 1 367 ? -34.344 -4.094 -20.688 1 29.81 367 SER B C 1
ATOM 5858 O O . SER B 1 367 ? -34.281 -4.488 -19.531 1 29.81 367 SER B O 1
ATOM 5860 N N . ILE B 1 368 ? -34.312 -2.842 -20.734 1 27.92 368 ILE B N 1
ATOM 5861 C CA . ILE B 1 368 ? -34.938 -1.884 -19.844 1 27.92 368 ILE B CA 1
ATOM 5862 C C . ILE B 1 368 ? -36.406 -2.24 -19.688 1 27.92 368 ILE B C 1
ATOM 5864 O O . ILE B 1 368 ? -37.25 -1.365 -19.438 1 27.92 368 ILE B O 1
ATOM 5868 N N . SER B 1 369 ? -36.875 -3.475 -19.969 1 28.98 369 SER B N 1
ATOM 5869 C CA . SER B 1 369 ? -38.312 -3.557 -19.688 1 28.98 369 SER B CA 1
ATOM 5870 C C . SER B 1 369 ? -38.594 -3.363 -18.203 1 28.98 369 SER B C 1
ATOM 5872 O O . SER B 1 369 ? -39.562 -3.902 -17.688 1 28.98 369 SER B O 1
ATOM 5874 N N . SER B 1 370 ? -37.875 -2.602 -17.453 1 23.61 370 SER B N 1
ATOM 5875 C CA . SER B 1 370 ? -38.281 -2.484 -16.047 1 23.61 370 SER B CA 1
ATOM 5876 C C . SER B 1 370 ? -39.781 -2.225 -15.938 1 23.61 370 SER B C 1
ATOM 5878 O O . SER B 1 370 ? -40.469 -2.969 -15.258 1 23.61 370 SER B O 1
ATOM 5880 N N . ALA B 1 371 ? -40.188 -1.31 -15.062 1 24.14 371 ALA B N 1
ATOM 5881 C CA . ALA B 1 371 ? -41.25 -1.06 -14.078 1 24.14 371 ALA B CA 1
ATOM 5882 C C . ALA B 1 371 ? -42.531 -0.602 -14.766 1 24.14 371 ALA B C 1
ATOM 5884 O O . ALA B 1 371 ? -43.5 -0.212 -14.102 1 24.14 371 ALA B O 1
ATOM 5885 N N . LYS B 1 372 ? -42.75 -0.4 -15.984 1 24.8 372 LYS B N 1
ATOM 5886 C CA . LYS B 1 372 ? -44.094 0.109 -16.094 1 24.8 372 LYS B CA 1
ATOM 5887 C C . LYS B 1 372 ? -45.125 -0.993 -15.82 1 24.8 372 LYS B C 1
ATOM 5889 O O . LYS B 1 372 ? -45.844 -1.408 -16.719 1 24.8 372 LYS B O 1
ATOM 5894 N N . ALA B 1 373 ? -44.75 -2.137 -15.266 1 25 373 ALA B N 1
ATOM 5895 C CA . ALA B 1 373 ? -45.906 -3.01 -15.023 1 25 373 ALA B CA 1
ATOM 5896 C C . ALA B 1 373 ? -46.906 -2.35 -14.078 1 25 373 ALA B C 1
ATOM 5898 O O . ALA B 1 373 ? -46.562 -2.059 -12.922 1 25 373 ALA B O 1
ATOM 5899 N N . GLY B 1 374 ? -47.781 -1.502 -14.594 1 22.73 374 GLY B N 1
ATOM 5900 C CA . GLY B 1 374 ? -48.969 -0.756 -14.258 1 22.73 374 GLY B CA 1
ATOM 5901 C C . GLY B 1 374 ? -49.906 -1.512 -13.328 1 22.73 374 GLY B C 1
ATOM 5902 O O . GLY B 1 374 ? -50.062 -2.729 -13.461 1 22.73 374 GLY B O 1
ATOM 5903 N N . PHE B 1 375 ? -49.844 -1.252 -11.938 1 25.28 375 PHE B N 1
ATOM 5904 C CA . PHE B 1 375 ? -51 -1.478 -11.07 1 25.28 375 PHE B CA 1
ATOM 5905 C C . PHE B 1 375 ? -52.281 -1.14 -11.789 1 25.28 375 PHE B C 1
ATOM 5907 O O . PHE B 1 375 ? -52.531 0.019 -12.133 1 25.28 375 PHE B O 1
ATOM 5914 N N . GLY B 1 376 ? -52.688 -1.909 -12.758 1 22.97 376 GLY B N 1
ATOM 5915 C CA . GLY B 1 376 ? -54.031 -1.875 -13.273 1 22.97 376 GLY B CA 1
ATOM 5916 C C . GLY B 1 376 ? -55.062 -1.607 -12.203 1 22.97 376 GLY B C 1
ATOM 5917 O O . GLY B 1 376 ? -54.906 -1.998 -11.047 1 22.97 376 GLY B O 1
ATOM 5918 N N . GLU B 1 377 ? -55.781 -0.496 -12.336 1 23.34 377 GLU B N 1
ATOM 5919 C CA . GLU B 1 377 ? -57.062 -0.029 -11.781 1 23.34 377 GLU B CA 1
ATOM 5920 C C . GLU B 1 377 ? -58.094 -1.156 -11.734 1 23.34 377 GLU B C 1
ATOM 5922 O O . GLU B 1 377 ? -58.562 -1.628 -12.773 1 23.34 377 GLU B O 1
ATOM 5927 N N . GLU B 1 378 ? -57.781 -2.41 -11.328 1 21.08 378 GLU B N 1
ATOM 5928 C CA . GLU B 1 378 ? -59.031 -3.15 -11.242 1 21.08 378 GLU B CA 1
ATOM 5929 C C . GLU B 1 378 ? -60.125 -2.32 -10.57 1 21.08 378 GLU B C 1
ATOM 5931 O O . GLU B 1 378 ? -59.844 -1.522 -9.68 1 21.08 378 GLU B O 1
ATOM 5936 N N . PHE B 1 379 ? -61.438 -2.504 -11.07 1 22.41 379 PHE B N 1
ATOM 5937 C CA . PHE B 1 379 ? -62.844 -2.328 -10.688 1 22.41 379 PHE B CA 1
ATOM 5938 C C . PHE B 1 379 ? -63.094 -2.914 -9.305 1 22.41 379 PHE B C 1
ATOM 5940 O O . PHE B 1 379 ? -62.5 -3.936 -8.938 1 22.41 379 PHE B O 1
#

Sequence (758 aa):
MNEHRKFSKRFHAIDLDPYGSPSIFLDSAVQSVIDGGILMVTSTDTAVLCGNTPEACFNKYGSIPIKHKACHEIALRILLRSIDSHANRYGRYIVPILSVSIDFYVRCFVRVESGASVAKDSVTKLANIFSCSNCQCWSFQPLIKKTTNNSNSRFCPIHLKFNSLINLKEENKIKEPICSFCGCKAIHFGGPIYIAPIHDKIFVKKMLESLKKENNFSFGTIKRLVGVLTLVLEELNDEPLFYEFEQLMRIIKCSSTPKNTLVRSALLNAGFKCSGSHCGPQALKTDAPTEFLWDICREWAKKSNKNPNGIQKLNSVGLMLMNTESTRPVDFTLHKEAVPASKIENILRFQDNKGKNWGPKSKAKGSISSAKAGFGEEFMNEHRKFSKRFHAIDLDPYGSPSIFLDSAVQSVIDGGILMVTSTDTAVLCGNTPEACFNKYGSIPIKHKACHEIALRILLRSIDSHANRYGRYIVPILSVSIDFYVRCFVRVESGASVAKDSVTKLANIFSCSNCQCWSFQPLIKKTTNNSNSRFCPIHLKFNSLINLKEENKIKEPICSFCGCKAIHFGGPIYIAPIHDKIFVKKMLESLKKENNFSFGTIKRLVGVLTLVLEELNDEPLFYEFEQLMRIIKCSSTPKNTLVRSALLNAGFKCSGSHCGPQALKTDAPTEFLWDICREWAKKSNKNPNGIQKLNSVGLMLMNTESTRPVDFTLHKEAVPASKIENILRFQDNKGKNWGPKSKAKGSISSAKAGFGEEF

InterPro domains:
  IPR002905 tRNA methyltransferase, Trm1 [PF02005] (6-298)
  IPR002905 tRNA methyltransferase, Trm1 [PS51626] (1-297)
  IPR002905 tRNA methyltransferase, Trm1 [PTHR10631] (8-365)
  IPR029063 S-adenosyl-L-methionine-dependent methyltransferase superfamily [G3DSA:3.40.50.150] (1-237)
  IPR029063 S-adenosyl-L-methionine-dependent methyltransferase superfamily [SSF53335] (8-299)
  IPR042296 tRNA methyltransferase, Trm1, C-terminal [G3DSA:3.30.56.70] (240-299)

pLDDT: mean 85.34, std 18.98, range [20.8, 98.81]

Secondary structure (DSSP, 8-state):
-GGGGSGGG-EEEEEE--SS--HHHHHHHHHHEEEEEEEEEEE--HHHHTTS-HHHHHHHHS-B---STTHHHHHHHHHHHHHHHHHHTTTEEEEEEEEEEETTEEEEEEEEEE-HHHHHGGGGGEEEEEEETTT--EEEEESEEEEEETTEEEEEEPBP--TTTEEEEEETTEEEEEETTT--S-EEEEEEEE-S----HHHHHHHHHHHHH-----SHHHHHHHHHHHHHHHS-SS----EEHHHHHHHTT-S----HHHHHHHHHHTT--EEEETTEEEEEEESS-HHHHHHHHHHHHHHT-S-SGGGGG--HHHHHHHHSPPSS----PPPTTSS-HHHHTT---S----STT-S-----------S--------/-GGGGSGGG-EEEEEE--SS--HHHHHHHHHHEEEEEEEEEEE--HHHHTTS-HHHHHHHHS-B---STTHHHHHHHHHHHHHHHHHHTTTEEEEEEEEEEETTEEEEEEEEEE-HHHHHGGGGGEEEEEEETTT--EEEEESEEEEEETTEEEEEEPBP--TTTEEEEEETTEEEEEETTT--S-EEEEEEEE-S----HHHHHHHHHHHHH-----SHHHHHHHHHHHHHHHS-SS----EEHHHHHHHTT-S----HHHHHHHHHHTT--EEEETTEEEEEEESS-HHHHHHHHHHHHHHT-S-STTGGG--HHHHHHHHSPPSS----PPPTTSS-HHHHTT---S----STT-S-----------S--------

Solvent-accessible surface area (backbone atoms only — not comparable to full-atom values): 41031 Å² total; per-residue (Å²): 92,80,84,25,61,52,80,92,56,36,35,60,62,45,78,44,71,44,86,33,65,43,55,81,51,40,59,38,48,56,53,18,41,29,77,70,12,40,42,33,42,29,29,50,38,39,62,32,39,33,27,74,34,31,45,58,21,28,38,48,46,64,21,33,41,54,78,51,94,34,13,61,51,49,26,50,21,32,51,51,36,33,54,31,46,49,21,24,51,73,30,14,30,63,43,49,41,42,60,48,56,52,98,68,31,34,38,38,33,27,32,33,37,73,36,56,71,63,23,45,52,52,49,54,34,26,22,29,36,41,32,33,72,77,81,61,52,67,40,70,37,57,43,38,42,77,48,74,57,89,94,46,77,45,64,43,67,32,56,55,61,40,84,64,45,51,38,74,42,79,53,96,92,36,55,39,49,20,32,55,62,46,59,44,56,55,28,38,54,27,30,50,28,40,56,54,57,50,55,30,61,69,59,51,51,53,51,53,54,52,54,64,66,49,68,83,57,77,48,79,63,46,56,48,49,50,16,41,53,51,36,52,65,59,23,63,62,82,44,73,61,47,45,42,64,63,57,56,30,51,59,55,68,40,88,76,66,77,54,68,46,40,54,40,3,26,41,43,70,72,71,32,56,70,25,49,41,64,72,35,94,63,32,39,23,52,77,56,58,68,66,54,56,50,27,47,50,47,52,47,53,58,67,60,64,54,59,62,73,54,48,72,70,40,49,72,41,24,45,43,51,64,68,50,80,66,87,60,88,76,46,60,59,80,42,89,78,33,64,54,66,53,66,75,68,66,52,54,64,73,84,78,76,79,56,91,86,72,63,88,70,72,76,76,76,76,74,75,77,64,74,77,72,67,84,65,76,80,128,91,80,84,26,60,53,80,90,56,37,36,60,62,46,79,44,72,45,86,32,66,44,53,81,50,41,59,40,49,57,55,18,41,32,76,70,12,40,41,33,41,29,30,51,37,41,62,33,40,33,28,74,35,32,44,58,22,28,38,48,44,65,22,32,43,53,78,51,95,34,12,62,52,50,26,51,21,33,52,51,37,34,53,31,46,48,19,24,51,72,30,15,31,63,44,50,41,41,61,49,55,53,97,67,31,36,38,39,34,26,31,34,37,74,37,56,72,63,23,45,51,52,50,56,34,26,22,29,36,39,32,31,73,79,80,62,51,68,43,69,37,59,44,38,43,76,46,72,55,90,94,45,77,46,63,41,66,31,55,58,60,40,85,63,46,51,37,75,43,78,52,95,92,36,53,38,48,19,31,55,62,45,59,45,56,55,29,38,54,28,31,53,28,40,54,55,58,51,55,29,61,68,59,52,50,51,51,50,54,51,54,66,66,50,70,83,57,75,50,79,64,47,56,48,49,50,16,42,53,50,35,53,64,59,24,62,62,83,45,74,62,47,46,43,65,64,58,56,32,50,60,55,67,39,87,75,65,77,54,67,47,40,55,40,4,25,40,45,71,70,71,34,56,70,26,48,40,63,72,36,94,62,31,40,25,52,78,56,57,70,66,54,56,51,26,48,50,46,53,48,52,58,66,62,66,54,55,60,77,54,45,73,70,39,51,72,40,25,44,42,49,64,66,49,81,67,87,60,88,79,47,61,60,81,41,90,77,32,65,54,66,52,67,74,68,67,50,56,65,72,85,77,75,79,56,92,87,72,62,87,72,75,78,76,76,76,74,77,77,64,72,81,75,69,84,70,80,74,133

Foldseek 3Di:
DQVQLPQVQADQEAAADDAAACQVVLLVNLSRHHAQGKYKHKHLNLCQQLQVPQPVLCVRQVKGADNAPLSQLSSQQSNQNSSQVSNLVVQKGWAWADWDDDQRMIMTMITIHHHNVVSVCQLQQWWKKKADPQLGDIDTHRAWDWDDDDPDIDIDGDDDDPLQQWDWDDDPNDTAIAGNQQRHRDIDIIDTTGQAFNHDLVSLVVVLVVLVVVVVPPDPVSLAVNQLSLQVNQADGRFGTFDQLVSNLVSLPNPDGDDQQLLLQQQVVVPKHWGAHLNDPRTITIPDDPLQSLVVSLVVSVVVPDPVVCVVVRDSRSVSSNPDDRPDDTDRPGDPPSDPPCVVVVRDNHDDQPDPPRDDPPDPPPPPPDPPPPPPPDD/DQVQLPQVQADQEAAADDAAACQVVLLVNLSRHHAQGKYKHKHLNLCQQLQVPQVVLCVRQVKGADNAPLSQLSSQQSNQNSSQVSNLVVQKGWAWADWADAQRMIMTMITIHHHNVVSVCQLQQWWKKKAAPQLGDIDTHRAWDWDDDDPDIDIDGDDDDPLQQWDWDDDPNDTAIAGNQQRHRDIDIIDTTGQAFNHDLVSLVVVLVVLVVVVVPPDPVSLAVNQLSLQVNQADGRFGTFDQLVSNLVSLPNPDGDDQQLLLQQQVVVPKHWGAHLNDPRTITIPDDPLQSLVVSLVVSVVVVPPVVVVVVRDSRSVSSNPDDRPDDTDRPGDPPSDPPCVVVVRPNHDPQPDPPRDDPDDPPPPPPPDPPDPPPDD

Nearest PDB structures (foldseek):
  2ytz-assembly3_A  TM=9.171E-01  e=2.211E-21  Pyrococcus horikoshii
  2ytz-assembly3_B  TM=9.135E-01  e=1.451E-20  Pyrococcus horikoshii
  2ejt-assembly1_A  TM=8.974E-01  e=3.819E-20  Pyrococcus horikoshii
  3axs-assembly1_A  TM=8.826E-01  e=1.645E-18  Aquifex aeolicus
  7pua-assembly1_IB  TM=5.892E-01  e=6.964E-01  Trypanosoma brucei brucei